Protein AF-A0A367G452-F1 (afdb_monomer_lite)

Radius of gyration: 47.36 Å; chains: 1; bounding box: 92×60×156 Å

Foldseek 3Di:
DVVVVVVVVVVVVCVVVLVVLVVVLQVVVCVVLVHPHLPQFALADAEAEDADPVCQVPDAPLNVCLVVVVCLVVQLVRLVVLVVLLVSLVVCVVDDPCPPPDPVVVVVVSSVVSNNSSVFHKYKYWHAHPVGDTDDIDIYGHHNVRSVVCVVDVLSSDDPVRNVVVVLVVFQVVLVVLLLVLLVLLQVLLVVCQVCLVVQPFPCLNVVLVVLNVCLCQLAVLQSVPDPGPPDPSSVVNVVSSVVSSVVNVVSSVLSVVLVVVCVDPLLVVLLVLLVVVCVVCQVVLVLLQVLLVVLCVLQDDFDKDFPPPQPDVVPSHDTHIGTDRPQEDEDEPVLVVVCVVVVLVVCCVGVVVDLVCLLVVLVSLLVLLQSLVLSVLLVVLLVVVVVVSVVSNDDDDPSCCVGHVLVSVVSSPHRRPDVVSSWRKHKYWYADPNSNDIDMDIDTPHSVNSVVSSVVSLVSDDPVSNVLSVQAHDDPVLFVVQCVVQVQAAPPPRDHCVNPVSWRKHKAFLQHVVNVGTPDSVRIHIHTPVVCVVCPNHNDD

Sequence (542 aa):
MWFILVVIIAIITFQIVSKQKYKKLETEVLKKLGFSNWNIVSYLDEQVIVKSRQTLEKYDAVKFFKENKEKLEHAEMIIARKNDVTNVLRRFLEHNEFESRFQYKKIQKQINEVLKNAAAYRINVKYITSAGNNLASKEIALKKPSIDRFRDDPSLLMGKGEYNKYLKEKQKAALEEKHHEYYGKVNCIVDYANENRDFLVLNGSREEMDELVIQLFDRTVNSIKKIKTIDSEEWNLIKEFIARTETDIEKIVNNNQRILDYYESSDFLKIKDTCEALMSTQREFNEYINEKVQSISQLFGTRVMRTETLNTDVNNYIRPYKKTITPFTAEVSATVFASAENNSLEYVVKNFYPNKTMYPEQIQKLYRLVEELETLKDAKKIIENYKKEYQQYLGDVPEFVMKNDEAGFYSRLGFANIDESALTVEYKFSYTSSGGMAQRSFTVPMTEETIIELIKILESKLTAKAFAKEQRNLMTTKLREHIKARDNFTCCICGNSIQKEPNLLLEIDHIIPVSKGGCTTEENLQTLCWKCNRSKSSKIIS

Secondary structure (DSSP, 8-state):
-HHHHHHHHHHHHHHHHHHHHHHHHHHHHHHHHT-SSS-SS-S--EEEEES-HHHHHH--HHHHHHH-TTHHHHHHHHHHHHHHHHHHHHHHHHS-TTTTSTTHHHHHHHHHHHHHHHTSEEEEEEEE-TT--EEEEEEEEE-HHHHHHHHH-GGGG--HHHHHHHHHHHHHHHHHHHHHHHHHHHHHHHHHHHHHHTT--STTHHHHHHHHHHHHIIIIIHHHHH---TT-THHHHHHHHHHHHHHHHHHHHHHHHHHHHHHHSHHHHHHHHHHHHHHTTTHHHHHHHHHHHHHHHHHT---EEEE------TT--SPPPEEEE-S-EEE--HHHHHHHHHSHHHHHHHHH---GGGHHHHHHHHHHHHHHHHHHHHHHHHHHHHHHHHTTT--S--HHHHHHHHHHHHHHHT-----HHHH--EEEEEEE-TTS--EEEEEEE--HHHHHHHHHHHHHTS-HHHHHHHTTT---HHHHHHHHHHTTTB-TTT--BTTT-TT--EEEEESS-GGGT----GGGEEEEEHHHHHHHTT----

InterPro domains:
  IPR002711 HNH endonuclease [PF01844] (491-538)
  IPR003615 HNH nuclease [SM00507] (478-534)
  IPR003615 HNH nuclease [cd00085] (478-537)
  IPR052892 Nucleic_acid-targeting_endonuclease [PTHR33877] (470-541)

Organism: NCBI:txid40520

Structure (mmCIF, N/CA/C/O backbone):
data_AF-A0A367G452-F1
#
_entry.id   AF-A0A367G452-F1
#
loop_
_atom_site.group_PDB
_atom_site.id
_atom_site.type_symbol
_atom_site.label_atom_id
_atom_site.label_alt_id
_atom_site.label_comp_id
_atom_site.label_asym_id
_atom_site.label_entity_id
_atom_site.label_seq_id
_atom_site.pdbx_PDB_ins_code
_atom_site.Cartn_x
_atom_site.Cartn_y
_atom_site.Cartn_z
_atom_site.occupancy
_atom_site.B_iso_or_equiv
_atom_site.auth_seq_id
_atom_site.auth_comp_id
_atom_site.auth_asym_id
_atom_site.auth_atom_id
_atom_site.pdbx_PDB_model_num
ATOM 1 N N . MET A 1 1 ? 42.358 2.943 -109.970 1.00 58.94 1 MET A N 1
ATOM 2 C CA . MET A 1 1 ? 41.716 4.058 -109.232 1.00 58.94 1 MET A CA 1
ATOM 3 C C . MET A 1 1 ? 40.237 3.786 -108.928 1.00 58.94 1 MET A C 1
ATOM 5 O O . MET A 1 1 ? 39.859 3.871 -107.770 1.00 58.94 1 MET A O 1
ATOM 9 N N . TRP A 1 2 ? 39.422 3.363 -109.906 1.00 67.81 2 TRP A N 1
ATOM 10 C CA . TRP A 1 2 ? 37.989 3.048 -109.721 1.00 67.81 2 TRP A CA 1
ATOM 11 C C . TRP A 1 2 ? 37.695 1.907 -108.722 1.00 67.81 2 TRP A C 1
ATOM 13 O O . TRP A 1 2 ? 36.847 2.062 -107.852 1.00 67.81 2 TRP A O 1
ATOM 23 N N . PHE A 1 3 ? 38.457 0.807 -108.760 1.00 73.06 3 PHE A N 1
ATOM 24 C CA . PHE A 1 3 ? 38.277 -0.334 -107.843 1.00 73.06 3 PHE A CA 1
ATOM 25 C C . PHE A 1 3 ? 38.515 0.035 -106.366 1.00 73.06 3 PHE A C 1
ATOM 27 O O . PHE A 1 3 ? 37.758 -0.359 -105.485 1.00 73.06 3 PHE A O 1
ATOM 34 N N . ILE A 1 4 ? 39.527 0.868 -106.104 1.00 76.75 4 ILE A N 1
ATOM 35 C CA . ILE A 1 4 ? 39.823 1.405 -104.766 1.00 76.75 4 ILE A CA 1
ATOM 36 C C . ILE A 1 4 ? 38.662 2.289 -104.286 1.00 76.75 4 ILE A C 1
ATOM 38 O O . ILE A 1 4 ? 38.252 2.196 -103.135 1.00 76.75 4 ILE A O 1
ATOM 42 N N . LEU A 1 5 ? 38.078 3.087 -105.182 1.00 77.50 5 LEU A N 1
ATOM 43 C CA . LEU A 1 5 ? 36.926 3.946 -104.901 1.00 77.50 5 LEU A CA 1
ATOM 44 C C . LEU A 1 5 ? 35.665 3.133 -104.555 1.00 77.50 5 LEU A C 1
ATOM 46 O O . LEU A 1 5 ? 34.981 3.457 -103.588 1.00 77.50 5 LEU A O 1
ATOM 50 N N . VAL A 1 6 ? 35.399 2.036 -105.270 1.00 80.38 6 VAL A N 1
ATOM 51 C CA . VAL A 1 6 ? 34.280 1.116 -104.983 1.00 80.38 6 VAL A CA 1
ATOM 52 C C . VAL A 1 6 ? 34.466 0.403 -103.642 1.00 80.38 6 VAL A C 1
ATOM 54 O O . VAL A 1 6 ? 33.521 0.324 -102.861 1.00 80.38 6 VAL A O 1
ATOM 57 N N . VAL A 1 7 ? 35.682 -0.059 -103.327 1.00 81.38 7 VAL A N 1
ATOM 58 C CA . VAL A 1 7 ? 35.995 -0.680 -102.027 1.00 81.38 7 VAL A CA 1
ATOM 59 C C . VAL A 1 7 ? 35.835 0.326 -100.884 1.00 81.38 7 VAL A C 1
ATOM 61 O O . VAL A 1 7 ? 35.232 -0.001 -99.864 1.00 81.38 7 VAL A O 1
ATOM 64 N N . ILE A 1 8 ? 36.299 1.566 -101.057 1.00 80.94 8 ILE A N 1
ATOM 65 C CA . ILE A 1 8 ? 36.117 2.635 -100.066 1.00 80.94 8 ILE A CA 1
ATOM 66 C C . ILE A 1 8 ? 34.625 2.934 -99.859 1.00 80.94 8 ILE A C 1
ATOM 68 O O . ILE A 1 8 ? 34.172 2.995 -98.718 1.00 80.94 8 ILE A O 1
ATOM 72 N N . ILE A 1 9 ? 33.835 3.045 -100.932 1.00 81.75 9 ILE A N 1
ATOM 73 C CA . ILE A 1 9 ? 32.380 3.251 -100.844 1.00 81.75 9 ILE A CA 1
ATOM 74 C C . ILE A 1 9 ? 31.695 2.058 -100.158 1.00 81.75 9 ILE A C 1
ATOM 76 O O . ILE A 1 9 ? 30.828 2.263 -99.309 1.00 81.75 9 ILE A O 1
ATOM 80 N N . ALA A 1 10 ? 32.096 0.819 -100.452 1.00 80.25 10 ALA A N 1
ATOM 81 C CA . ALA A 1 10 ? 31.570 -0.385 -99.803 1.00 80.25 10 ALA A CA 1
ATOM 82 C C . ALA A 1 10 ? 31.897 -0.425 -98.297 1.00 80.25 10 ALA A C 1
ATOM 84 O O . ALA A 1 10 ? 31.042 -0.759 -97.479 1.00 80.25 10 ALA A O 1
ATOM 85 N N . ILE A 1 11 ? 33.108 -0.018 -97.905 1.00 82.94 11 ILE A N 1
ATOM 86 C CA . ILE A 1 11 ? 33.512 0.091 -96.496 1.00 82.94 11 ILE A CA 1
ATOM 87 C C . ILE A 1 11 ? 32.711 1.188 -95.789 1.00 82.94 11 ILE A C 1
ATOM 89 O O . ILE A 1 11 ? 32.206 0.962 -94.689 1.00 82.94 11 ILE A O 1
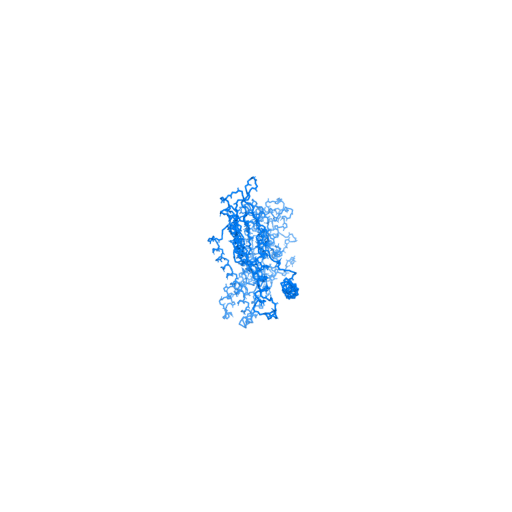ATOM 93 N N . ILE A 1 12 ? 32.553 2.358 -96.412 1.00 81.81 12 ILE A N 1
ATOM 94 C CA . ILE A 1 12 ? 31.802 3.486 -95.845 1.00 81.81 12 ILE A CA 1
ATOM 95 C C . ILE A 1 12 ? 30.319 3.128 -95.699 1.00 81.81 12 ILE A C 1
ATOM 97 O O . ILE A 1 12 ? 29.738 3.322 -94.632 1.00 81.81 12 ILE A O 1
ATOM 101 N N . THR A 1 13 ? 29.700 2.550 -96.729 1.00 80.62 13 THR A N 1
ATOM 102 C CA . THR A 1 13 ? 28.297 2.103 -96.681 1.00 80.62 13 THR A CA 1
ATOM 103 C C . THR A 1 13 ? 28.095 1.001 -95.645 1.00 80.62 13 THR A C 1
ATOM 105 O O . THR A 1 13 ? 27.162 1.088 -94.844 1.00 80.62 13 THR A O 1
ATOM 108 N N . PHE A 1 14 ? 29.007 0.026 -95.557 1.00 84.31 14 PHE A N 1
ATOM 109 C CA . PHE A 1 14 ? 28.997 -0.976 -94.493 1.00 84.31 14 PHE A CA 1
ATOM 110 C C . PHE A 1 14 ? 29.106 -0.330 -93.109 1.00 84.31 14 PHE A C 1
ATOM 112 O O . PHE A 1 14 ? 28.332 -0.673 -92.218 1.00 84.31 14 PHE A O 1
ATOM 119 N N . GLN A 1 15 ? 30.004 0.639 -92.909 1.00 82.81 15 GLN A N 1
ATOM 120 C CA . GLN A 1 15 ? 30.132 1.369 -91.644 1.00 82.81 15 GLN A CA 1
ATOM 121 C C . GLN A 1 15 ? 28.863 2.156 -91.290 1.00 82.81 15 GLN A C 1
ATOM 123 O O . GLN A 1 15 ? 28.449 2.137 -90.129 1.00 82.81 15 GLN A O 1
ATOM 128 N N . ILE A 1 16 ? 28.209 2.795 -92.264 1.00 84.12 16 ILE A N 1
ATOM 129 C CA . ILE A 1 16 ? 26.953 3.537 -92.068 1.00 84.12 16 ILE A CA 1
ATOM 130 C C . ILE A 1 16 ? 25.820 2.587 -91.665 1.00 84.12 16 ILE A C 1
ATOM 132 O O . ILE A 1 16 ? 25.179 2.803 -90.634 1.00 84.12 16 ILE A O 1
ATOM 136 N N . VAL A 1 17 ? 25.615 1.499 -92.413 1.00 84.31 17 VAL A N 1
ATOM 137 C CA . VAL A 1 17 ? 24.583 0.488 -92.119 1.00 84.31 17 VAL A CA 1
ATOM 138 C C . VAL A 1 17 ? 24.860 -0.194 -90.778 1.00 84.31 17 VAL A C 1
ATOM 140 O O . VAL A 1 17 ? 23.955 -0.374 -89.965 1.00 84.31 17 VAL A O 1
ATOM 143 N N . SER A 1 18 ? 26.121 -0.522 -90.499 1.00 85.06 18 SER A N 1
ATOM 144 C CA . SER A 1 18 ? 26.579 -1.090 -89.228 1.00 85.06 18 SER A CA 1
ATOM 145 C C . SER A 1 18 ? 26.337 -0.124 -88.060 1.00 85.06 18 SER A C 1
ATOM 147 O O . SER A 1 18 ? 25.946 -0.549 -86.978 1.00 85.06 18 SER A O 1
ATOM 149 N N . LYS A 1 19 ? 26.491 1.190 -88.252 1.00 87.56 19 LYS A N 1
ATOM 150 C CA . LYS A 1 19 ? 26.180 2.204 -87.229 1.00 87.56 19 LYS A CA 1
ATOM 151 C C . LYS A 1 19 ? 24.672 2.364 -87.005 1.00 87.56 19 LYS A C 1
ATOM 153 O O . LYS A 1 19 ? 24.247 2.508 -85.862 1.00 87.56 19 LYS A O 1
ATOM 158 N N . GLN A 1 20 ? 23.862 2.319 -88.063 1.00 87.12 20 GLN A N 1
ATOM 159 C CA . GLN A 1 20 ? 22.398 2.378 -87.960 1.00 87.12 20 GLN A CA 1
ATOM 160 C C . GLN A 1 20 ? 21.821 1.138 -87.264 1.00 87.12 20 GLN A C 1
ATOM 162 O O . GLN A 1 20 ? 21.000 1.274 -86.357 1.00 87.12 20 GLN A O 1
ATOM 167 N N . LYS A 1 21 ? 22.295 -0.063 -87.627 1.00 87.62 21 LYS A N 1
ATOM 168 C CA . LYS A 1 21 ? 21.907 -1.322 -86.972 1.00 87.62 21 LYS A CA 1
ATOM 169 C C . LYS A 1 21 ? 22.275 -1.326 -85.485 1.00 87.62 21 LYS A C 1
ATOM 171 O O . LYS A 1 21 ? 21.431 -1.700 -84.674 1.00 87.62 21 LYS A O 1
ATOM 176 N N . TYR A 1 22 ? 23.465 -0.830 -85.126 1.00 91.50 22 TYR A N 1
ATOM 177 C CA . TYR A 1 22 ? 23.860 -0.657 -83.724 1.00 91.50 22 TYR A CA 1
ATOM 178 C C . TYR A 1 22 ? 22.899 0.265 -82.972 1.00 91.50 22 TYR A C 1
ATOM 180 O O . TYR A 1 22 ? 22.402 -0.119 -81.923 1.00 91.50 22 TYR A O 1
ATOM 188 N N . LYS A 1 23 ? 22.594 1.455 -83.512 1.00 90.94 23 LYS A N 1
ATOM 189 C CA . LYS A 1 23 ? 21.688 2.415 -82.855 1.00 90.94 23 LYS A CA 1
ATOM 190 C C . LYS A 1 23 ? 20.297 1.829 -82.602 1.00 90.94 23 LYS A C 1
ATOM 192 O O . LYS A 1 23 ? 19.713 2.065 -81.546 1.00 90.94 23 LYS A O 1
ATOM 197 N N . LYS A 1 24 ? 19.768 1.057 -83.559 1.00 92.31 24 LYS A N 1
ATOM 198 C CA . LYS A 1 24 ? 18.481 0.368 -83.398 1.00 92.31 24 LYS A CA 1
ATOM 199 C C . LYS A 1 24 ? 18.544 -0.665 -82.268 1.00 92.31 24 LYS A C 1
ATOM 201 O O . LYS A 1 24 ? 17.693 -0.641 -81.386 1.00 92.31 24 LYS A O 1
ATOM 206 N N . LEU A 1 25 ? 19.579 -1.508 -82.263 1.00 92.62 25 LEU A N 1
ATOM 207 C CA . LEU A 1 25 ? 19.813 -2.493 -81.204 1.00 92.62 25 LEU A CA 1
ATOM 208 C C . LEU A 1 25 ? 19.970 -1.828 -79.828 1.00 92.62 25 LEU A C 1
ATOM 210 O O . LEU A 1 25 ? 19.348 -2.251 -78.864 1.00 92.62 25 LEU A O 1
ATOM 214 N N . GLU A 1 26 ? 20.767 -0.767 -79.749 1.00 94.56 26 GLU A N 1
ATOM 215 C CA . GLU A 1 26 ? 20.994 0.021 -78.539 1.00 94.56 26 GLU A CA 1
ATOM 216 C C . GLU A 1 26 ? 19.691 0.604 -77.984 1.00 94.56 26 GLU A C 1
ATOM 218 O O . GLU A 1 26 ? 19.434 0.486 -76.791 1.00 94.56 26 GLU A O 1
ATOM 223 N N . THR A 1 27 ? 18.832 1.153 -78.845 1.00 94.31 27 THR A N 1
ATOM 224 C CA . THR A 1 27 ? 17.526 1.696 -78.437 1.00 94.31 27 THR A CA 1
ATOM 225 C C . THR A 1 27 ? 16.601 0.604 -77.892 1.00 94.31 27 THR A C 1
ATOM 227 O O . THR A 1 27 ? 15.943 0.805 -76.873 1.00 94.31 27 THR A O 1
ATOM 230 N N . GLU A 1 28 ? 16.555 -0.563 -78.544 1.00 94.88 28 GLU A N 1
ATOM 231 C CA . GLU A 1 28 ? 15.747 -1.704 -78.089 1.00 94.88 28 GLU A CA 1
ATOM 232 C C . GLU A 1 28 ? 16.238 -2.243 -76.736 1.00 94.88 28 GLU A C 1
ATOM 234 O O . GLU A 1 28 ? 15.428 -2.484 -75.840 1.00 94.88 28 GLU A O 1
ATOM 239 N N . VAL A 1 29 ? 17.557 -2.363 -76.558 1.00 94.56 29 VAL A N 1
ATOM 240 C CA . VAL A 1 29 ? 18.166 -2.831 -75.305 1.00 94.56 29 VAL A CA 1
ATOM 241 C C . VAL A 1 29 ? 17.956 -1.826 -74.172 1.00 94.56 29 VAL A C 1
ATOM 243 O O . VAL A 1 29 ? 17.536 -2.219 -73.087 1.00 94.56 29 VAL A O 1
ATOM 246 N N . LEU A 1 30 ? 18.193 -0.533 -74.410 1.00 94.69 30 LEU A N 1
ATOM 247 C CA . LEU A 1 30 ? 17.960 0.516 -73.414 1.00 94.69 30 LEU A CA 1
ATOM 248 C C . LEU A 1 30 ? 16.491 0.547 -72.977 1.00 94.69 30 LEU A C 1
ATOM 250 O O . LEU A 1 30 ? 16.208 0.570 -71.781 1.00 94.69 30 LEU A O 1
ATOM 254 N N . LYS A 1 31 ? 15.553 0.423 -73.927 1.00 94.38 31 LYS A N 1
ATOM 255 C CA . LYS A 1 31 ? 14.119 0.313 -73.628 1.00 94.38 31 LYS A CA 1
ATOM 256 C C . LYS A 1 31 ? 13.801 -0.926 -72.785 1.00 94.38 31 LYS A C 1
ATOM 258 O O . LYS A 1 31 ? 13.032 -0.816 -71.836 1.00 94.38 31 LYS A O 1
ATOM 263 N N . LYS A 1 32 ? 14.396 -2.086 -73.097 1.00 93.88 32 LYS A N 1
ATOM 264 C CA . LYS A 1 32 ? 14.215 -3.331 -72.326 1.00 93.88 32 LYS A CA 1
ATOM 265 C C . LYS A 1 32 ? 14.737 -3.208 -70.894 1.00 93.88 32 LYS A C 1
ATOM 267 O O . LYS A 1 32 ? 14.107 -3.717 -69.974 1.00 93.88 32 LYS A O 1
ATOM 272 N N . LEU A 1 33 ? 15.873 -2.537 -70.719 1.00 92.81 33 LEU A N 1
ATOM 273 C CA . LEU A 1 33 ? 16.492 -2.282 -69.418 1.00 92.81 33 LEU A CA 1
ATOM 274 C C . LEU A 1 33 ? 15.800 -1.158 -68.626 1.00 92.81 33 LEU A C 1
ATOM 276 O O . LEU A 1 33 ? 16.117 -0.962 -67.457 1.00 92.81 33 LEU A O 1
ATOM 280 N N . GLY A 1 34 ? 14.875 -0.416 -69.246 1.00 93.06 34 GLY A N 1
ATOM 281 C CA . GLY A 1 34 ? 14.235 0.751 -68.637 1.00 93.06 34 GLY A CA 1
ATOM 282 C C . GLY A 1 34 ? 15.168 1.959 -68.503 1.00 93.06 34 GLY A C 1
ATOM 283 O O . GLY A 1 34 ? 14.960 2.808 -67.639 1.00 93.06 34 GLY A O 1
ATOM 284 N N . PHE A 1 35 ? 16.213 2.046 -69.328 1.00 94.06 35 PHE A N 1
ATOM 285 C CA . PHE A 1 35 ? 17.219 3.104 -69.282 1.00 94.06 35 PHE A CA 1
ATOM 286 C C . PHE A 1 35 ? 17.047 4.096 -70.433 1.00 94.06 35 PHE A C 1
ATOM 288 O O . PHE A 1 35 ? 16.749 3.717 -71.562 1.00 94.06 35 PHE A O 1
ATOM 295 N N . SER A 1 36 ? 17.268 5.383 -70.165 1.00 90.75 36 SER A N 1
ATOM 296 C CA . SER A 1 36 ? 17.204 6.435 -71.190 1.00 90.75 36 SER A CA 1
ATOM 297 C C . SER A 1 36 ? 18.485 6.527 -72.029 1.00 90.75 36 SER A C 1
ATOM 299 O O . SER A 1 36 ? 18.436 6.892 -73.201 1.00 90.75 36 SER A O 1
ATOM 301 N N . ASN A 1 37 ? 19.636 6.206 -71.437 1.00 93.06 37 ASN A N 1
ATOM 302 C CA . ASN A 1 37 ? 20.954 6.133 -72.070 1.00 93.06 37 ASN A CA 1
ATOM 303 C C . ASN A 1 37 ? 21.901 5.296 -71.186 1.00 93.06 37 ASN A C 1
ATOM 305 O O . ASN A 1 37 ? 21.475 4.787 -70.157 1.00 93.06 37 ASN A O 1
ATOM 309 N N . TRP A 1 38 ? 23.175 5.145 -71.561 1.00 91.25 38 TRP A N 1
ATOM 310 C CA . TRP A 1 38 ? 24.156 4.379 -70.772 1.00 91.25 38 TRP A CA 1
ATOM 311 C C . TRP A 1 38 ? 24.734 5.134 -69.558 1.00 91.25 38 TRP A C 1
ATOM 313 O O . TRP A 1 38 ? 25.293 4.512 -68.660 1.00 91.25 38 TRP A O 1
ATOM 323 N N . ASN A 1 39 ? 24.565 6.456 -69.466 1.00 90.88 39 ASN A N 1
ATOM 324 C CA . ASN A 1 39 ? 25.081 7.299 -68.378 1.00 90.88 39 ASN A CA 1
ATOM 325 C C . ASN A 1 39 ? 24.131 7.323 -67.161 1.00 90.88 39 ASN A C 1
ATOM 327 O O . ASN A 1 39 ? 23.805 8.381 -66.627 1.00 90.88 39 ASN A O 1
ATOM 331 N N . ILE A 1 40 ? 23.657 6.152 -66.728 1.00 91.44 40 ILE A N 1
ATOM 332 C CA . ILE A 1 40 ? 22.656 6.014 -65.646 1.00 91.44 40 ILE A CA 1
ATOM 333 C C . ILE A 1 40 ? 23.286 6.215 -64.269 1.00 91.44 40 ILE A C 1
ATOM 335 O O . ILE A 1 40 ? 22.619 6.655 -63.331 1.00 91.44 40 ILE A O 1
ATOM 339 N N . VAL A 1 41 ? 24.565 5.863 -64.149 1.00 92.62 41 VAL A N 1
ATOM 340 C CA . VAL A 1 41 ? 25.372 6.010 -62.940 1.00 92.62 41 VAL A CA 1
ATOM 341 C C . VAL A 1 41 ? 26.725 6.605 -63.305 1.00 92.62 41 VAL A C 1
ATOM 343 O O . VAL A 1 41 ? 27.334 6.231 -64.312 1.00 92.62 41 VAL A O 1
ATOM 346 N N . SER A 1 42 ? 27.194 7.539 -62.480 1.00 91.88 42 SER A N 1
ATOM 347 C CA . SER A 1 42 ? 28.500 8.163 -62.664 1.00 91.88 42 SER A CA 1
ATOM 348 C C . SER A 1 42 ? 29.623 7.234 -62.205 1.00 91.88 42 SER A C 1
ATOM 350 O O . SER A 1 42 ? 29.455 6.440 -61.273 1.00 91.88 42 SER A O 1
ATOM 352 N N . TYR A 1 43 ? 30.787 7.350 -62.847 1.00 93.00 43 TYR A N 1
ATOM 353 C CA . TYR A 1 43 ? 32.010 6.727 -62.346 1.00 93.00 43 TYR A CA 1
ATOM 354 C C . TYR A 1 43 ? 32.462 7.402 -61.042 1.00 93.00 43 TYR A C 1
ATOM 356 O O . TYR A 1 43 ? 32.689 6.702 -60.061 1.00 93.00 43 TYR A O 1
ATOM 364 N N . LEU A 1 44 ? 32.528 8.741 -61.013 1.00 93.56 44 LEU A N 1
ATOM 365 C CA . LEU A 1 44 ? 32.848 9.540 -59.821 1.00 93.56 44 LEU A CA 1
ATOM 366 C C . LEU A 1 44 ? 31.577 10.138 -59.223 1.00 93.56 44 LEU A C 1
ATOM 368 O O . LEU A 1 44 ? 30.820 10.791 -59.940 1.00 93.56 44 LEU A O 1
ATOM 372 N N . ASP A 1 45 ? 31.375 9.952 -57.926 1.00 94.75 45 ASP A N 1
ATOM 373 C CA . ASP A 1 45 ? 30.185 10.446 -57.228 1.00 94.75 45 ASP A CA 1
ATOM 374 C C . ASP A 1 45 ? 30.469 11.760 -56.505 1.00 94.75 45 ASP A C 1
ATOM 376 O O . ASP A 1 45 ? 29.631 12.652 -56.484 1.00 94.75 45 ASP A O 1
ATOM 380 N N . GLU A 1 46 ? 31.683 11.905 -55.973 1.00 95.25 46 GLU A N 1
ATOM 381 C CA . GLU A 1 46 ? 32.074 13.069 -55.188 1.00 95.25 46 GLU A CA 1
ATOM 382 C C . GLU A 1 46 ? 33.462 13.577 -55.545 1.00 95.25 46 GLU A C 1
ATOM 384 O O . GLU A 1 46 ? 34.342 12.824 -55.976 1.00 95.25 46 GLU A O 1
ATOM 389 N N . GLN A 1 47 ? 33.679 14.870 -55.309 1.00 93.06 47 GLN A N 1
ATOM 390 C CA . GLN A 1 47 ? 34.984 15.497 -55.471 1.00 93.06 47 GLN A CA 1
ATOM 391 C C . GLN A 1 47 ? 35.318 16.391 -54.277 1.00 93.06 47 GLN A C 1
ATOM 393 O O . GLN A 1 47 ? 34.533 17.256 -53.899 1.00 93.06 47 GLN A O 1
ATOM 398 N N . VAL A 1 48 ? 36.525 16.230 -53.735 1.00 93.25 48 VAL A N 1
ATOM 399 C CA . VAL A 1 48 ? 37.057 17.048 -52.635 1.00 93.25 48 VAL A CA 1
ATOM 400 C C . VAL A 1 48 ? 38.386 17.661 -53.040 1.00 93.25 48 VAL A C 1
ATOM 402 O O . VAL A 1 48 ? 39.183 17.020 -53.720 1.00 93.25 48 VAL A O 1
ATOM 405 N N . ILE A 1 49 ? 38.640 18.901 -52.622 1.00 91.00 49 ILE A N 1
ATOM 406 C CA . ILE A 1 49 ? 39.905 19.597 -52.871 1.00 91.00 49 ILE A CA 1
ATOM 407 C C . ILE A 1 49 ? 40.674 19.732 -51.556 1.00 91.00 49 ILE A C 1
ATOM 409 O O . ILE A 1 49 ? 40.150 20.241 -50.569 1.00 91.00 49 ILE A O 1
ATOM 413 N N . VAL A 1 50 ? 41.940 19.320 -51.559 1.00 90.62 50 VAL A N 1
ATOM 414 C CA . VAL A 1 50 ? 42.881 19.499 -50.448 1.00 90.62 50 VAL A CA 1
ATOM 415 C C . VAL A 1 50 ? 44.021 20.426 -50.865 1.00 90.62 50 VAL A C 1
ATOM 417 O O . VAL A 1 50 ? 44.384 20.488 -52.038 1.00 90.62 50 VAL A O 1
ATOM 420 N N . LYS A 1 51 ? 44.603 21.146 -49.899 1.00 88.12 51 LYS A N 1
ATOM 421 C CA . LYS A 1 51 ? 45.633 22.178 -50.138 1.00 88.12 51 LYS A CA 1
ATOM 422 C C . LYS A 1 51 ? 47.074 21.701 -49.936 1.00 88.12 51 LYS A C 1
ATOM 424 O O . LYS A 1 51 ? 47.998 22.496 -50.070 1.00 88.12 51 LYS A O 1
ATOM 429 N N . SER A 1 52 ? 47.291 20.430 -49.586 1.00 88.50 52 SER A N 1
ATOM 430 C CA . SER A 1 52 ? 48.640 19.870 -49.440 1.00 88.50 52 SER A CA 1
ATOM 431 C C . SER A 1 52 ? 48.710 18.411 -49.886 1.00 88.50 52 SER A C 1
ATOM 433 O O . SER A 1 52 ? 47.748 17.649 -49.733 1.00 88.50 52 SER A O 1
ATOM 435 N N . ARG A 1 53 ? 49.886 18.003 -50.377 1.00 87.12 53 ARG A N 1
ATOM 436 C CA . ARG A 1 53 ? 50.174 16.609 -50.740 1.00 87.12 53 ARG A CA 1
ATOM 437 C C . ARG A 1 53 ? 50.070 15.667 -49.540 1.00 87.12 53 ARG A C 1
ATOM 439 O O . ARG A 1 53 ? 49.484 14.597 -49.649 1.00 87.12 53 ARG A O 1
ATOM 446 N N . GLN A 1 54 ? 50.559 16.095 -48.378 1.00 88.44 54 GLN A N 1
ATOM 447 C CA . GLN A 1 54 ? 50.483 15.300 -47.153 1.00 88.44 54 GLN A CA 1
ATOM 448 C C . GLN A 1 54 ? 49.027 15.047 -46.728 1.00 88.44 54 GLN A C 1
ATOM 450 O O . GLN A 1 54 ? 48.691 13.964 -46.250 1.00 88.44 54 GLN A O 1
ATOM 455 N N . THR A 1 55 ? 48.144 16.036 -46.915 1.00 88.75 55 THR A N 1
ATOM 456 C CA . THR A 1 55 ? 46.708 15.874 -46.658 1.00 88.75 55 THR A CA 1
ATOM 457 C C . THR A 1 55 ? 46.085 14.882 -47.631 1.00 88.75 55 THR A C 1
ATOM 459 O O . THR A 1 55 ? 45.318 14.044 -47.176 1.00 88.75 55 THR A O 1
ATOM 462 N N . LEU A 1 56 ? 46.427 14.948 -48.925 1.00 91.31 56 LEU A N 1
ATOM 463 C CA . LEU A 1 56 ? 45.930 14.021 -49.949 1.00 91.31 56 LEU A CA 1
ATOM 464 C C . LEU A 1 56 ? 46.255 12.563 -49.605 1.00 91.31 56 LEU A C 1
ATOM 466 O O . LEU A 1 56 ? 45.381 11.700 -49.656 1.00 91.31 56 LEU A O 1
ATOM 470 N N . GLU A 1 57 ? 47.506 12.291 -49.230 1.00 90.06 57 GLU A N 1
ATOM 471 C CA . GLU A 1 57 ? 47.975 10.936 -48.923 1.00 90.06 57 GLU A CA 1
ATOM 472 C C . GLU A 1 57 ? 47.214 10.333 -47.732 1.00 90.06 57 GLU A C 1
ATOM 474 O O . GLU A 1 57 ? 46.740 9.196 -47.813 1.00 90.06 57 GLU A O 1
ATOM 479 N N . LYS A 1 58 ? 47.004 11.132 -46.676 1.00 91.56 58 LYS A N 1
ATOM 480 C CA . LYS A 1 58 ? 46.282 10.743 -45.452 1.00 91.56 58 LYS A CA 1
ATOM 481 C C . LYS A 1 58 ? 44.755 10.848 -45.554 1.00 91.56 58 LYS A C 1
ATOM 483 O O . LYS A 1 58 ? 44.076 10.488 -44.599 1.00 91.56 58 LYS A O 1
ATOM 488 N N . TYR A 1 59 ? 44.204 11.373 -46.650 1.00 92.50 59 TYR A N 1
ATOM 489 C CA . TYR A 1 59 ? 42.756 11.517 -46.802 1.00 92.50 59 TYR A CA 1
ATOM 490 C C . TYR A 1 59 ? 42.120 10.147 -47.057 1.00 92.50 59 TYR A C 1
ATOM 492 O O . TYR A 1 59 ? 42.527 9.427 -47.976 1.00 92.50 59 TYR A O 1
ATOM 500 N N . ASP A 1 60 ? 41.138 9.785 -46.241 1.00 92.81 60 ASP A N 1
ATOM 501 C CA . ASP A 1 60 ? 40.406 8.524 -46.304 1.00 92.81 60 ASP A CA 1
ATOM 502 C C . ASP A 1 60 ? 38.892 8.757 -46.155 1.00 92.81 60 ASP A C 1
ATOM 504 O O . ASP A 1 60 ? 38.419 9.892 -46.050 1.00 92.81 60 ASP A O 1
ATOM 508 N N . ALA A 1 61 ? 38.117 7.672 -46.189 1.00 92.19 61 ALA A N 1
ATOM 509 C CA . ALA A 1 61 ? 36.664 7.736 -46.075 1.00 92.19 61 ALA A CA 1
ATOM 510 C C . ALA A 1 61 ? 36.191 8.261 -44.711 1.00 92.19 61 ALA A C 1
ATOM 512 O O . ALA A 1 61 ? 35.209 8.995 -44.649 1.00 92.19 61 ALA A O 1
ATOM 513 N N . VAL A 1 62 ? 36.908 7.928 -43.631 1.00 90.69 62 VAL A N 1
ATOM 514 C CA . VAL A 1 62 ? 36.597 8.414 -42.279 1.00 90.69 62 VAL A CA 1
ATOM 515 C C . VAL A 1 62 ? 36.700 9.935 -42.256 1.00 90.69 62 VAL A C 1
ATOM 517 O O . VAL A 1 62 ? 35.785 10.616 -41.804 1.00 90.69 62 VAL A O 1
ATOM 520 N N . LYS A 1 63 ? 37.803 10.480 -42.778 1.00 91.00 63 LYS A N 1
ATOM 521 C CA . LYS A 1 63 ? 38.029 11.921 -42.853 1.00 91.00 63 LYS A CA 1
ATOM 522 C C . LYS A 1 63 ? 36.997 12.616 -43.739 1.00 91.00 63 LYS A C 1
ATOM 524 O O . LYS A 1 63 ? 36.478 13.653 -43.340 1.00 91.00 63 LYS A O 1
ATOM 529 N N . PHE A 1 64 ? 36.655 12.017 -44.881 1.00 93.31 64 PHE A N 1
ATOM 530 C CA . PHE A 1 64 ? 35.616 12.532 -45.772 1.00 93.31 64 PHE A CA 1
ATOM 531 C C . PHE A 1 64 ? 34.272 12.719 -45.058 1.00 93.31 64 PHE A C 1
ATOM 533 O O . PHE A 1 64 ? 33.732 13.824 -45.053 1.00 93.31 64 PHE A O 1
ATOM 540 N N . PHE A 1 65 ? 33.754 11.666 -44.418 1.00 92.69 65 PHE A N 1
ATOM 541 C CA . PHE A 1 65 ? 32.452 11.718 -43.745 1.00 92.69 65 PHE A CA 1
ATOM 542 C C . PHE A 1 65 ? 32.482 12.510 -42.432 1.00 92.69 65 PHE A C 1
ATOM 544 O O . PHE A 1 65 ? 31.459 13.052 -42.029 1.00 92.69 65 PHE A O 1
ATOM 551 N N . LYS A 1 66 ? 33.646 12.650 -41.780 1.00 88.31 66 LYS A N 1
ATOM 552 C CA . LYS A 1 66 ? 33.815 13.580 -40.649 1.00 88.31 66 LYS A CA 1
ATOM 553 C C . LYS A 1 66 ? 33.658 15.040 -41.065 1.00 88.31 66 LYS A C 1
ATOM 555 O O . LYS A 1 66 ? 33.065 15.818 -40.325 1.00 88.31 66 LYS A O 1
ATOM 560 N N . GLU A 1 67 ? 34.210 15.403 -42.221 1.00 89.00 67 GLU A N 1
ATOM 561 C CA . GLU A 1 67 ? 34.161 16.767 -42.761 1.00 89.00 67 GLU A CA 1
ATOM 562 C C . GLU A 1 67 ? 32.830 17.079 -43.471 1.00 89.00 67 GLU A C 1
ATOM 564 O O . GLU A 1 67 ? 32.489 18.248 -43.605 1.00 89.00 67 GLU A O 1
ATOM 569 N N . ASN A 1 68 ? 32.081 16.054 -43.900 1.00 89.56 68 ASN A N 1
ATOM 570 C CA . ASN A 1 68 ? 30.841 16.174 -44.679 1.00 89.56 68 ASN A CA 1
ATOM 571 C C . ASN A 1 68 ? 29.783 15.182 -44.148 1.00 89.56 68 ASN A C 1
ATOM 573 O O . ASN A 1 68 ? 29.471 14.182 -44.803 1.00 89.56 68 ASN A O 1
ATOM 577 N N . LYS A 1 69 ? 29.286 15.398 -42.922 1.00 83.31 69 LYS A N 1
ATOM 578 C CA . LYS A 1 69 ? 28.420 14.431 -42.211 1.00 83.31 69 LYS A CA 1
ATOM 579 C C . LYS A 1 69 ? 27.128 14.127 -42.985 1.00 83.31 69 LYS A C 1
ATOM 581 O O . LYS A 1 69 ? 26.704 12.979 -43.058 1.00 83.31 69 LYS A O 1
ATOM 586 N N . GLU A 1 70 ? 26.560 15.135 -43.636 1.00 85.69 70 GLU A N 1
ATOM 587 C CA . GLU A 1 70 ? 25.367 15.058 -44.484 1.00 85.69 70 GLU A CA 1
ATOM 588 C C . GLU A 1 70 ? 25.540 14.173 -45.730 1.00 85.69 70 GLU A C 1
ATOM 590 O O . GLU A 1 70 ? 24.562 13.698 -46.305 1.00 85.69 70 GLU A O 1
ATOM 595 N N . LYS A 1 71 ? 26.782 13.900 -46.151 1.00 91.75 71 LYS A N 1
ATOM 596 C CA . LYS A 1 71 ? 27.055 13.079 -47.338 1.00 91.75 71 LYS A CA 1
ATOM 597 C C . LYS A 1 71 ? 26.993 11.578 -47.078 1.00 91.75 71 LYS A C 1
ATOM 599 O O . LYS A 1 71 ? 27.054 10.816 -48.042 1.00 91.75 71 LYS A O 1
ATOM 604 N N . LEU A 1 72 ? 26.877 11.132 -45.824 1.00 92.06 72 LEU A N 1
ATOM 605 C CA . LEU A 1 72 ? 26.756 9.704 -45.522 1.00 92.06 72 LEU A CA 1
ATOM 606 C C . LEU A 1 72 ? 25.435 9.133 -46.056 1.00 92.06 72 LEU A C 1
ATOM 608 O O . LEU A 1 72 ? 25.463 8.168 -46.816 1.00 92.06 72 LEU A O 1
ATOM 612 N N . GLU A 1 73 ? 24.307 9.784 -45.760 1.00 90.56 73 GLU A N 1
ATOM 613 C CA . GLU A 1 73 ? 22.989 9.403 -46.296 1.00 90.56 73 GLU A CA 1
ATOM 614 C C . GLU A 1 73 ? 22.972 9.457 -47.833 1.00 90.56 73 GLU A C 1
ATOM 616 O O . GLU A 1 73 ? 22.431 8.578 -48.509 1.00 90.56 73 GLU A O 1
ATOM 621 N N . HIS A 1 74 ? 23.644 10.455 -48.416 1.00 93.00 74 HIS A N 1
ATOM 622 C CA . HIS A 1 74 ? 23.781 10.562 -49.867 1.00 93.00 74 HIS A CA 1
ATOM 623 C C . HIS A 1 74 ? 24.570 9.387 -50.469 1.00 93.00 74 HIS A C 1
ATOM 625 O O . HIS A 1 74 ? 24.164 8.811 -51.484 1.00 93.00 74 HIS A O 1
ATOM 631 N N . ALA A 1 75 ? 25.672 8.991 -49.826 1.00 94.06 75 ALA A N 1
ATOM 632 C CA . ALA A 1 75 ? 26.476 7.846 -50.236 1.00 94.06 75 ALA A CA 1
ATOM 633 C C . ALA A 1 75 ? 25.692 6.529 -50.134 1.00 94.06 75 ALA A C 1
ATOM 635 O O . ALA A 1 75 ? 25.800 5.694 -51.035 1.00 94.06 75 ALA A O 1
ATOM 636 N N . GLU A 1 76 ? 24.872 6.357 -49.091 1.00 93.94 76 GLU A N 1
ATOM 637 C CA . GLU A 1 76 ? 23.965 5.212 -48.928 1.00 93.94 76 GLU A CA 1
ATOM 638 C C . GLU A 1 76 ? 22.948 5.117 -50.070 1.00 93.94 76 GLU A C 1
ATOM 640 O O . GLU A 1 76 ? 22.785 4.056 -50.682 1.00 93.94 76 GLU A O 1
ATOM 645 N N . MET A 1 77 ? 22.316 6.238 -50.415 1.00 94.00 77 MET A N 1
ATOM 646 C CA . MET A 1 77 ? 21.362 6.302 -51.520 1.00 94.00 77 MET A CA 1
ATOM 647 C C . MET A 1 77 ? 22.032 5.979 -52.865 1.00 94.00 77 MET A C 1
ATOM 649 O O . MET A 1 77 ? 21.505 5.191 -53.658 1.00 94.00 77 MET A O 1
ATOM 653 N N . ILE A 1 78 ? 23.209 6.553 -53.139 1.00 95.12 78 ILE A N 1
ATOM 654 C CA . ILE A 1 78 ? 23.924 6.319 -54.401 1.00 95.12 78 ILE A CA 1
ATOM 655 C C . ILE A 1 78 ? 24.392 4.868 -54.508 1.00 95.12 78 ILE A C 1
ATOM 657 O O . ILE A 1 78 ? 24.219 4.255 -55.566 1.00 95.12 78 ILE A O 1
ATOM 661 N N . ILE A 1 79 ? 24.971 4.292 -53.448 1.00 95.44 79 ILE A N 1
ATOM 662 C CA . ILE A 1 79 ? 25.459 2.910 -53.506 1.00 95.44 79 ILE A CA 1
ATOM 663 C C . ILE A 1 79 ? 24.306 1.910 -53.638 1.00 95.44 79 ILE A C 1
ATOM 665 O O . ILE A 1 79 ? 24.456 0.916 -54.348 1.00 95.44 79 ILE A O 1
ATOM 669 N N . ALA A 1 80 ? 23.147 2.182 -53.027 1.00 95.00 80 ALA A N 1
ATOM 670 C CA . ALA A 1 80 ? 21.935 1.389 -53.226 1.00 95.00 80 ALA A CA 1
ATOM 671 C C . ALA A 1 80 ? 21.504 1.413 -54.700 1.00 95.00 80 ALA A C 1
ATOM 673 O O . ALA A 1 80 ? 21.450 0.362 -55.337 1.00 95.00 80 ALA A O 1
ATOM 674 N N . ARG A 1 81 ? 21.365 2.608 -55.291 1.00 94.94 81 ARG A N 1
ATOM 675 C CA . ARG A 1 81 ? 21.030 2.767 -56.717 1.00 94.94 81 ARG A CA 1
ATOM 676 C C . ARG A 1 81 ? 22.034 2.067 -57.639 1.00 94.94 81 ARG A C 1
ATOM 678 O O . ARG A 1 81 ? 21.647 1.437 -58.623 1.00 94.94 81 ARG A O 1
ATOM 685 N N . LYS A 1 82 ? 23.334 2.173 -57.351 1.00 96.19 82 LYS A N 1
ATOM 686 C CA . LYS A 1 82 ? 24.392 1.503 -58.124 1.00 96.19 82 LYS A CA 1
ATOM 687 C C . LYS A 1 82 ? 24.297 -0.024 -58.026 1.00 96.19 82 LYS A C 1
ATOM 689 O O . LYS A 1 82 ? 24.478 -0.708 -59.038 1.00 96.19 82 LYS A O 1
ATOM 694 N N . ASN A 1 83 ? 23.972 -0.563 -56.853 1.00 95.44 83 ASN A N 1
ATOM 695 C CA . ASN A 1 83 ? 23.732 -1.996 -56.679 1.00 95.44 83 ASN A CA 1
ATOM 696 C C . ASN A 1 83 ? 22.487 -2.459 -57.447 1.00 95.44 83 ASN A C 1
ATOM 698 O O . ASN A 1 83 ? 22.549 -3.494 -58.109 1.00 95.44 83 ASN A O 1
ATOM 702 N N . ASP A 1 84 ? 21.404 -1.680 -57.452 1.00 95.25 84 ASP A N 1
ATOM 703 C CA . ASP A 1 84 ? 20.191 -2.007 -58.213 1.00 95.25 84 ASP A CA 1
ATOM 704 C C . ASP A 1 84 ? 20.471 -2.078 -59.716 1.00 95.25 84 ASP A C 1
ATOM 706 O O . ASP A 1 84 ? 20.140 -3.068 -60.374 1.00 95.25 84 ASP A O 1
ATOM 710 N N . VAL A 1 85 ? 21.169 -1.073 -60.257 1.00 95.19 85 VAL A N 1
ATOM 711 C CA . VAL A 1 85 ? 21.608 -1.060 -61.662 1.00 95.19 85 VAL A CA 1
ATOM 712 C C . VAL A 1 85 ? 22.512 -2.258 -61.959 1.00 95.19 85 VAL A C 1
ATOM 714 O O . VAL A 1 85 ? 22.332 -2.927 -62.976 1.00 95.19 85 VAL A O 1
ATOM 717 N N . THR A 1 86 ? 23.443 -2.577 -61.057 1.00 95.69 86 THR A N 1
ATOM 718 C CA . THR A 1 86 ? 24.320 -3.751 -61.183 1.00 95.69 86 THR A CA 1
ATOM 719 C C . THR A 1 86 ? 23.514 -5.047 -61.251 1.00 95.69 86 THR A C 1
ATOM 721 O O . THR A 1 86 ? 23.782 -5.887 -62.109 1.00 95.69 86 THR A O 1
ATOM 724 N N . ASN A 1 87 ? 22.502 -5.200 -60.398 1.00 95.44 87 ASN A N 1
ATOM 725 C CA . ASN A 1 87 ? 21.641 -6.380 -60.355 1.00 95.44 87 ASN A CA 1
ATOM 726 C C . ASN A 1 87 ? 20.773 -6.510 -61.613 1.00 95.44 87 ASN A C 1
ATOM 728 O O . ASN A 1 87 ? 20.562 -7.616 -62.106 1.00 95.44 87 ASN A O 1
ATOM 732 N N . VAL A 1 88 ? 20.258 -5.402 -62.151 1.00 95.06 88 VAL A N 1
ATOM 733 C CA . VAL A 1 88 ? 19.518 -5.394 -63.426 1.00 95.06 88 VAL A CA 1
ATOM 734 C C . VAL A 1 88 ? 20.430 -5.804 -64.585 1.00 95.06 88 VAL A C 1
ATOM 736 O O . VAL A 1 88 ? 20.083 -6.692 -65.360 1.00 95.06 88 VAL A O 1
ATOM 739 N N . LEU A 1 89 ? 21.616 -5.202 -64.680 1.00 95.69 89 LEU A N 1
ATOM 740 C CA . LEU A 1 89 ? 22.555 -5.449 -65.773 1.00 95.69 89 LEU A CA 1
ATOM 741 C C . LEU A 1 89 ? 23.159 -6.856 -65.745 1.00 95.69 89 LEU A C 1
ATOM 743 O O . LEU A 1 89 ? 23.296 -7.470 -66.800 1.00 95.69 89 LEU A O 1
ATOM 747 N N . ARG A 1 90 ? 23.497 -7.385 -64.563 1.00 95.69 90 ARG A N 1
ATOM 748 C CA . ARG A 1 90 ? 23.998 -8.762 -64.428 1.00 95.69 90 ARG A CA 1
ATOM 749 C C . ARG A 1 90 ? 22.948 -9.783 -64.855 1.00 95.69 90 ARG A C 1
ATOM 751 O O . ARG A 1 90 ? 23.257 -10.612 -65.699 1.00 95.69 90 ARG A O 1
ATOM 758 N N . ARG A 1 91 ? 21.702 -9.642 -64.385 1.00 94.38 91 ARG A N 1
ATOM 759 C CA . ARG A 1 91 ? 20.579 -10.490 -64.827 1.00 94.38 91 ARG A CA 1
ATOM 760 C C . ARG A 1 91 ? 20.366 -10.425 -66.338 1.00 94.38 91 ARG A C 1
ATOM 762 O O . ARG A 1 91 ? 20.117 -11.443 -66.968 1.00 94.38 91 ARG A O 1
ATOM 769 N N . PHE A 1 92 ? 20.495 -9.239 -66.935 1.00 94.56 92 PHE A N 1
ATOM 770 C CA . PHE A 1 92 ? 20.404 -9.094 -68.387 1.00 94.56 92 PHE A CA 1
ATOM 771 C C . PHE A 1 92 ? 21.552 -9.804 -69.124 1.00 94.56 92 PHE A C 1
ATOM 773 O O . PHE A 1 92 ? 21.324 -10.387 -70.179 1.00 94.56 92 PHE A O 1
ATOM 780 N N . LEU A 1 93 ? 22.780 -9.761 -68.596 1.00 93.12 93 LEU A N 1
ATOM 781 C CA . LEU A 1 93 ? 23.937 -10.435 -69.197 1.00 93.12 93 LEU A CA 1
ATOM 782 C C . LEU A 1 93 ? 23.929 -11.958 -69.025 1.00 93.12 93 LEU A C 1
ATOM 784 O O . LEU A 1 93 ? 24.605 -12.624 -69.802 1.00 93.12 93 LEU A O 1
ATOM 788 N N . GLU A 1 94 ? 23.220 -12.491 -68.028 1.00 90.81 94 GLU A N 1
ATOM 789 C CA . GLU A 1 94 ? 23.093 -13.937 -67.819 1.00 90.81 94 GLU A CA 1
ATOM 790 C C . GLU A 1 94 ? 22.349 -14.603 -68.978 1.00 90.81 94 GLU A C 1
ATOM 792 O O . GLU A 1 94 ? 22.863 -15.570 -69.527 1.00 90.81 94 GLU A O 1
ATOM 797 N N . HIS A 1 95 ? 21.173 -14.081 -69.352 1.00 84.25 95 HIS A N 1
ATOM 798 C CA . HIS A 1 95 ? 20.394 -14.557 -70.501 1.00 84.25 95 HIS A CA 1
ATOM 799 C C . HIS A 1 95 ? 19.529 -13.427 -71.078 1.00 84.25 95 HIS A C 1
ATOM 801 O O . HIS A 1 95 ? 18.713 -12.834 -70.366 1.00 84.25 95 HIS A O 1
ATOM 807 N N . ASN A 1 96 ? 19.639 -13.143 -72.378 1.00 91.62 96 ASN A N 1
ATOM 808 C CA . ASN A 1 96 ? 18.737 -12.200 -73.053 1.00 91.62 96 ASN A CA 1
ATOM 809 C C . ASN A 1 96 ? 18.496 -12.517 -74.539 1.00 91.62 96 ASN A C 1
ATOM 811 O O . ASN A 1 96 ? 19.310 -13.108 -75.240 1.00 91.62 96 ASN A O 1
ATOM 815 N N . GLU A 1 97 ? 17.371 -12.015 -75.050 1.00 91.56 97 GLU A N 1
ATOM 816 C CA . GLU A 1 97 ? 16.897 -12.208 -76.430 1.00 91.56 97 GLU A CA 1
ATOM 817 C C . GLU A 1 97 ? 17.768 -11.552 -77.524 1.00 91.56 97 GLU A C 1
ATOM 819 O O . GLU A 1 97 ? 17.491 -11.703 -78.716 1.00 91.56 97 GLU A O 1
ATOM 824 N N . PHE A 1 98 ? 18.812 -10.803 -77.151 1.00 92.56 98 PHE A N 1
ATOM 825 C CA . PHE A 1 98 ? 19.647 -10.044 -78.085 1.00 92.56 98 PHE A CA 1
ATOM 826 C C . PHE A 1 98 ? 21.004 -10.699 -78.373 1.00 92.56 98 PHE A C 1
ATOM 828 O O . PHE A 1 98 ? 21.720 -10.211 -79.249 1.00 92.56 98 PHE A O 1
ATOM 835 N N . GLU A 1 99 ? 21.354 -11.798 -77.700 1.00 89.00 99 GLU A N 1
ATOM 836 C CA . GLU A 1 99 ? 22.687 -12.422 -77.763 1.00 89.00 99 GLU A CA 1
ATOM 837 C C . GLU A 1 99 ? 23.136 -12.814 -79.175 1.00 89.00 99 GLU A C 1
ATOM 839 O O . GLU A 1 99 ? 24.299 -12.633 -79.540 1.00 89.00 99 GLU A O 1
ATOM 844 N N . SER A 1 100 ? 22.205 -13.295 -80.001 1.00 88.56 100 SER A N 1
ATOM 845 C CA . SER A 1 100 ? 22.468 -13.706 -81.384 1.00 88.56 100 SER A CA 1
ATOM 846 C C . SER A 1 100 ? 22.528 -12.537 -82.377 1.00 88.56 100 SER A C 1
ATOM 848 O O . SER A 1 100 ? 22.843 -12.733 -83.554 1.00 88.56 100 SER A O 1
ATOM 850 N N . ARG A 1 101 ? 22.232 -11.300 -81.947 1.00 89.44 101 ARG A N 1
ATOM 851 C CA . ARG A 1 101 ? 22.129 -10.152 -82.855 1.00 89.44 101 ARG A CA 1
ATOM 852 C C . ARG A 1 101 ? 23.492 -9.583 -83.247 1.00 89.44 101 ARG A C 1
ATOM 854 O O . ARG A 1 101 ? 24.424 -9.450 -82.451 1.00 89.44 101 ARG A O 1
ATOM 861 N N . PHE A 1 102 ? 23.581 -9.153 -84.507 1.00 84.38 102 PHE A N 1
ATOM 862 C CA . PHE A 1 102 ? 24.753 -8.468 -85.051 1.00 84.38 102 PHE A CA 1
ATOM 863 C C . PHE A 1 102 ? 25.119 -7.246 -84.185 1.00 84.38 102 PHE A C 1
ATOM 865 O O . PHE A 1 102 ? 24.281 -6.380 -83.957 1.00 84.38 102 PHE A O 1
ATOM 872 N N . GLN A 1 103 ? 26.380 -7.174 -83.735 1.00 87.31 103 GLN A N 1
ATOM 873 C CA . GLN A 1 103 ? 26.952 -6.152 -82.831 1.00 87.31 103 GLN A CA 1
ATOM 874 C C . GLN A 1 103 ? 26.554 -6.201 -81.345 1.00 87.31 103 GLN A C 1
ATOM 876 O O . GLN A 1 103 ? 26.956 -5.301 -80.605 1.00 87.31 103 GLN A O 1
ATOM 881 N N . TYR A 1 104 ? 25.897 -7.258 -80.861 1.00 91.50 104 TYR A N 1
ATOM 882 C CA . TYR A 1 104 ? 25.606 -7.423 -79.429 1.00 91.50 104 TYR A CA 1
ATOM 883 C C . TYR A 1 104 ? 26.855 -7.317 -78.523 1.00 91.50 104 TYR A C 1
ATOM 885 O O . TYR A 1 104 ? 26.809 -6.683 -77.474 1.00 91.50 104 TYR A O 1
ATOM 893 N N . LYS A 1 105 ? 28.033 -7.774 -78.979 1.00 90.69 105 LYS A N 1
ATOM 894 C CA . LYS A 1 105 ? 29.314 -7.585 -78.257 1.00 90.69 105 LYS A CA 1
ATOM 895 C C . LYS A 1 105 ? 29.628 -6.122 -77.905 1.00 90.69 105 LYS A C 1
ATOM 897 O O . LYS A 1 105 ? 30.262 -5.849 -76.889 1.00 90.69 105 LYS A O 1
ATOM 902 N N . LYS A 1 106 ? 29.197 -5.159 -78.732 1.00 91.75 106 LYS A N 1
ATOM 903 C CA . LYS A 1 106 ? 29.360 -3.726 -78.426 1.00 91.75 106 LYS A CA 1
ATOM 904 C C . LYS A 1 106 ? 28.433 -3.286 -77.291 1.00 91.75 106 LYS A C 1
ATOM 906 O O . LYS A 1 106 ? 28.859 -2.489 -76.466 1.00 91.75 106 LYS A O 1
ATOM 911 N N . ILE A 1 107 ? 27.220 -3.836 -77.223 1.00 93.44 107 ILE A N 1
ATOM 912 C CA . ILE A 1 107 ? 26.281 -3.622 -76.113 1.00 93.44 107 ILE A CA 1
ATOM 913 C C . ILE A 1 107 ? 26.844 -4.216 -74.822 1.00 93.44 107 ILE A C 1
ATOM 915 O O . ILE A 1 107 ? 26.884 -3.524 -73.813 1.00 93.44 107 ILE A O 1
ATOM 919 N N . GLN A 1 108 ? 27.375 -5.442 -74.860 1.00 93.81 108 GLN A N 1
ATOM 920 C CA . GLN A 1 108 ? 28.054 -6.039 -73.703 1.00 93.81 108 GLN A CA 1
ATOM 921 C C . GLN A 1 108 ? 29.200 -5.154 -73.201 1.00 93.81 108 GLN A C 1
ATOM 923 O O . GLN A 1 108 ? 29.351 -4.963 -71.999 1.00 93.81 108 GLN A O 1
ATOM 928 N N . LYS A 1 109 ? 29.979 -4.554 -74.114 1.00 94.56 109 LYS A N 1
ATOM 929 C CA . LYS A 1 109 ? 31.023 -3.592 -73.742 1.00 94.56 109 LYS A CA 1
ATOM 930 C C . LYS A 1 109 ? 30.444 -2.364 -73.029 1.00 94.56 109 LYS A C 1
ATOM 932 O O . LYS A 1 109 ? 30.993 -1.982 -72.004 1.00 94.56 109 LYS A O 1
ATOM 937 N N . GLN A 1 110 ? 29.343 -1.787 -73.520 1.00 94.44 110 GLN A N 1
ATOM 938 C CA . GLN A 1 110 ? 28.669 -0.672 -72.835 1.00 94.44 110 GLN A CA 1
ATOM 939 C C . GLN A 1 110 ? 28.179 -1.078 -71.442 1.00 94.44 110 GLN A C 1
ATOM 941 O O . GLN A 1 110 ? 28.459 -0.387 -70.469 1.00 94.44 110 GLN A O 1
ATOM 946 N N . ILE A 1 111 ? 27.522 -2.234 -71.323 1.00 95.00 111 ILE A N 1
ATOM 947 C CA . ILE A 1 111 ? 27.051 -2.757 -70.037 1.00 95.00 111 ILE A CA 1
ATOM 948 C C . ILE A 1 111 ? 28.220 -2.944 -69.063 1.00 95.00 111 ILE A C 1
ATOM 950 O O . ILE A 1 111 ? 28.118 -2.543 -67.907 1.00 95.00 111 ILE A O 1
ATOM 954 N N . ASN A 1 112 ? 29.346 -3.494 -69.523 1.00 95.31 112 ASN A N 1
ATOM 955 C CA . ASN A 1 112 ? 30.538 -3.680 -68.696 1.00 95.31 112 ASN A CA 1
ATOM 956 C C . ASN A 1 112 ? 31.138 -2.348 -68.212 1.00 95.31 112 ASN A C 1
ATOM 958 O O . ASN A 1 112 ? 31.589 -2.275 -67.069 1.00 95.31 112 ASN A O 1
ATOM 962 N N . GLU A 1 113 ? 31.102 -1.285 -69.023 1.00 94.81 113 GLU A N 1
ATOM 963 C CA . GLU A 1 113 ? 31.488 0.062 -68.572 1.00 94.81 113 GLU A CA 1
ATOM 964 C C . GLU A 1 113 ? 30.526 0.592 -67.494 1.00 94.81 113 GLU A C 1
ATOM 966 O O . GLU A 1 113 ? 30.968 1.108 -66.467 1.00 94.81 113 GLU A O 1
ATOM 971 N N . VAL A 1 114 ? 29.212 0.393 -67.650 1.00 95.12 114 VAL A N 1
ATOM 972 C CA . VAL A 1 114 ? 28.234 0.793 -66.621 1.00 95.12 114 VAL A CA 1
ATOM 973 C C . VAL A 1 114 ? 28.421 -0.008 -65.328 1.00 95.12 114 VAL A C 1
ATOM 975 O O . VAL A 1 114 ? 28.397 0.569 -64.241 1.00 95.12 114 VAL A O 1
ATOM 978 N N . LEU A 1 115 ? 28.687 -1.314 -65.419 1.00 95.62 115 LEU A N 1
ATOM 979 C CA . LEU A 1 115 ? 29.005 -2.166 -64.267 1.00 95.62 115 LEU A CA 1
ATOM 980 C C . LEU A 1 115 ? 30.274 -1.697 -63.542 1.00 95.62 115 LEU A C 1
ATOM 982 O O . LEU A 1 115 ? 30.317 -1.681 -62.311 1.00 95.62 115 LEU A O 1
ATOM 986 N N . LYS A 1 116 ? 31.299 -1.259 -64.282 1.00 94.56 116 LYS A N 1
ATOM 987 C CA . LYS A 1 116 ? 32.519 -0.672 -63.709 1.00 94.56 116 LYS A CA 1
ATOM 988 C C . LYS A 1 116 ? 32.221 0.631 -62.958 1.00 94.56 116 LYS A C 1
ATOM 990 O O . LYS A 1 116 ? 32.731 0.826 -61.846 1.00 94.56 116 LYS A O 1
ATOM 995 N N . ASN A 1 117 ? 31.370 1.489 -63.520 1.00 94.44 117 ASN A N 1
ATOM 996 C CA . ASN A 1 117 ? 30.921 2.729 -62.879 1.00 94.44 117 ASN A CA 1
ATOM 997 C C . ASN A 1 117 ? 30.117 2.442 -61.599 1.00 94.44 117 ASN A C 1
ATOM 999 O O . ASN A 1 117 ? 30.341 3.081 -60.570 1.00 94.44 117 ASN A O 1
ATOM 1003 N N . ALA A 1 118 ? 29.259 1.422 -61.630 1.00 94.81 118 ALA A N 1
ATOM 1004 C CA . ALA A 1 118 ? 28.406 1.012 -60.518 1.00 94.81 118 ALA A CA 1
ATOM 1005 C C . ALA A 1 118 ? 29.136 0.254 -59.389 1.00 94.81 118 ALA A C 1
ATOM 1007 O O . ALA A 1 118 ? 28.602 0.121 -58.294 1.00 94.81 118 ALA A O 1
ATOM 1008 N N . ALA A 1 119 ? 30.358 -0.236 -59.620 1.00 93.44 119 ALA A N 1
ATOM 1009 C CA . ALA A 1 119 ? 31.047 -1.145 -58.695 1.00 93.44 119 ALA A CA 1
ATOM 1010 C C . ALA A 1 119 ? 31.311 -0.587 -57.280 1.00 93.44 119 ALA A C 1
ATOM 1012 O O . ALA A 1 119 ? 31.529 -1.366 -56.348 1.00 93.44 119 ALA A O 1
ATOM 1013 N N . ALA A 1 120 ? 31.357 0.737 -57.125 1.00 96.06 120 ALA A N 1
ATOM 1014 C CA . ALA A 1 120 ? 31.602 1.406 -55.854 1.00 96.06 120 ALA A CA 1
ATOM 1015 C C . ALA A 1 120 ? 31.093 2.852 -55.885 1.00 96.06 120 ALA A C 1
ATOM 1017 O O . ALA A 1 120 ? 30.944 3.451 -56.956 1.00 96.06 120 ALA A O 1
ATOM 1018 N N . TYR A 1 121 ? 30.902 3.407 -54.693 1.00 96.19 121 TYR A N 1
ATOM 1019 C CA . TYR A 1 121 ? 30.807 4.838 -54.456 1.00 96.19 121 TYR A CA 1
ATOM 1020 C C . TYR A 1 121 ? 32.219 5.430 -54.457 1.00 96.19 121 TYR A C 1
ATOM 1022 O O . TYR A 1 121 ? 33.072 4.966 -53.696 1.00 96.19 121 TYR A O 1
ATOM 1030 N N . ARG A 1 122 ? 32.504 6.394 -55.334 1.00 96.69 122 ARG A N 1
ATOM 1031 C CA . ARG A 1 122 ? 33.862 6.904 -55.565 1.00 96.69 122 ARG A CA 1
ATOM 1032 C C . ARG A 1 122 ? 33.981 8.381 -55.249 1.00 96.69 122 ARG A C 1
ATOM 1034 O O . ARG A 1 122 ? 33.313 9.218 -55.855 1.00 96.69 122 ARG A O 1
ATOM 1041 N N . ILE A 1 123 ? 34.919 8.683 -54.361 1.00 96.38 123 ILE A N 1
ATOM 1042 C CA . ILE A 1 123 ? 35.302 10.042 -53.990 1.00 96.38 123 ILE A CA 1
ATOM 1043 C C . ILE A 1 123 ? 36.653 10.342 -54.635 1.00 96.38 123 ILE A C 1
ATOM 1045 O O . ILE A 1 123 ? 37.630 9.623 -54.412 1.00 96.38 123 ILE A O 1
ATOM 1049 N N . ASN A 1 124 ? 36.721 11.411 -55.422 1.00 95.56 124 ASN A N 1
ATOM 1050 C CA . ASN A 1 124 ? 37.961 11.902 -56.006 1.00 95.56 124 ASN A CA 1
ATOM 1051 C C . ASN A 1 124 ? 38.526 13.055 -55.172 1.00 95.56 124 ASN A C 1
ATOM 1053 O O . ASN A 1 124 ? 37.969 14.152 -55.144 1.00 95.56 124 ASN A O 1
ATOM 1057 N N . VAL A 1 125 ? 39.656 12.823 -54.516 1.00 94.94 125 VAL A N 1
ATOM 1058 C CA . VAL A 1 125 ? 40.360 13.837 -53.732 1.00 94.94 125 VAL A CA 1
ATOM 1059 C C . VAL A 1 125 ? 41.445 14.457 -54.610 1.00 94.94 125 VAL A C 1
ATOM 1061 O O . VAL A 1 125 ? 42.350 13.759 -55.059 1.00 94.94 125 VAL A O 1
ATOM 1064 N N . LYS A 1 126 ? 41.372 15.762 -54.870 1.00 93.12 126 LYS A N 1
ATOM 1065 C CA . LYS A 1 126 ? 42.327 16.513 -55.698 1.00 93.12 126 LYS A CA 1
ATOM 1066 C C . LYS A 1 126 ? 43.198 17.415 -54.837 1.00 93.12 126 LYS A C 1
ATOM 1068 O O . LYS A 1 126 ? 42.688 18.183 -54.029 1.00 93.12 126 LYS A O 1
ATOM 1073 N N . TYR A 1 127 ? 44.507 17.367 -55.046 1.00 89.75 127 TYR A N 1
ATOM 1074 C CA . TYR A 1 127 ? 45.443 18.321 -54.469 1.00 89.75 127 TYR A CA 1
ATOM 1075 C C . TYR A 1 127 ? 45.660 19.488 -55.435 1.00 89.75 127 TYR A C 1
ATOM 1077 O O . TYR A 1 127 ? 46.269 19.325 -56.496 1.00 89.75 127 TYR A O 1
ATOM 1085 N N . ILE A 1 128 ? 45.171 20.664 -55.039 1.00 88.25 128 ILE A N 1
ATOM 1086 C CA . ILE A 1 128 ? 45.340 21.919 -55.775 1.00 88.25 128 ILE A CA 1
ATOM 1087 C C . ILE A 1 128 ? 46.123 22.893 -54.889 1.00 88.25 128 ILE A C 1
ATOM 1089 O O . ILE A 1 128 ? 45.803 23.059 -53.709 1.00 88.25 128 ILE A O 1
ATOM 1093 N N . THR A 1 129 ? 47.171 23.518 -5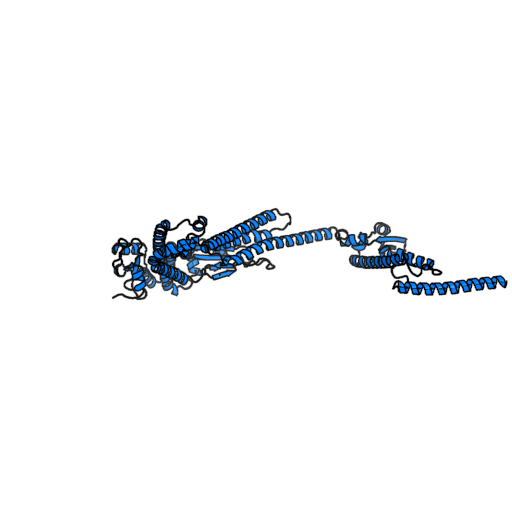5.432 1.00 78.94 129 THR A N 1
ATOM 1094 C CA . THR A 1 129 ? 47.957 24.519 -54.691 1.00 78.94 129 THR A CA 1
ATOM 1095 C C . THR A 1 129 ? 47.172 25.809 -54.481 1.00 78.94 129 THR A C 1
ATOM 1097 O O . THR A 1 129 ? 46.216 26.096 -55.197 1.00 78.94 129 THR A O 1
ATOM 1100 N N . SER A 1 130 ? 47.632 26.661 -53.561 1.00 74.69 130 SER A N 1
ATOM 1101 C CA . SER A 1 130 ? 47.091 28.020 -53.398 1.00 74.69 130 SER A CA 1
ATOM 1102 C C . SER A 1 130 ? 47.187 28.873 -54.674 1.00 74.69 130 SER A C 1
ATOM 1104 O O . SER A 1 130 ? 46.423 29.816 -54.822 1.00 74.69 130 SER A O 1
ATOM 1106 N N . ALA A 1 131 ? 48.092 28.525 -55.599 1.00 76.31 131 ALA A N 1
ATOM 1107 C CA . ALA A 1 131 ? 48.241 29.155 -56.912 1.00 76.31 131 ALA A CA 1
ATOM 1108 C C . ALA A 1 131 ? 47.345 28.528 -58.005 1.00 76.31 131 ALA A C 1
ATOM 1110 O O . ALA A 1 131 ? 47.457 28.894 -59.169 1.00 76.31 131 ALA A O 1
ATOM 1111 N N . GLY A 1 132 ? 46.480 27.568 -57.656 1.00 73.62 132 GLY A N 1
ATOM 1112 C CA . GLY A 1 132 ? 45.523 26.946 -58.577 1.00 73.62 132 GLY A CA 1
ATOM 1113 C C . GLY A 1 132 ? 46.063 25.770 -59.399 1.00 73.62 132 GLY A C 1
ATOM 1114 O O . GLY A 1 132 ? 45.331 25.218 -60.218 1.00 73.62 132 GLY A O 1
ATOM 1115 N N . ASN A 1 133 ? 47.305 25.331 -59.174 1.00 78.69 133 ASN A N 1
ATOM 1116 C CA . ASN A 1 133 ? 47.890 24.221 -59.930 1.00 78.69 133 ASN A CA 1
ATOM 1117 C C . ASN A 1 133 ? 47.393 22.874 -59.391 1.00 78.69 133 ASN A C 1
ATOM 1119 O O . ASN A 1 133 ? 47.563 22.579 -58.207 1.00 78.69 133 ASN A O 1
ATOM 1123 N N . ASN A 1 134 ? 46.816 22.043 -60.263 1.00 78.62 134 ASN A N 1
ATOM 1124 C CA . ASN A 1 134 ? 46.446 20.664 -59.943 1.00 78.62 134 ASN A CA 1
ATOM 1125 C C . ASN A 1 134 ? 47.691 19.771 -60.000 1.00 78.62 134 ASN A C 1
ATOM 1127 O O . ASN A 1 134 ? 48.271 19.594 -61.069 1.00 78.62 134 ASN A O 1
ATOM 1131 N N . LEU A 1 135 ? 48.105 19.233 -58.852 1.00 80.81 135 LEU A N 1
ATOM 1132 C CA . LEU A 1 135 ? 49.373 18.511 -58.729 1.00 80.81 135 LEU A CA 1
ATOM 1133 C C . LEU A 1 135 ? 49.213 17.000 -58.530 1.00 80.81 135 LEU A C 1
ATOM 1135 O O . LEU A 1 135 ? 50.136 16.260 -58.861 1.00 80.81 135 LEU A O 1
ATOM 1139 N N . ALA A 1 136 ? 48.092 16.529 -57.972 1.00 89.06 136 ALA A N 1
ATOM 1140 C CA . ALA A 1 136 ? 47.844 15.101 -57.751 1.00 89.06 136 ALA A CA 1
ATOM 1141 C C . ALA A 1 136 ? 46.364 14.808 -57.442 1.00 89.06 136 ALA A C 1
ATOM 1143 O O . ALA A 1 136 ? 45.630 15.684 -56.986 1.00 89.06 136 ALA A O 1
ATOM 1144 N N . SER A 1 137 ? 45.938 13.554 -57.612 1.00 91.38 137 SER A N 1
ATOM 1145 C CA . SER A 1 137 ? 44.613 13.082 -57.190 1.00 91.38 137 SER A CA 1
ATOM 1146 C C . SER A 1 137 ? 44.660 11.673 -56.599 1.00 91.38 137 SER A C 1
ATOM 1148 O O . SER A 1 137 ? 45.515 10.873 -56.975 1.00 91.38 137 SER A O 1
ATOM 1150 N N . LYS A 1 138 ? 43.720 11.361 -55.702 1.00 93.81 138 LYS A N 1
ATOM 1151 C CA . LYS A 1 138 ? 43.529 10.048 -55.071 1.00 93.81 138 LYS A CA 1
ATOM 1152 C C . LYS A 1 138 ? 42.052 9.664 -55.134 1.00 93.81 138 LYS A C 1
ATOM 1154 O O . LYS A 1 138 ? 41.194 10.458 -54.759 1.00 93.81 138 LYS A O 1
ATOM 1159 N N . GLU A 1 139 ? 41.766 8.443 -55.573 1.00 95.25 139 GLU A N 1
ATOM 1160 C CA . GLU A 1 139 ? 40.412 7.879 -55.574 1.00 95.25 139 GLU A CA 1
ATOM 1161 C C . GLU A 1 139 ? 40.189 7.044 -54.305 1.00 95.25 139 GLU A C 1
ATOM 1163 O O . GLU A 1 139 ? 41.043 6.244 -53.918 1.00 95.25 139 GLU A O 1
ATOM 1168 N N . ILE A 1 140 ? 39.035 7.221 -53.663 1.00 95.81 140 ILE A N 1
ATOM 1169 C CA . ILE A 1 140 ? 38.562 6.384 -52.558 1.00 95.81 140 ILE A CA 1
ATOM 1170 C C . ILE A 1 140 ? 37.302 5.669 -53.041 1.00 95.81 140 ILE A C 1
ATOM 1172 O O . ILE A 1 140 ? 36.299 6.321 -53.325 1.00 95.81 140 ILE A O 1
ATOM 1176 N N . ALA A 1 141 ? 37.355 4.340 -53.130 1.00 96.12 141 ALA A N 1
ATOM 1177 C CA . ALA A 1 141 ? 36.242 3.507 -53.574 1.00 96.12 141 ALA A CA 1
ATOM 1178 C C . ALA A 1 141 ? 35.612 2.767 -52.384 1.00 96.12 141 ALA A C 1
ATOM 1180 O O . ALA A 1 141 ? 36.279 1.990 -51.701 1.00 96.12 141 ALA A O 1
ATOM 1181 N N . LEU A 1 142 ? 34.318 2.986 -52.157 1.00 95.88 142 LEU A N 1
ATOM 1182 C CA . LEU A 1 142 ? 33.547 2.407 -51.062 1.00 95.88 142 LEU A CA 1
ATOM 1183 C C . LEU A 1 142 ? 32.451 1.487 -51.594 1.00 95.88 142 LEU A C 1
ATOM 1185 O O . LEU A 1 142 ? 31.640 1.869 -52.436 1.00 95.88 142 LEU A O 1
ATOM 1189 N N . LYS A 1 143 ? 32.418 0.256 -51.085 1.00 95.00 143 LYS A N 1
ATOM 1190 C CA . LYS A 1 143 ? 31.316 -0.684 -51.326 1.00 95.00 143 LYS A CA 1
ATOM 1191 C C . LYS A 1 143 ? 30.255 -0.523 -50.240 1.00 95.00 143 LYS A C 1
ATOM 1193 O O . LYS A 1 143 ? 30.538 0.018 -49.174 1.00 95.00 143 LYS A O 1
ATOM 1198 N N . LYS A 1 144 ? 29.061 -1.072 -50.476 1.00 92.44 144 LYS A N 1
ATOM 1199 C CA . LYS A 1 144 ? 27.937 -1.008 -49.532 1.00 92.44 144 LYS A CA 1
ATOM 1200 C C . LYS A 1 144 ? 28.301 -1.413 -48.086 1.00 92.44 144 LYS A C 1
ATOM 1202 O O . LYS A 1 144 ? 28.068 -0.588 -47.212 1.00 92.44 144 LYS A O 1
ATOM 1207 N N . PRO A 1 145 ? 28.986 -2.546 -47.816 1.00 93.12 145 PRO A N 1
ATOM 1208 C CA . PRO A 1 145 ? 29.363 -2.903 -46.442 1.00 93.12 145 PRO A CA 1
ATOM 1209 C C . PRO A 1 145 ? 30.302 -1.889 -45.773 1.00 93.12 145 PRO A C 1
ATOM 1211 O O . PRO A 1 145 ? 30.269 -1.706 -44.562 1.00 93.12 145 PRO A O 1
ATOM 1214 N N . SER A 1 146 ? 31.152 -1.216 -46.557 1.00 91.94 146 SER A N 1
ATOM 1215 C CA . SER A 1 146 ? 32.046 -0.175 -46.044 1.00 91.94 146 SER A CA 1
ATOM 1216 C C . SER A 1 146 ? 31.287 1.087 -45.641 1.00 91.94 146 SER A C 1
ATOM 1218 O O . SER A 1 146 ? 31.724 1.766 -44.722 1.00 91.94 146 SER A O 1
ATOM 1220 N N . ILE A 1 147 ? 30.179 1.394 -46.324 1.00 91.88 147 ILE A N 1
ATOM 1221 C CA . ILE A 1 147 ? 29.301 2.525 -46.002 1.00 91.88 147 ILE A CA 1
ATOM 1222 C C . ILE A 1 147 ? 28.402 2.171 -44.812 1.00 91.88 147 ILE A C 1
ATOM 1224 O O . ILE A 1 147 ? 28.381 2.925 -43.845 1.00 91.88 147 ILE A O 1
ATOM 1228 N N . ASP A 1 148 ? 27.757 0.996 -44.830 1.00 90.75 148 ASP A N 1
ATOM 1229 C CA . ASP A 1 148 ? 26.875 0.530 -43.746 1.00 90.75 148 ASP A CA 1
ATOM 1230 C C . ASP A 1 148 ? 27.616 0.500 -42.389 1.00 90.75 148 ASP A C 1
ATOM 1232 O O . ASP A 1 148 ? 27.050 0.870 -41.365 1.00 90.75 148 ASP A O 1
ATOM 1236 N N . ARG A 1 149 ? 28.925 0.190 -42.378 1.00 92.31 149 ARG A N 1
ATOM 1237 C CA . ARG A 1 149 ? 29.762 0.242 -41.166 1.00 92.31 149 ARG A CA 1
ATOM 1238 C C . ARG A 1 149 ? 29.741 1.607 -40.461 1.00 92.31 149 ARG A C 1
ATOM 1240 O O . ARG A 1 149 ? 29.815 1.644 -39.240 1.00 92.31 149 ARG A O 1
ATOM 1247 N N . PHE A 1 150 ? 29.672 2.715 -41.199 1.00 89.62 150 PHE A N 1
ATOM 1248 C CA . PHE A 1 150 ? 29.631 4.056 -40.603 1.00 89.62 150 PHE A CA 1
ATOM 1249 C C . PHE A 1 150 ? 28.267 4.398 -39.992 1.00 89.62 150 PHE A C 1
ATOM 1251 O O . PHE A 1 150 ? 28.212 5.197 -39.061 1.00 89.62 150 PHE A O 1
ATOM 1258 N N . ARG A 1 151 ? 27.187 3.793 -40.499 1.00 85.06 151 ARG A N 1
ATOM 1259 C CA . ARG A 1 151 ? 25.836 3.914 -39.939 1.00 85.06 151 ARG A CA 1
ATOM 1260 C C . ARG A 1 151 ? 25.677 3.052 -38.693 1.00 85.06 151 ARG A C 1
ATOM 1262 O O . ARG A 1 151 ? 25.165 3.524 -37.684 1.00 85.06 151 ARG A O 1
ATOM 1269 N N . ASP A 1 152 ? 26.119 1.800 -38.772 1.00 86.12 152 ASP A N 1
ATOM 1270 C CA . ASP A 1 152 ? 25.954 0.821 -37.696 1.00 86.12 152 ASP A CA 1
ATOM 1271 C C . ASP A 1 152 ? 26.893 1.122 -36.510 1.00 86.12 152 ASP A C 1
ATOM 1273 O O . ASP A 1 152 ? 26.563 0.832 -35.360 1.00 86.12 152 ASP A O 1
ATOM 1277 N N . ASP A 1 153 ? 28.039 1.764 -36.774 1.00 85.06 153 ASP A N 1
ATOM 1278 C CA . ASP A 1 153 ? 28.959 2.276 -35.758 1.00 85.06 153 ASP A CA 1
ATOM 1279 C C . ASP A 1 153 ? 29.263 3.779 -35.961 1.00 85.06 153 ASP A C 1
ATOM 1281 O O . ASP A 1 153 ? 30.327 4.152 -36.477 1.00 85.06 153 ASP A O 1
ATOM 1285 N N . PRO A 1 154 ? 28.359 4.676 -35.511 1.00 83.25 154 PRO A N 1
ATOM 1286 C CA . PRO A 1 154 ? 28.542 6.125 -35.620 1.00 83.25 154 PRO A CA 1
ATOM 1287 C C . PRO A 1 154 ? 29.795 6.650 -34.904 1.00 83.25 154 PRO A C 1
ATOM 1289 O O . PRO A 1 154 ? 30.264 7.751 -35.206 1.00 83.25 154 PRO A O 1
ATOM 1292 N N . SER A 1 155 ? 30.373 5.876 -33.972 1.00 83.06 155 SER A N 1
ATOM 1293 C CA . SER A 1 155 ? 31.567 6.279 -33.219 1.00 83.06 155 SER A CA 1
ATOM 1294 C C . SER A 1 155 ? 32.782 6.525 -34.118 1.00 83.06 155 SER A C 1
ATOM 1296 O O . SER A 1 155 ? 33.616 7.383 -33.819 1.00 83.06 155 SER A O 1
ATOM 1298 N N . LEU A 1 156 ? 32.842 5.846 -35.268 1.00 85.31 156 LEU A N 1
ATOM 1299 C CA . LEU A 1 156 ? 33.911 5.982 -36.258 1.00 85.31 156 LEU A CA 1
ATOM 1300 C C . LEU A 1 156 ? 34.012 7.408 -36.815 1.00 85.31 156 LEU A C 1
ATOM 1302 O O . LEU A 1 156 ? 35.099 7.862 -37.188 1.00 85.31 156 LEU A O 1
ATOM 1306 N N . LEU A 1 157 ? 32.891 8.133 -36.840 1.00 86.25 157 LEU A N 1
ATOM 1307 C CA . LEU A 1 157 ? 32.782 9.492 -37.365 1.00 86.25 157 LEU A CA 1
ATOM 1308 C C . LEU A 1 157 ? 32.811 10.572 -36.277 1.00 86.25 157 LEU A C 1
ATOM 1310 O O . LEU A 1 157 ? 32.755 11.758 -36.590 1.00 86.25 157 LEU A O 1
ATOM 1314 N N . MET A 1 158 ? 32.981 10.197 -35.010 1.00 83.31 158 MET A N 1
ATOM 1315 C CA . MET A 1 158 ? 33.018 11.147 -33.900 1.00 83.31 158 MET A CA 1
ATOM 1316 C C . MET A 1 158 ? 34.450 11.590 -33.564 1.00 83.31 158 MET A C 1
ATOM 1318 O O . MET A 1 158 ? 35.429 10.847 -33.714 1.00 83.31 158 MET A O 1
ATOM 1322 N N . GLY A 1 159 ? 34.598 12.836 -33.110 1.00 80.81 159 GLY A N 1
ATOM 1323 C CA . GLY A 1 159 ? 35.791 13.279 -32.381 1.00 80.81 159 GLY A CA 1
ATOM 1324 C C . GLY A 1 159 ? 35.818 12.730 -30.946 1.00 80.81 159 GLY A C 1
ATOM 1325 O O . GLY A 1 159 ? 34.796 12.296 -30.425 1.00 80.81 159 GLY A O 1
ATOM 1326 N N . LYS A 1 160 ? 36.962 12.803 -30.247 1.00 76.94 160 LYS A N 1
ATOM 1327 C CA . LYS A 1 160 ? 37.090 12.311 -28.853 1.00 76.94 160 LYS A CA 1
ATOM 1328 C C . LYS A 1 160 ? 36.064 12.946 -27.896 1.00 76.94 160 LYS A C 1
ATOM 1330 O O . LYS A 1 160 ? 35.526 12.264 -27.030 1.00 76.94 160 LYS A O 1
ATOM 1335 N N . GLY A 1 161 ? 35.783 14.242 -28.060 1.00 81.75 161 GLY A N 1
ATOM 1336 C CA . GLY A 1 161 ? 34.771 14.955 -27.270 1.00 81.75 161 GLY A CA 1
ATOM 1337 C C . GLY A 1 161 ? 33.336 14.521 -27.588 1.00 81.75 161 GLY A C 1
ATOM 1338 O O . GLY A 1 161 ? 32.562 14.262 -26.669 1.00 81.75 161 GLY A O 1
ATOM 1339 N N . GLU A 1 162 ? 33.003 14.384 -28.874 1.00 82.00 162 GLU A N 1
ATOM 1340 C CA . GLU A 1 162 ? 31.686 13.918 -29.338 1.00 82.00 162 GLU A CA 1
ATOM 1341 C C . GLU A 1 162 ? 31.421 12.468 -28.911 1.00 82.00 162 GLU A C 1
ATOM 1343 O O . GLU A 1 162 ? 30.345 12.169 -28.406 1.00 82.00 162 GLU A O 1
ATOM 1348 N N . TYR A 1 163 ? 32.423 11.591 -29.016 1.00 81.00 163 TYR A N 1
ATOM 1349 C CA . TYR A 1 163 ? 32.323 10.193 -28.599 1.00 81.00 163 TYR A CA 1
ATOM 1350 C C . TYR A 1 163 ? 32.059 10.057 -27.095 1.00 81.00 163 TYR A C 1
ATOM 1352 O O . TYR A 1 163 ? 31.160 9.331 -26.677 1.00 81.00 163 TYR A O 1
ATOM 1360 N N . ASN A 1 164 ? 32.785 10.815 -26.267 1.00 82.44 164 ASN A N 1
ATOM 1361 C CA . ASN A 1 164 ? 32.546 10.832 -24.824 1.00 82.44 164 ASN A CA 1
ATOM 1362 C C . ASN A 1 164 ? 31.138 11.343 -24.478 1.00 82.44 164 ASN A C 1
ATOM 1364 O O . ASN A 1 164 ? 30.533 10.858 -23.524 1.00 82.44 164 ASN A O 1
ATOM 1368 N N . LYS A 1 165 ? 30.612 12.318 -25.232 1.00 86.19 165 LYS A N 1
ATOM 1369 C CA . LYS A 1 165 ? 29.238 12.809 -25.066 1.00 86.19 165 LYS A CA 1
ATOM 1370 C C . LYS A 1 165 ? 28.216 11.733 -25.448 1.00 86.19 165 LYS A C 1
ATOM 1372 O O . LYS A 1 165 ? 27.330 11.452 -24.649 1.00 86.19 165 LYS A O 1
ATOM 1377 N N . TYR A 1 166 ? 28.401 11.085 -26.596 1.00 83.50 166 TYR A N 1
ATOM 1378 C CA . TYR A 1 166 ? 27.561 9.984 -27.070 1.00 83.50 166 TYR A CA 1
ATOM 1379 C C . TYR A 1 166 ? 27.496 8.824 -26.066 1.00 83.50 166 TYR A C 1
ATOM 1381 O O . TYR A 1 166 ? 26.413 8.342 -25.742 1.00 83.50 166 TYR A O 1
ATOM 1389 N N . LEU A 1 167 ? 28.637 8.417 -25.499 1.00 83.81 167 LEU A N 1
ATOM 1390 C CA . LEU A 1 167 ? 28.673 7.383 -24.462 1.00 83.81 167 LEU A CA 1
ATOM 1391 C C . LEU A 1 167 ? 27.875 7.779 -23.215 1.00 83.81 167 LEU A C 1
ATOM 1393 O O . LEU A 1 167 ? 27.124 6.958 -22.692 1.00 83.81 167 LEU A O 1
ATOM 1397 N N . LYS A 1 168 ? 28.001 9.031 -22.756 1.00 85.50 168 LYS A N 1
ATOM 1398 C CA . LYS A 1 168 ? 27.231 9.537 -21.609 1.00 85.50 168 LYS A CA 1
ATOM 1399 C C . LYS A 1 168 ? 25.731 9.564 -21.891 1.00 85.50 168 LYS A C 1
ATOM 1401 O O . LYS A 1 168 ? 24.953 9.194 -21.020 1.00 85.50 168 LYS A O 1
ATOM 1406 N N . GLU A 1 169 ? 25.322 9.985 -23.086 1.00 87.12 169 GLU A N 1
ATOM 1407 C CA . GLU A 1 169 ? 23.912 9.992 -23.496 1.00 87.12 169 GLU A CA 1
ATOM 1408 C C . GLU A 1 169 ? 23.348 8.570 -23.569 1.00 87.12 169 GLU A C 1
ATOM 1410 O O . GLU A 1 169 ? 22.278 8.315 -23.022 1.00 87.12 169 GLU A O 1
ATOM 1415 N N . LYS A 1 170 ? 24.101 7.621 -24.137 1.00 87.00 170 LYS A N 1
ATOM 1416 C CA . LYS A 1 170 ? 23.713 6.206 -24.184 1.00 87.00 170 LYS A CA 1
ATOM 1417 C C . LYS A 1 170 ? 23.591 5.591 -22.787 1.00 87.00 170 LYS A C 1
ATOM 1419 O O . LYS A 1 170 ? 22.622 4.892 -22.513 1.00 87.00 170 LYS A O 1
ATOM 1424 N N . GLN A 1 171 ? 24.544 5.870 -21.893 1.00 87.81 171 GLN A N 1
ATOM 1425 C CA . GLN A 1 171 ? 24.477 5.430 -20.494 1.00 87.81 171 GLN A CA 1
ATOM 1426 C C . GLN A 1 171 ? 23.286 6.048 -19.757 1.00 87.81 171 GLN A C 1
ATOM 1428 O O . GLN A 1 171 ? 22.628 5.359 -18.985 1.00 87.81 171 GLN A O 1
ATOM 1433 N N . LYS A 1 172 ? 22.983 7.326 -20.007 1.00 88.06 172 LYS A N 1
ATOM 1434 C CA . LYS A 1 172 ? 21.820 7.995 -19.420 1.00 88.06 172 LYS A CA 1
ATOM 1435 C C . LYS A 1 172 ? 20.508 7.372 -19.906 1.00 88.06 172 LYS A C 1
ATOM 1437 O O . LYS A 1 172 ? 19.658 7.077 -19.077 1.00 88.06 172 LYS A O 1
ATOM 1442 N N . ALA A 1 173 ? 20.369 7.128 -21.208 1.00 87.50 173 ALA A N 1
ATOM 1443 C CA . ALA A 1 173 ? 19.176 6.503 -21.778 1.00 87.50 173 ALA A CA 1
ATOM 1444 C C . ALA A 1 173 ? 18.953 5.083 -21.229 1.00 87.50 173 ALA A C 1
ATOM 1446 O O . ALA A 1 173 ? 17.856 4.757 -20.792 1.00 87.50 173 ALA A O 1
ATOM 1447 N N . ALA A 1 174 ? 20.008 4.265 -21.168 1.00 89.00 174 ALA A N 1
ATOM 1448 C CA . ALA A 1 174 ? 19.921 2.919 -20.602 1.00 89.00 174 ALA A CA 1
ATOM 1449 C C . ALA A 1 174 ? 19.632 2.930 -19.086 1.00 89.00 174 ALA A C 1
ATOM 1451 O O . ALA A 1 174 ? 18.943 2.049 -18.575 1.00 89.00 174 ALA A O 1
ATOM 1452 N N . LEU A 1 175 ? 20.123 3.937 -18.354 1.00 89.94 175 LEU A N 1
ATOM 1453 C CA . LEU A 1 175 ? 19.762 4.132 -16.950 1.00 89.94 175 LEU A CA 1
ATOM 1454 C C . LEU A 1 175 ? 18.282 4.500 -16.794 1.00 89.94 175 LEU A C 1
ATOM 1456 O O . LEU A 1 175 ? 17.614 3.936 -15.934 1.00 89.94 175 LEU A O 1
ATOM 1460 N N . GLU A 1 176 ? 17.772 5.416 -17.619 1.00 87.56 176 GLU A N 1
ATOM 1461 C CA . GLU A 1 176 ? 16.354 5.786 -17.626 1.00 87.56 176 GLU A CA 1
ATOM 1462 C C . GLU A 1 176 ? 15.473 4.576 -17.964 1.00 87.56 176 GLU A C 1
ATOM 1464 O O . GLU A 1 176 ? 14.498 4.328 -17.265 1.00 87.56 176 GLU A O 1
ATOM 1469 N N . GLU A 1 177 ? 15.822 3.764 -18.962 1.00 89.00 177 GLU A N 1
ATOM 1470 C CA . GLU A 1 177 ? 15.103 2.520 -19.281 1.00 89.00 177 GLU A CA 1
ATOM 1471 C C . GLU A 1 177 ? 15.049 1.563 -18.078 1.00 89.00 177 GLU A C 1
ATOM 1473 O O . GLU A 1 177 ? 13.977 1.078 -17.710 1.00 89.00 177 GLU A O 1
ATOM 1478 N N . LYS A 1 178 ? 16.181 1.378 -17.386 1.00 90.81 178 LYS A N 1
ATOM 1479 C CA . LYS A 1 178 ? 16.249 0.563 -16.165 1.00 90.81 178 LYS A CA 1
ATOM 1480 C C . LYS A 1 178 ? 15.396 1.136 -15.026 1.00 90.81 178 LYS A C 1
ATOM 1482 O O . LYS A 1 178 ? 14.779 0.371 -14.289 1.00 90.81 178 LYS A O 1
ATOM 1487 N N . HIS A 1 179 ? 15.312 2.464 -14.882 1.00 89.75 179 HIS A N 1
ATOM 1488 C CA . HIS A 1 179 ? 14.392 3.101 -13.925 1.00 89.75 179 HIS A CA 1
ATOM 1489 C C . HIS A 1 179 ? 12.936 2.720 -14.234 1.00 89.75 179 HIS A C 1
ATOM 1491 O O . HIS A 1 179 ? 12.222 2.280 -13.333 1.00 89.75 179 HIS A O 1
ATOM 1497 N N . HIS A 1 180 ? 12.514 2.830 -15.500 1.00 87.69 180 HIS A N 1
ATOM 1498 C CA . HIS A 1 180 ? 11.147 2.495 -15.919 1.00 87.69 180 HIS A CA 1
ATOM 1499 C C . HIS A 1 180 ? 10.811 1.016 -15.701 1.00 87.69 180 HIS A C 1
ATOM 1501 O O . HIS A 1 180 ? 9.707 0.712 -15.255 1.00 87.69 180 HIS A O 1
ATOM 1507 N N . GLU A 1 181 ? 11.751 0.100 -15.952 1.00 91.12 181 GLU A N 1
ATOM 1508 C CA . GLU A 1 181 ? 11.554 -1.334 -15.696 1.00 91.12 181 GLU A CA 1
ATOM 1509 C C . GLU A 1 181 ? 11.189 -1.597 -14.224 1.00 91.12 181 GLU A C 1
ATOM 1511 O O . GLU A 1 181 ? 10.235 -2.317 -13.923 1.00 91.12 181 GLU A O 1
ATOM 1516 N N . TYR A 1 182 ? 11.924 -0.989 -13.290 1.00 91.62 182 TYR A N 1
ATOM 1517 C CA . TYR A 1 182 ? 11.678 -1.166 -11.858 1.00 91.62 182 TYR A CA 1
ATOM 1518 C C . TYR A 1 182 ? 10.392 -0.476 -11.394 1.00 91.62 182 TYR A C 1
ATOM 1520 O O . TYR A 1 182 ? 9.654 -1.052 -10.596 1.00 91.62 182 TYR A O 1
ATOM 1528 N N . TYR A 1 183 ? 10.078 0.711 -11.919 1.00 89.44 183 TYR A N 1
ATOM 1529 C CA . TYR A 1 183 ? 8.785 1.353 -11.667 1.00 89.44 183 TYR A CA 1
ATOM 1530 C C . TYR A 1 183 ? 7.614 0.512 -12.184 1.00 89.44 183 TYR A C 1
ATOM 1532 O O . TYR A 1 183 ? 6.595 0.416 -11.506 1.00 89.44 183 TYR A O 1
ATOM 1540 N N . GLY A 1 184 ? 7.774 -0.163 -13.327 1.00 89.94 184 GLY A N 1
ATOM 1541 C CA . GLY A 1 184 ? 6.798 -1.120 -13.845 1.00 89.94 184 GLY A CA 1
ATOM 1542 C C . GLY A 1 184 ? 6.496 -2.243 -12.851 1.00 89.94 184 GLY A C 1
ATOM 1543 O O . GLY A 1 184 ? 5.331 -2.499 -12.566 1.00 89.94 184 GLY A O 1
ATOM 1544 N N . LYS A 1 185 ? 7.531 -2.843 -12.248 1.00 92.81 185 LYS A N 1
ATOM 1545 C CA . LYS A 1 185 ? 7.368 -3.896 -11.225 1.00 92.81 185 LYS A CA 1
ATOM 1546 C C . LYS A 1 185 ? 6.637 -3.391 -9.982 1.00 92.81 185 LYS A C 1
ATOM 1548 O O . LYS A 1 185 ? 5.732 -4.054 -9.493 1.00 92.81 185 LYS A O 1
ATOM 1553 N N . VAL A 1 186 ? 6.995 -2.198 -9.499 1.00 91.56 186 VAL A N 1
ATOM 1554 C CA . VAL A 1 186 ? 6.301 -1.560 -8.367 1.00 91.56 186 VAL A CA 1
ATOM 1555 C C . VAL A 1 186 ? 4.825 -1.330 -8.698 1.00 91.56 186 VAL A C 1
ATOM 1557 O O . VAL A 1 186 ? 3.962 -1.651 -7.887 1.00 91.56 186 VAL A O 1
ATOM 1560 N N . ASN A 1 187 ? 4.523 -0.830 -9.898 1.00 90.75 187 ASN A N 1
ATOM 1561 C CA . ASN A 1 187 ? 3.147 -0.590 -10.328 1.00 90.75 187 ASN A CA 1
ATOM 1562 C C . ASN A 1 187 ? 2.316 -1.874 -10.392 1.00 90.75 187 ASN A C 1
ATOM 1564 O O . ASN A 1 187 ? 1.176 -1.847 -9.946 1.00 90.75 187 ASN A O 1
ATOM 1568 N N . CYS A 1 188 ? 2.877 -2.988 -10.876 1.00 93.38 188 CYS A N 1
ATOM 1569 C CA . CYS A 1 188 ? 2.177 -4.275 -10.885 1.00 93.38 188 CYS A CA 1
ATOM 1570 C C . CYS A 1 188 ? 1.732 -4.696 -9.477 1.00 93.38 188 CYS A C 1
ATOM 1572 O O . CYS A 1 188 ? 0.591 -5.111 -9.297 1.00 93.38 188 CYS A O 1
ATOM 1574 N N . ILE A 1 189 ? 2.596 -4.520 -8.472 1.00 93.62 189 ILE A N 1
ATOM 1575 C CA . ILE A 1 189 ? 2.262 -4.826 -7.074 1.00 93.62 189 ILE A CA 1
ATOM 1576 C C . ILE A 1 189 ? 1.169 -3.884 -6.553 1.00 93.62 189 ILE A C 1
ATOM 1578 O O . ILE A 1 189 ? 0.238 -4.322 -5.884 1.00 93.62 189 ILE A O 1
ATOM 1582 N N . VAL A 1 190 ? 1.262 -2.589 -6.867 1.00 90.25 190 VAL A N 1
ATOM 1583 C CA . VAL A 1 190 ? 0.272 -1.581 -6.451 1.00 90.25 190 VAL A CA 1
ATOM 1584 C C . VAL A 1 190 ? -1.099 -1.853 -7.069 1.00 90.25 190 VAL A C 1
ATOM 1586 O O . VAL A 1 190 ? -2.112 -1.734 -6.381 1.00 90.25 190 VAL A O 1
ATOM 1589 N N . ASP A 1 191 ? -1.141 -2.220 -8.350 1.00 90.69 191 ASP A N 1
ATOM 1590 C CA . ASP A 1 191 ? -2.371 -2.599 -9.045 1.00 90.69 191 ASP A CA 1
ATOM 1591 C C . ASP A 1 191 ? -2.990 -3.840 -8.401 1.00 90.69 191 ASP A C 1
ATOM 1593 O O . ASP A 1 191 ? -4.151 -3.800 -7.997 1.00 90.69 191 ASP A O 1
ATOM 1597 N N . TYR A 1 192 ? -2.190 -4.892 -8.203 1.00 93.81 192 TYR A N 1
ATOM 1598 C CA . TYR A 1 192 ? -2.636 -6.124 -7.560 1.00 93.81 192 TYR A CA 1
ATOM 1599 C C . TYR A 1 192 ? -3.177 -5.879 -6.143 1.00 93.81 192 TYR A C 1
ATOM 1601 O O . TYR A 1 192 ? -4.239 -6.387 -5.780 1.00 93.81 192 TYR A O 1
ATOM 1609 N N . ALA A 1 193 ? -2.493 -5.055 -5.345 1.00 91.50 193 ALA A N 1
ATOM 1610 C CA . ALA A 1 193 ? -2.956 -4.679 -4.015 1.00 91.50 193 ALA A CA 1
ATOM 1611 C C . ALA A 1 193 ? -4.287 -3.912 -4.084 1.00 91.50 193 ALA A C 1
ATOM 1613 O O . ALA A 1 193 ? -5.241 -4.287 -3.409 1.00 91.50 193 ALA A O 1
ATOM 1614 N N . ASN A 1 194 ? -4.396 -2.889 -4.940 1.00 89.19 194 ASN A N 1
ATOM 1615 C CA . ASN A 1 194 ? -5.631 -2.114 -5.112 1.00 89.19 194 ASN A CA 1
ATOM 1616 C C . ASN A 1 194 ? -6.821 -2.984 -5.556 1.00 89.19 194 ASN A C 1
ATOM 1618 O O . ASN A 1 194 ? -7.936 -2.757 -5.090 1.00 89.19 194 ASN A O 1
ATOM 1622 N N . GLU A 1 195 ? -6.600 -3.947 -6.454 1.00 91.94 195 GLU A N 1
ATOM 1623 C CA . GLU A 1 195 ? -7.637 -4.861 -6.949 1.00 91.94 195 GLU A CA 1
ATOM 1624 C C . GLU A 1 195 ? -8.163 -5.792 -5.852 1.00 91.94 195 GLU A C 1
ATOM 1626 O O . GLU A 1 195 ? -9.358 -6.069 -5.815 1.00 91.94 195 GLU A O 1
ATOM 1631 N N . ASN A 1 196 ? -7.299 -6.240 -4.936 1.00 91.31 196 ASN A N 1
ATOM 1632 C CA . ASN A 1 196 ? -7.664 -7.211 -3.902 1.00 91.31 196 ASN A CA 1
ATOM 1633 C C . ASN A 1 196 ? -8.077 -6.577 -2.565 1.00 91.31 196 ASN A C 1
ATOM 1635 O O . ASN A 1 196 ? -8.782 -7.209 -1.778 1.00 91.31 196 ASN A O 1
ATOM 1639 N N . ARG A 1 197 ? -7.668 -5.333 -2.296 1.00 86.75 197 ARG A N 1
ATOM 1640 C CA . ARG A 1 197 ? -7.813 -4.675 -0.988 1.00 86.75 197 ARG A CA 1
ATOM 1641 C C . ARG A 1 197 ? -9.243 -4.673 -0.450 1.00 86.75 197 ARG A C 1
ATOM 1643 O O . ARG A 1 197 ? -9.459 -4.953 0.728 1.00 86.75 197 ARG A O 1
ATOM 1650 N N . ASP A 1 198 ? -10.222 -4.358 -1.295 1.00 83.06 198 ASP A N 1
ATOM 1651 C CA . ASP A 1 198 ? -11.622 -4.237 -0.865 1.00 83.06 198 ASP A CA 1
ATOM 1652 C C . ASP A 1 198 ? -12.276 -5.605 -0.584 1.00 83.06 198 ASP A C 1
ATOM 1654 O O . ASP A 1 198 ? -13.252 -5.677 0.166 1.00 83.06 198 ASP A O 1
ATOM 1658 N N . PHE A 1 199 ? -11.698 -6.691 -1.112 1.00 85.75 199 PHE A N 1
ATOM 1659 C CA . PHE A 1 199 ? -12.137 -8.074 -0.893 1.00 85.75 199 PHE A CA 1
ATOM 1660 C C . PHE A 1 199 ? -11.498 -8.730 0.337 1.00 85.75 199 PHE A C 1
ATOM 1662 O O . PHE A 1 199 ? -11.891 -9.833 0.725 1.00 85.75 199 PHE A O 1
ATOM 1669 N N . LEU A 1 200 ? -10.533 -8.064 0.975 1.00 85.50 200 LEU A N 1
ATOM 1670 C CA . LEU A 1 200 ? -9.964 -8.531 2.231 1.00 85.50 200 LEU A CA 1
ATOM 1671 C C . LEU A 1 200 ? -11.005 -8.416 3.349 1.00 85.50 200 LEU A C 1
ATOM 1673 O O . LEU A 1 200 ? -11.492 -7.315 3.640 1.00 85.50 200 LEU A O 1
ATOM 1677 N N . VAL A 1 201 ? -11.339 -9.556 3.956 1.00 79.31 201 VAL A N 1
ATOM 1678 C CA . VAL A 1 201 ? -12.301 -9.676 5.065 1.00 79.31 201 VAL A CA 1
ATOM 1679 C C . VAL A 1 201 ? -11.629 -9.924 6.412 1.00 79.31 201 VAL A C 1
ATOM 1681 O O . VAL A 1 201 ? -12.271 -9.738 7.441 1.00 79.31 201 VAL A O 1
ATOM 1684 N N . LEU A 1 202 ? -10.355 -10.326 6.409 1.00 78.75 202 LEU A N 1
ATOM 1685 C CA . LEU A 1 202 ? -9.584 -10.580 7.622 1.00 78.75 202 LEU A CA 1
ATOM 1686 C C . LEU A 1 202 ? -9.278 -9.268 8.351 1.00 78.75 202 LEU A C 1
ATOM 1688 O O . LEU A 1 202 ? -8.748 -8.327 7.750 1.00 78.75 202 LEU A O 1
ATOM 1692 N N . ASN A 1 203 ? -9.558 -9.211 9.651 1.00 70.69 203 ASN A N 1
ATOM 1693 C CA . ASN A 1 203 ? -9.205 -8.052 10.472 1.00 70.69 203 ASN A CA 1
ATOM 1694 C C . ASN A 1 203 ? -7.685 -7.806 10.439 1.00 70.69 203 ASN A C 1
ATOM 1696 O O . ASN A 1 203 ? -6.901 -8.738 10.589 1.00 70.69 203 ASN A O 1
ATOM 1700 N N . GLY A 1 204 ? -7.265 -6.555 10.227 1.00 74.50 204 GLY A N 1
ATOM 1701 C CA . GLY A 1 204 ? -5.850 -6.165 10.167 1.00 74.50 204 GLY A CA 1
ATOM 1702 C C . GLY A 1 204 ? -5.157 -6.413 8.822 1.00 74.50 204 GLY A C 1
ATOM 1703 O O . GLY A 1 204 ? -4.112 -5.827 8.559 1.00 74.50 204 GLY A O 1
ATOM 1704 N N . SER A 1 205 ? -5.725 -7.237 7.934 1.00 83.44 205 SER A N 1
ATOM 1705 C CA . SER A 1 205 ? -5.088 -7.570 6.647 1.00 83.44 205 SER A CA 1
ATOM 1706 C C . SER A 1 205 ? -5.024 -6.390 5.672 1.00 83.44 205 SER A C 1
ATOM 1708 O O . SER A 1 205 ? -4.089 -6.286 4.878 1.00 83.44 205 SER A O 1
ATOM 1710 N N . ARG A 1 206 ? -5.997 -5.469 5.742 1.00 82.69 206 ARG A N 1
ATOM 1711 C CA . ARG A 1 206 ? -5.987 -4.228 4.953 1.00 82.69 206 ARG A CA 1
ATOM 1712 C C . ARG A 1 206 ? -4.889 -3.294 5.440 1.00 82.69 206 ARG A C 1
ATOM 1714 O O . ARG A 1 206 ? -4.191 -2.711 4.621 1.00 82.69 206 ARG A O 1
ATOM 1721 N N . GLU A 1 207 ? -4.734 -3.172 6.753 1.00 79.06 207 GLU A N 1
ATOM 1722 C CA . GLU A 1 207 ? -3.689 -2.379 7.393 1.00 79.06 207 GLU A CA 1
ATOM 1723 C C . GLU A 1 207 ? -2.296 -2.949 7.084 1.00 79.06 207 GLU A C 1
ATOM 1725 O O . GLU A 1 207 ? -1.409 -2.199 6.687 1.00 79.06 207 GLU A O 1
ATOM 1730 N N . GLU A 1 208 ? -2.122 -4.272 7.162 1.00 85.81 208 GLU A N 1
ATOM 1731 C CA . GLU A 1 208 ? -0.874 -4.956 6.800 1.00 85.81 208 GLU A CA 1
ATOM 1732 C C . GLU A 1 208 ? -0.515 -4.740 5.320 1.00 85.81 208 GLU A C 1
ATOM 1734 O O . GLU A 1 208 ? 0.618 -4.377 4.993 1.00 85.81 208 GLU A O 1
ATOM 1739 N N . MET A 1 209 ? -1.488 -4.887 4.411 1.00 88.94 209 MET A N 1
ATOM 1740 C CA . MET A 1 209 ? -1.297 -4.594 2.987 1.00 88.94 209 MET A CA 1
ATOM 1741 C C . MET A 1 209 ? -0.946 -3.115 2.759 1.00 88.94 209 MET A C 1
ATOM 1743 O O . MET A 1 209 ? -0.021 -2.813 2.000 1.00 88.94 209 MET A O 1
ATOM 1747 N N . ASP A 1 210 ? -1.636 -2.194 3.441 1.00 84.12 210 ASP A N 1
ATOM 1748 C CA . ASP A 1 210 ? -1.361 -0.758 3.369 1.00 84.12 210 ASP A CA 1
ATOM 1749 C C . ASP A 1 210 ? 0.081 -0.448 3.816 1.00 84.12 210 ASP A C 1
ATOM 1751 O O . ASP A 1 210 ? 0.786 0.303 3.138 1.00 84.12 210 ASP A O 1
ATOM 1755 N N . GLU A 1 211 ? 0.557 -1.048 4.911 1.00 84.25 211 GLU A N 1
ATOM 1756 C CA . GLU A 1 211 ? 1.932 -0.889 5.400 1.00 84.25 211 GLU A CA 1
ATOM 1757 C C . GLU A 1 211 ? 2.977 -1.439 4.426 1.00 84.25 211 GLU A C 1
ATOM 1759 O O . GLU A 1 211 ? 3.983 -0.771 4.163 1.00 84.25 211 GLU A O 1
ATOM 1764 N N . LEU A 1 212 ? 2.748 -2.625 3.857 1.00 89.94 212 LEU A N 1
ATOM 1765 C CA . LEU A 1 212 ? 3.654 -3.230 2.879 1.00 89.94 212 LEU A CA 1
ATOM 1766 C C . LEU A 1 212 ? 3.806 -2.355 1.633 1.00 89.94 212 LEU A C 1
ATOM 1768 O O . LEU A 1 212 ? 4.926 -2.137 1.163 1.00 89.94 212 LEU A O 1
ATOM 1772 N N . VAL A 1 213 ? 2.703 -1.807 1.123 1.00 87.19 213 VAL A N 1
ATOM 1773 C CA . VAL A 1 213 ? 2.723 -0.926 -0.050 1.00 87.19 213 VAL A CA 1
ATOM 1774 C C . VAL A 1 213 ? 3.406 0.411 0.267 1.00 87.19 213 VAL A C 1
ATOM 1776 O O . VAL A 1 213 ? 4.178 0.915 -0.549 1.00 87.19 213 VAL A O 1
ATOM 1779 N N . ILE A 1 214 ? 3.213 0.977 1.461 1.00 81.62 214 ILE A N 1
ATOM 1780 C CA . ILE A 1 214 ? 3.942 2.187 1.887 1.00 81.62 214 ILE A CA 1
ATOM 1781 C C . ILE A 1 214 ? 5.450 1.916 1.941 1.00 81.62 214 ILE A C 1
ATOM 1783 O O . ILE A 1 214 ? 6.240 2.670 1.369 1.00 81.62 214 ILE A O 1
ATOM 1787 N N . GLN A 1 215 ? 5.860 0.800 2.552 1.00 84.88 215 GLN A N 1
ATOM 1788 C CA . GLN A 1 215 ? 7.269 0.406 2.604 1.00 84.88 215 GLN A CA 1
ATOM 1789 C C . GLN A 1 215 ? 7.850 0.147 1.207 1.00 84.88 215 GLN A C 1
ATOM 1791 O O . GLN A 1 215 ? 9.015 0.486 0.966 1.00 84.88 215 GLN A O 1
ATOM 1796 N N . LEU A 1 216 ? 7.050 -0.404 0.282 1.00 88.12 216 LEU A N 1
ATOM 1797 C CA . LEU A 1 216 ? 7.402 -0.540 -1.132 1.00 88.12 216 LEU A CA 1
ATOM 1798 C C . LEU A 1 216 ? 7.789 0.813 -1.715 1.00 88.12 216 LEU A C 1
ATOM 1800 O O . LEU A 1 216 ? 8.896 0.953 -2.234 1.00 88.12 216 LEU A O 1
ATOM 1804 N N . PHE A 1 217 ? 6.932 1.823 -1.586 1.00 80.88 217 PHE A N 1
ATOM 1805 C CA . PHE A 1 217 ? 7.215 3.158 -2.106 1.00 80.88 217 PHE A CA 1
ATOM 1806 C C . PHE A 1 217 ? 8.466 3.782 -1.484 1.00 80.88 217 PHE A C 1
ATOM 1808 O O . PHE A 1 217 ? 9.347 4.245 -2.218 1.00 80.88 217 PHE A O 1
ATOM 1815 N N . ASP A 1 218 ? 8.576 3.751 -0.157 1.00 76.94 218 ASP A N 1
ATOM 1816 C CA . ASP A 1 218 ? 9.666 4.405 0.569 1.00 76.94 218 ASP A CA 1
ATOM 1817 C C . ASP A 1 218 ? 11.034 3.808 0.241 1.00 76.94 218 ASP A C 1
ATOM 1819 O O . ASP A 1 218 ? 12.006 4.544 0.041 1.00 76.94 218 ASP A O 1
ATOM 1823 N N . ARG A 1 219 ? 11.121 2.475 0.161 1.00 82.50 219 ARG A N 1
ATOM 1824 C CA . ARG A 1 219 ? 12.394 1.773 -0.044 1.00 82.50 219 ARG A CA 1
ATOM 1825 C C . ARG A 1 219 ? 12.759 1.580 -1.508 1.00 82.50 219 ARG A C 1
ATOM 1827 O O . ARG A 1 219 ? 13.943 1.400 -1.795 1.00 82.50 219 ARG A O 1
ATOM 1834 N N . THR A 1 220 ? 11.799 1.644 -2.432 1.00 86.19 220 THR A N 1
ATOM 1835 C CA . THR A 1 220 ? 12.066 1.443 -3.865 1.00 86.19 220 THR A CA 1
ATOM 1836 C C . THR A 1 220 ? 12.065 2.756 -4.631 1.00 86.19 220 THR A C 1
ATOM 1838 O O . THR A 1 220 ? 13.120 3.162 -5.108 1.00 86.19 220 THR A O 1
ATOM 1841 N N . VAL A 1 221 ? 10.944 3.476 -4.711 1.00 78.62 221 VAL A N 1
ATOM 1842 C CA . VAL A 1 221 ? 10.795 4.635 -5.606 1.00 78.62 221 VAL A CA 1
ATOM 1843 C C . VAL A 1 221 ? 11.804 5.734 -5.281 1.00 78.62 221 VAL A C 1
ATOM 1845 O O . VAL A 1 221 ? 12.454 6.269 -6.181 1.00 78.62 221 VAL A O 1
ATOM 1848 N N . ASN A 1 222 ? 12.007 6.031 -3.997 1.00 73.12 222 ASN A N 1
ATOM 1849 C CA . ASN A 1 222 ? 12.997 7.024 -3.574 1.00 73.12 222 ASN A CA 1
ATOM 1850 C C . ASN A 1 222 ? 14.444 6.569 -3.805 1.00 73.12 222 ASN A C 1
ATOM 1852 O O . ASN A 1 222 ? 15.310 7.403 -4.078 1.00 73.12 222 ASN A O 1
ATOM 1856 N N . SER A 1 223 ? 14.713 5.268 -3.708 1.00 82.44 223 SER A N 1
ATOM 1857 C CA . SER A 1 223 ? 16.041 4.691 -3.939 1.00 82.44 223 SER A CA 1
ATOM 1858 C C . SER A 1 223 ? 16.378 4.668 -5.431 1.00 82.44 223 SER A C 1
ATOM 1860 O O . SER A 1 223 ? 17.441 5.143 -5.819 1.00 82.44 223 SER A O 1
ATOM 1862 N N . ILE A 1 224 ? 15.435 4.251 -6.284 1.00 84.69 224 ILE A N 1
ATOM 1863 C CA . ILE A 1 224 ? 15.571 4.241 -7.751 1.00 84.69 224 ILE A CA 1
ATOM 1864 C C . ILE A 1 224 ? 15.944 5.641 -8.259 1.00 84.69 224 ILE A C 1
ATOM 1866 O O . ILE A 1 224 ? 16.920 5.788 -8.993 1.00 84.69 224 ILE A O 1
ATOM 1870 N N . LYS A 1 225 ? 15.249 6.689 -7.783 1.00 80.50 225 LYS A N 1
ATOM 1871 C CA . LYS A 1 225 ? 15.540 8.094 -8.137 1.00 80.50 225 LYS A CA 1
ATOM 1872 C C . LYS A 1 225 ? 16.978 8.530 -7.806 1.00 80.50 225 LYS A C 1
ATOM 1874 O O . LYS A 1 225 ? 17.492 9.448 -8.444 1.00 80.50 225 LYS A O 1
ATOM 1879 N N . LYS A 1 226 ? 17.630 7.925 -6.806 1.00 84.69 226 LYS A N 1
ATOM 1880 C CA . LYS A 1 226 ? 18.992 8.291 -6.372 1.00 84.69 226 LYS A CA 1
ATOM 1881 C C . LYS A 1 226 ? 20.089 7.595 -7.178 1.00 84.69 226 LYS A C 1
ATOM 1883 O O . LYS A 1 226 ? 21.210 8.108 -7.211 1.00 84.69 226 LYS A O 1
ATOM 1888 N N . ILE A 1 227 ? 19.784 6.483 -7.847 1.00 85.81 227 ILE A N 1
ATOM 1889 C CA . ILE A 1 227 ? 20.780 5.704 -8.583 1.00 85.81 227 ILE A CA 1
ATOM 1890 C C . ILE A 1 227 ? 21.176 6.420 -9.877 1.00 85.81 227 ILE A C 1
ATOM 1892 O O . ILE A 1 227 ? 20.354 6.661 -10.761 1.00 85.81 227 ILE A O 1
ATOM 1896 N N . LYS A 1 228 ? 22.474 6.721 -10.005 1.00 86.31 228 LYS A N 1
ATOM 1897 C CA . LYS A 1 228 ? 23.058 7.443 -11.152 1.00 86.31 228 LYS A CA 1
ATOM 1898 C C . LYS A 1 228 ? 23.823 6.551 -12.130 1.00 86.31 228 LYS A C 1
ATOM 1900 O O . LYS A 1 228 ? 24.334 7.056 -13.129 1.00 86.31 228 LYS A O 1
ATOM 1905 N N . THR A 1 229 ? 23.948 5.258 -11.842 1.00 85.81 229 THR A N 1
ATOM 1906 C CA . THR A 1 229 ? 24.738 4.309 -12.636 1.00 85.81 229 THR A CA 1
ATOM 1907 C C . THR A 1 229 ? 24.000 2.983 -12.814 1.00 85.81 229 THR A C 1
ATOM 1909 O O . THR A 1 229 ? 23.237 2.540 -11.955 1.00 85.81 229 THR A O 1
ATOM 1912 N N . ILE A 1 230 ? 24.219 2.336 -13.959 1.00 86.44 230 ILE A N 1
ATOM 1913 C CA . ILE A 1 230 ? 23.534 1.085 -14.319 1.00 86.44 230 ILE A CA 1
ATOM 1914 C C . ILE A 1 230 ? 24.053 -0.091 -13.482 1.00 86.44 230 ILE A C 1
ATOM 1916 O O . ILE A 1 230 ? 23.264 -0.951 -13.094 1.00 86.44 230 ILE A O 1
ATOM 1920 N N . ASP A 1 231 ? 25.343 -0.084 -13.152 1.00 84.38 231 ASP A N 1
ATOM 1921 C CA . ASP A 1 231 ? 26.040 -1.187 -12.476 1.00 84.38 231 ASP A CA 1
ATOM 1922 C C . ASP A 1 231 ? 26.005 -1.083 -10.941 1.00 84.38 231 ASP A C 1
ATOM 1924 O O . ASP A 1 231 ? 26.777 -1.741 -10.253 1.00 84.38 231 ASP A O 1
ATOM 1928 N N . SER A 1 232 ? 25.137 -0.229 -10.386 1.00 89.88 232 SER A N 1
ATOM 1929 C CA . SER A 1 232 ? 24.990 -0.091 -8.934 1.00 89.88 232 SER A CA 1
ATOM 1930 C C . SER A 1 232 ? 24.487 -1.392 -8.293 1.00 89.88 232 SER A C 1
ATOM 1932 O O . SER A 1 232 ? 23.490 -1.961 -8.739 1.00 89.88 232 SER A O 1
ATOM 1934 N N . GLU A 1 233 ? 25.119 -1.824 -7.200 1.00 88.50 233 GLU A N 1
ATOM 1935 C CA . GLU A 1 233 ? 24.662 -2.971 -6.398 1.00 88.50 233 GLU A CA 1
ATOM 1936 C C . GLU A 1 233 ? 23.284 -2.723 -5.756 1.00 88.50 233 GLU A C 1
ATOM 1938 O O . GLU A 1 233 ? 22.534 -3.668 -5.500 1.00 88.50 233 GLU A O 1
ATOM 1943 N N . GLU A 1 234 ? 22.894 -1.452 -5.586 1.00 88.56 234 GLU A N 1
ATOM 1944 C CA . GLU A 1 234 ? 21.583 -1.047 -5.061 1.00 88.56 234 GLU A CA 1
ATOM 1945 C C . GLU A 1 234 ? 20.417 -1.614 -5.891 1.00 88.56 234 GLU A C 1
ATOM 1947 O O . GLU A 1 234 ? 19.346 -1.884 -5.349 1.00 88.56 234 GLU A O 1
ATOM 1952 N N . TRP A 1 235 ? 20.625 -1.876 -7.189 1.00 90.81 235 TRP A N 1
ATOM 1953 C CA . TRP A 1 235 ? 19.613 -2.494 -8.052 1.00 90.81 235 TRP A CA 1
ATOM 1954 C C . TRP A 1 235 ? 19.198 -3.893 -7.592 1.00 90.81 235 TRP A C 1
ATOM 1956 O O . TRP A 1 235 ? 18.026 -4.256 -7.733 1.00 90.81 235 TRP A O 1
ATOM 1966 N N . ASN A 1 236 ? 20.136 -4.678 -7.055 1.00 89.44 236 ASN A N 1
ATOM 1967 C CA . ASN A 1 236 ? 19.849 -6.024 -6.560 1.00 89.44 236 ASN A CA 1
ATOM 1968 C C . ASN A 1 236 ? 19.069 -5.959 -5.247 1.00 89.44 236 ASN A C 1
ATOM 1970 O O . ASN A 1 236 ? 18.050 -6.632 -5.121 1.00 89.44 236 ASN A O 1
ATOM 1974 N N . LEU A 1 237 ? 19.467 -5.069 -4.332 1.00 90.50 237 LEU A N 1
ATOM 1975 C CA . LEU A 1 237 ? 18.756 -4.845 -3.069 1.00 90.50 237 LEU A CA 1
ATOM 1976 C C . LEU A 1 237 ? 17.303 -4.414 -3.301 1.00 90.50 237 LEU A C 1
ATOM 1978 O O . LEU A 1 237 ? 16.385 -4.939 -2.674 1.00 90.50 237 LEU A O 1
ATOM 1982 N N . ILE A 1 238 ? 17.079 -3.493 -4.244 1.00 91.62 238 ILE A N 1
ATOM 1983 C CA . ILE A 1 238 ? 15.728 -3.055 -4.617 1.00 91.62 238 ILE A CA 1
ATOM 1984 C C . ILE A 1 238 ? 14.938 -4.219 -5.225 1.00 91.62 238 ILE A C 1
ATOM 1986 O O . ILE A 1 238 ? 13.772 -4.401 -4.891 1.00 91.62 238 ILE A O 1
ATOM 1990 N N . LYS A 1 239 ? 15.558 -5.023 -6.099 1.00 93.00 239 LYS A N 1
ATOM 1991 C CA . LYS A 1 239 ? 14.901 -6.172 -6.740 1.00 93.00 239 LYS A CA 1
ATOM 1992 C C . LYS A 1 239 ? 14.452 -7.214 -5.715 1.00 93.00 239 LYS A C 1
ATOM 1994 O O . LYS A 1 239 ? 13.321 -7.682 -5.795 1.00 93.00 239 LYS A O 1
ATOM 1999 N N . GLU A 1 240 ? 15.322 -7.569 -4.774 1.00 93.56 240 GLU A N 1
ATOM 2000 C CA . GLU A 1 240 ? 15.005 -8.513 -3.697 1.00 93.56 240 GLU A CA 1
ATOM 2001 C C . GLU A 1 240 ? 13.886 -7.985 -2.801 1.00 93.56 240 GLU A C 1
ATOM 2003 O O . GLU A 1 240 ? 12.975 -8.731 -2.447 1.00 93.56 240 GLU A O 1
ATOM 2008 N N . PHE A 1 241 ? 13.915 -6.688 -2.481 1.00 93.75 241 PHE A N 1
ATOM 2009 C CA . PHE A 1 241 ? 12.867 -6.065 -1.685 1.00 93.75 241 PHE A CA 1
ATOM 2010 C C . PHE A 1 241 ? 11.508 -6.079 -2.401 1.00 93.75 241 PHE A C 1
ATOM 2012 O O . PHE A 1 241 ? 10.524 -6.489 -1.794 1.00 93.75 241 PHE A O 1
ATOM 2019 N N . ILE A 1 242 ? 11.462 -5.722 -3.692 1.00 94.69 242 ILE A N 1
ATOM 2020 C CA . ILE A 1 242 ? 10.245 -5.797 -4.524 1.00 94.69 242 ILE A CA 1
ATOM 2021 C C . ILE A 1 242 ? 9.667 -7.219 -4.506 1.00 94.69 242 ILE A C 1
ATOM 2023 O O . ILE A 1 242 ? 8.494 -7.389 -4.188 1.00 94.69 242 ILE A O 1
ATOM 2027 N N . ALA A 1 243 ? 10.492 -8.234 -4.788 1.00 95.38 243 ALA A N 1
ATOM 2028 C CA . ALA A 1 243 ? 10.047 -9.628 -4.847 1.00 95.38 243 ALA A CA 1
ATOM 2029 C C . ALA A 1 243 ? 9.530 -10.139 -3.491 1.00 95.38 243 ALA A C 1
ATOM 2031 O O . ALA A 1 243 ? 8.550 -10.883 -3.421 1.00 95.38 243 ALA A O 1
ATOM 2032 N N . ARG A 1 244 ? 10.174 -9.724 -2.393 1.00 96.50 244 ARG A N 1
ATOM 2033 C CA . ARG A 1 244 ? 9.715 -10.054 -1.042 1.00 96.50 244 ARG A CA 1
ATOM 2034 C C . ARG A 1 244 ? 8.358 -9.418 -0.743 1.00 96.50 244 ARG A C 1
ATOM 2036 O O . ARG A 1 244 ? 7.475 -10.116 -0.260 1.00 96.50 244 ARG A O 1
ATOM 2043 N N . THR A 1 245 ? 8.187 -8.130 -1.040 1.00 94.56 245 THR A N 1
ATOM 2044 C CA . THR A 1 245 ? 6.915 -7.433 -0.814 1.00 94.56 245 THR A CA 1
ATOM 2045 C C . THR A 1 245 ? 5.783 -8.024 -1.650 1.00 94.56 245 THR A C 1
ATOM 2047 O O . THR A 1 245 ? 4.694 -8.217 -1.121 1.00 94.56 245 THR A O 1
ATOM 2050 N N . GLU A 1 246 ? 6.040 -8.365 -2.916 1.00 96.62 246 GLU A N 1
ATOM 2051 C CA . GLU A 1 246 ? 5.091 -9.082 -3.780 1.00 96.62 246 GLU A CA 1
ATOM 2052 C C . GLU A 1 246 ? 4.639 -10.396 -3.131 1.00 96.62 246 GLU A C 1
ATOM 2054 O O . GLU A 1 246 ? 3.448 -10.603 -2.913 1.00 96.62 246 GLU A O 1
ATOM 2059 N N . THR A 1 247 ? 5.598 -11.221 -2.700 1.00 96.94 247 THR A N 1
ATOM 2060 C CA . THR A 1 247 ? 5.323 -12.500 -2.030 1.00 96.94 247 THR A CA 1
ATOM 2061 C C . THR A 1 247 ? 4.502 -12.319 -0.748 1.00 96.94 247 THR A C 1
ATOM 2063 O O . THR A 1 247 ? 3.625 -13.127 -0.445 1.00 96.94 247 THR A O 1
ATOM 2066 N N . ASP A 1 248 ? 4.795 -11.290 0.047 1.00 96.12 248 ASP A N 1
ATOM 2067 C CA . ASP A 1 248 ? 4.088 -11.040 1.304 1.00 96.12 248 ASP A CA 1
ATOM 2068 C C . ASP A 1 248 ? 2.647 -10.550 1.052 1.00 96.12 248 ASP A C 1
ATOM 2070 O O . ASP A 1 248 ? 1.722 -11.032 1.705 1.00 96.12 248 ASP A O 1
ATOM 2074 N N . ILE A 1 249 ? 2.418 -9.715 0.032 1.00 94.88 249 ILE A N 1
ATOM 2075 C CA . ILE A 1 249 ? 1.067 -9.310 -0.398 1.00 94.88 249 ILE A CA 1
ATOM 2076 C C . ILE A 1 249 ? 0.275 -10.505 -0.949 1.00 94.88 249 ILE A C 1
ATOM 2078 O O . ILE A 1 249 ? -0.887 -10.698 -0.589 1.00 94.88 249 ILE A O 1
ATOM 2082 N N . GLU A 1 250 ? 0.890 -11.351 -1.777 1.00 95.38 250 GLU A N 1
ATOM 2083 C CA . GLU A 1 250 ? 0.254 -12.572 -2.284 1.00 95.38 250 GLU A CA 1
ATOM 2084 C C . GLU A 1 250 ? -0.156 -13.521 -1.155 1.00 95.38 250 GLU A C 1
ATOM 2086 O O . GLU A 1 250 ? -1.236 -14.108 -1.208 1.00 95.38 250 GLU A O 1
ATOM 2091 N N . LYS A 1 251 ? 0.661 -13.663 -0.101 1.00 94.06 251 LYS A N 1
ATOM 2092 C CA . LYS A 1 251 ? 0.292 -14.462 1.080 1.00 94.06 251 LYS A CA 1
ATOM 2093 C C . LYS A 1 251 ? -0.954 -13.920 1.771 1.00 94.06 251 LYS A C 1
ATOM 2095 O O . LYS A 1 251 ? -1.800 -14.726 2.150 1.00 94.06 251 LYS A O 1
ATOM 2100 N N . ILE A 1 252 ? -1.077 -12.599 1.929 1.00 93.19 252 ILE A N 1
ATOM 2101 C CA . ILE A 1 252 ? -2.264 -11.973 2.535 1.00 93.19 252 ILE A CA 1
ATOM 2102 C C . ILE A 1 252 ? -3.513 -12.338 1.725 1.00 93.19 252 ILE A C 1
ATOM 2104 O O . ILE A 1 252 ? -4.486 -12.847 2.285 1.00 93.19 252 ILE A O 1
ATOM 2108 N N . VAL A 1 253 ? -3.460 -12.159 0.401 1.00 94.00 253 VAL A N 1
ATOM 2109 C CA . VAL A 1 253 ? -4.583 -12.469 -0.500 1.00 94.00 253 VAL A CA 1
ATOM 2110 C C . VAL A 1 253 ? -4.919 -13.965 -0.484 1.00 94.00 253 VAL A C 1
ATOM 2112 O O . VAL A 1 253 ? -6.081 -14.338 -0.324 1.00 94.00 253 VAL A O 1
ATOM 2115 N N . ASN A 1 254 ? -3.913 -14.837 -0.565 1.00 92.50 254 ASN A N 1
ATOM 2116 C CA . ASN A 1 254 ? -4.105 -16.289 -0.542 1.00 92.50 254 ASN A CA 1
ATOM 2117 C C . ASN A 1 254 ? -4.680 -16.782 0.794 1.00 92.50 254 ASN A C 1
ATOM 2119 O O . ASN A 1 254 ? -5.539 -17.664 0.811 1.00 92.50 254 ASN A O 1
ATOM 2123 N N . ASN A 1 255 ? -4.236 -16.223 1.922 1.00 90.81 255 ASN A N 1
ATOM 2124 C CA . ASN A 1 255 ? -4.794 -16.551 3.232 1.00 90.81 255 ASN A CA 1
ATOM 2125 C C . ASN A 1 255 ? -6.258 -16.111 3.335 1.00 90.81 255 ASN A C 1
ATOM 2127 O O . ASN A 1 255 ? -7.083 -16.889 3.811 1.00 90.81 255 ASN A O 1
ATOM 2131 N N . ASN A 1 256 ? -6.593 -14.916 2.838 1.00 92.38 256 ASN A N 1
ATOM 2132 C CA . ASN A 1 256 ? -7.973 -14.437 2.768 1.00 92.38 256 ASN A CA 1
ATOM 2133 C C . ASN A 1 256 ? -8.857 -15.389 1.949 1.00 92.38 256 ASN A C 1
ATOM 2135 O O . ASN A 1 256 ? -9.918 -15.788 2.423 1.00 92.38 256 ASN A O 1
ATOM 2139 N N . GLN A 1 257 ? -8.394 -15.827 0.774 1.00 92.38 257 GLN A N 1
ATOM 2140 C CA . GLN A 1 257 ? -9.148 -16.764 -0.062 1.00 92.38 257 GLN A CA 1
ATOM 2141 C C . GLN A 1 257 ? -9.382 -18.105 0.641 1.00 92.38 257 GLN A C 1
ATOM 2143 O O . GLN A 1 257 ? -10.514 -18.568 0.711 1.00 92.38 257 GLN A O 1
ATOM 2148 N N . ARG A 1 258 ? -8.345 -18.692 1.251 1.00 93.31 258 ARG A N 1
ATOM 2149 C CA . ARG A 1 258 ? -8.473 -19.960 1.995 1.00 93.31 258 ARG A CA 1
ATOM 2150 C C . ARG A 1 258 ? -9.494 -19.885 3.132 1.00 93.31 258 ARG A C 1
ATOM 2152 O O . ARG A 1 258 ? -10.134 -20.884 3.448 1.00 93.31 258 ARG A O 1
ATOM 2159 N N . ILE A 1 259 ? -9.609 -18.725 3.777 1.00 92.31 259 ILE A N 1
ATOM 2160 C CA . ILE A 1 259 ? -10.587 -18.478 4.841 1.00 92.31 259 ILE A CA 1
ATOM 2161 C C . ILE A 1 259 ? -12.002 -18.368 4.262 1.00 92.31 259 ILE A C 1
ATOM 2163 O O . ILE A 1 259 ? -12.926 -18.979 4.798 1.00 92.31 259 ILE A O 1
ATOM 2167 N N . LEU A 1 260 ? -12.171 -17.638 3.157 1.00 92.12 260 LEU A N 1
ATOM 2168 C CA . LEU A 1 260 ? -13.452 -17.543 2.454 1.00 92.12 260 LEU A CA 1
ATOM 2169 C C . LEU A 1 260 ? -13.936 -18.920 1.979 1.00 92.12 260 LEU A C 1
ATOM 2171 O O . LEU A 1 260 ? -15.074 -19.282 2.269 1.00 92.12 260 LEU A O 1
ATOM 2175 N N . ASP A 1 261 ? -13.053 -19.720 1.376 1.00 93.75 261 ASP A N 1
ATOM 2176 C CA . ASP A 1 261 ? -13.358 -21.084 0.928 1.00 93.75 261 ASP A CA 1
ATOM 2177 C C . ASP A 1 261 ? -13.840 -21.970 2.093 1.00 93.75 261 ASP A C 1
ATOM 2179 O O . ASP A 1 261 ? -14.769 -22.767 1.948 1.00 93.75 261 ASP A O 1
ATOM 2183 N N . TYR A 1 262 ? -13.243 -21.820 3.283 1.00 93.88 262 TYR A N 1
ATOM 2184 C CA . TYR A 1 262 ? -13.700 -22.532 4.476 1.00 93.88 262 TYR A CA 1
ATOM 2185 C C . TYR A 1 262 ? -15.110 -22.105 4.901 1.00 93.88 262 TYR A C 1
ATOM 2187 O O . TYR A 1 262 ? -15.926 -22.962 5.241 1.00 93.88 262 TYR A O 1
ATOM 2195 N N . TYR A 1 263 ? -15.431 -20.811 4.856 1.00 93.12 263 TYR A N 1
ATOM 2196 C CA . TYR A 1 263 ? -16.768 -20.326 5.210 1.00 93.12 263 TYR A CA 1
ATOM 2197 C C . TYR A 1 263 ? -17.861 -20.737 4.220 1.00 93.12 263 TYR A C 1
ATOM 2199 O O . TYR A 1 263 ? -19.032 -20.772 4.596 1.00 93.12 263 TYR A O 1
ATOM 2207 N N . GLU A 1 264 ? -17.496 -21.083 2.988 1.00 93.38 264 GLU A N 1
ATOM 2208 C CA . GLU A 1 264 ? -18.407 -21.663 1.995 1.00 93.38 264 GLU A CA 1
ATOM 2209 C C . GLU A 1 264 ? -18.530 -23.192 2.114 1.00 93.38 264 GLU A C 1
ATOM 2211 O O . GLU A 1 264 ? -19.406 -23.805 1.500 1.00 93.38 264 GLU A O 1
ATOM 2216 N N . SER A 1 265 ? -17.677 -23.829 2.921 1.00 94.56 265 SER A N 1
ATOM 2217 C CA . SER A 1 265 ? -17.656 -25.281 3.074 1.00 94.56 265 SER A CA 1
ATOM 2218 C C . SER A 1 265 ? -18.851 -25.822 3.867 1.00 94.56 265 SER A C 1
ATOM 2220 O O . SER A 1 265 ? -19.420 -25.173 4.750 1.00 94.56 265 SER A O 1
ATOM 2222 N N . SER A 1 266 ? -19.181 -27.094 3.621 1.00 93.06 266 SER A N 1
ATOM 2223 C CA . SER A 1 266 ? -20.184 -27.816 4.409 1.00 93.06 266 SER A CA 1
ATOM 2224 C C . SER A 1 266 ? -19.804 -27.965 5.882 1.00 93.06 266 SER A C 1
ATOM 2226 O O . SER A 1 266 ? -20.680 -28.173 6.718 1.00 93.06 266 SER A O 1
ATOM 2228 N N . ASP A 1 267 ? -18.512 -27.911 6.209 1.00 91.38 267 ASP A N 1
ATOM 2229 C CA . ASP A 1 267 ? -18.041 -28.113 7.578 1.00 91.38 267 ASP A CA 1
ATOM 2230 C C . ASP A 1 267 ? -18.315 -26.885 8.439 1.00 91.38 267 ASP A C 1
ATOM 2232 O O . ASP A 1 267 ? -18.849 -27.025 9.540 1.00 91.38 267 ASP A O 1
ATOM 2236 N N . PHE A 1 268 ? -18.090 -25.681 7.903 1.00 93.00 268 PHE A N 1
ATOM 2237 C CA . PHE A 1 268 ? -18.510 -24.457 8.581 1.00 93.00 268 PHE A CA 1
ATOM 2238 C C . PHE A 1 268 ? -20.035 -24.393 8.752 1.00 93.00 268 PHE A C 1
ATOM 2240 O O . PHE A 1 268 ? -20.512 -24.012 9.822 1.00 93.00 268 PHE A O 1
ATOM 2247 N N . LEU A 1 269 ? -20.807 -24.820 7.743 1.00 91.25 269 LEU A N 1
ATOM 2248 C CA . LEU A 1 269 ? -22.272 -24.818 7.819 1.00 91.25 269 LEU A CA 1
ATOM 2249 C C . LEU A 1 269 ? -22.794 -25.681 8.980 1.00 91.25 269 LEU A C 1
ATOM 2251 O O . LEU A 1 269 ? -23.625 -25.216 9.752 1.00 91.25 269 LEU A O 1
ATOM 2255 N N . LYS A 1 270 ? -22.239 -26.885 9.182 1.00 89.75 270 LYS A N 1
ATOM 2256 C CA . LYS A 1 270 ? -22.603 -27.750 10.322 1.00 89.75 270 LYS A CA 1
ATOM 2257 C C . LYS A 1 270 ? -22.357 -27.071 11.671 1.00 89.75 270 LYS A C 1
ATOM 2259 O O . LYS A 1 270 ? -23.178 -27.190 12.580 1.00 89.75 270 LYS A O 1
ATOM 2264 N N . ILE A 1 271 ? -21.225 -26.375 11.814 1.00 90.06 271 ILE A N 1
ATOM 2265 C CA . ILE A 1 271 ? -20.894 -25.645 13.047 1.00 90.06 271 ILE A CA 1
ATOM 2266 C C . ILE A 1 271 ? -21.893 -24.508 13.253 1.00 90.06 271 ILE A C 1
ATOM 2268 O O . ILE A 1 271 ? -22.437 -24.356 14.345 1.00 90.06 271 ILE A O 1
ATOM 2272 N N . LYS A 1 272 ? -22.175 -23.743 12.196 1.00 89.69 272 LYS A N 1
ATOM 2273 C CA . LYS A 1 272 ? -23.134 -22.640 12.235 1.00 89.69 272 LYS A CA 1
ATOM 2274 C C . LYS A 1 272 ? -24.528 -23.107 12.664 1.00 89.69 272 LYS A C 1
ATOM 2276 O O . LYS A 1 272 ? -25.095 -22.505 13.572 1.00 89.69 272 LYS A O 1
ATOM 2281 N N . ASP A 1 273 ? -25.026 -24.198 12.087 1.00 88.38 273 ASP A N 1
ATOM 2282 C CA . ASP A 1 273 ? -26.330 -24.778 12.431 1.00 88.38 273 ASP A CA 1
ATOM 2283 C C . ASP A 1 273 ? -26.360 -25.273 13.890 1.00 88.38 273 ASP A C 1
ATOM 2285 O O . ASP A 1 273 ? -27.333 -25.062 14.613 1.00 88.38 273 ASP A O 1
ATOM 2289 N N . THR A 1 274 ? -25.261 -25.872 14.363 1.00 86.12 274 THR A N 1
ATOM 2290 C CA . THR A 1 274 ? -25.123 -26.332 15.758 1.00 86.12 274 THR A CA 1
ATOM 2291 C C . THR A 1 274 ? -25.153 -25.161 16.745 1.00 86.12 274 THR A C 1
ATOM 2293 O O . THR A 1 274 ? -25.773 -25.244 17.807 1.00 86.12 274 THR A O 1
ATOM 2296 N N . CYS A 1 275 ? -24.507 -24.047 16.398 1.00 85.25 275 CYS A N 1
ATOM 2297 C CA . CYS A 1 275 ? -24.444 -22.862 17.249 1.00 85.25 275 CYS A CA 1
ATOM 2298 C C . CYS A 1 275 ? -25.708 -21.990 17.186 1.00 85.25 275 CYS A C 1
ATOM 2300 O O . CYS A 1 275 ? -25.908 -21.180 18.092 1.00 85.25 275 CYS A O 1
ATOM 2302 N N . GLU A 1 276 ? -26.573 -22.137 16.178 1.00 85.62 276 GLU A N 1
ATOM 2303 C CA . GLU A 1 276 ? -27.725 -21.247 15.970 1.00 85.62 276 GLU A CA 1
ATOM 2304 C C . GLU A 1 276 ? -28.709 -21.255 17.153 1.00 85.62 276 GLU A C 1
ATOM 2306 O O . GLU A 1 276 ? -29.123 -20.193 17.629 1.00 85.62 276 GLU A O 1
ATOM 2311 N N . ALA A 1 277 ? -29.038 -22.441 17.674 1.00 80.00 277 ALA A N 1
ATOM 2312 C CA . ALA A 1 277 ? -29.955 -22.589 18.807 1.00 80.00 277 ALA A CA 1
ATOM 2313 C C . ALA A 1 277 ? -29.395 -21.991 20.108 1.00 80.00 277 ALA A C 1
ATOM 2315 O O . ALA A 1 277 ? -30.140 -21.462 20.929 1.00 80.00 277 ALA A O 1
ATOM 2316 N N . LEU A 1 278 ? -28.075 -22.045 20.295 1.00 80.19 278 LEU A N 1
ATOM 2317 C CA . LEU A 1 278 ? -27.415 -21.419 21.439 1.00 80.19 278 LEU A CA 1
ATOM 2318 C C . LEU A 1 278 ? -27.409 -19.885 21.263 1.00 80.19 278 LEU A C 1
ATOM 2320 O O . LEU A 1 278 ? -27.767 -19.135 22.181 1.00 80.19 278 LEU A O 1
ATOM 2324 N N . MET A 1 279 ? -27.108 -19.420 20.045 1.00 83.56 279 MET A N 1
ATOM 2325 C CA . MET A 1 279 ? -27.040 -18.005 19.672 1.00 83.56 279 MET A CA 1
ATOM 2326 C C . MET A 1 279 ? -28.373 -17.271 19.745 1.00 83.56 279 MET A C 1
ATOM 2328 O O . MET A 1 279 ? -28.380 -16.060 19.975 1.00 83.56 279 MET A O 1
ATOM 2332 N N . SER A 1 280 ? -29.511 -17.959 19.626 1.00 82.81 280 SER A N 1
ATOM 2333 C CA . SER A 1 280 ? -30.821 -17.308 19.740 1.00 82.81 280 SER A CA 1
ATOM 2334 C C . SER A 1 280 ? -31.020 -16.611 21.088 1.00 82.81 280 SER A C 1
ATOM 2336 O O . SER A 1 280 ? -31.676 -15.574 21.142 1.00 82.81 280 SER A O 1
ATOM 2338 N N . THR A 1 281 ? -30.424 -17.135 22.165 1.00 79.81 281 THR A N 1
ATOM 2339 C CA . THR A 1 281 ? -30.501 -16.524 23.505 1.00 79.81 281 THR A CA 1
ATOM 2340 C C . THR A 1 281 ? -29.673 -15.242 23.626 1.00 79.81 281 THR A C 1
ATOM 2342 O O . THR A 1 281 ? -30.010 -14.368 24.422 1.00 79.81 281 THR A O 1
ATOM 2345 N N . GLN A 1 282 ? -28.629 -15.104 22.803 1.00 85.31 282 GLN A N 1
ATOM 2346 C CA . GLN A 1 282 ? -27.690 -13.977 22.819 1.00 85.31 282 GLN A CA 1
ATOM 2347 C C . GLN A 1 282 ? -27.939 -12.961 21.701 1.00 85.31 282 GLN A C 1
ATOM 2349 O O . GLN A 1 282 ? -27.325 -11.896 21.696 1.00 85.31 282 GLN A O 1
ATOM 2354 N N . ARG A 1 283 ? -28.850 -13.250 20.763 1.00 87.94 283 ARG A N 1
ATOM 2355 C CA . ARG A 1 283 ? -29.120 -12.402 19.594 1.00 87.94 283 ARG A CA 1
ATOM 2356 C C . ARG A 1 283 ? -29.423 -10.953 19.977 1.00 87.94 283 ARG A C 1
ATOM 2358 O O . ARG A 1 283 ? -28.771 -10.054 19.461 1.00 87.94 283 ARG A O 1
ATOM 2365 N N . GLU A 1 284 ? -30.334 -10.731 20.926 1.00 89.62 284 GLU A N 1
ATOM 2366 C CA . GLU A 1 284 ? -30.693 -9.371 21.359 1.00 89.62 284 GLU A CA 1
ATOM 2367 C C . GLU A 1 284 ? -29.500 -8.617 21.975 1.00 89.62 284 GLU A C 1
ATOM 2369 O O . GLU A 1 284 ? -29.374 -7.405 21.800 1.00 89.62 284 GLU A O 1
ATOM 2374 N N . PHE A 1 285 ? -28.632 -9.327 22.707 1.00 90.75 285 PHE A N 1
ATOM 2375 C CA . PHE A 1 285 ? -27.426 -8.753 23.301 1.00 90.75 285 PHE A CA 1
ATOM 2376 C C . PHE A 1 285 ? -26.415 -8.385 22.211 1.00 90.75 285 PHE A C 1
ATOM 2378 O O . PHE A 1 285 ? -25.937 -7.256 22.175 1.00 90.75 285 PHE A O 1
ATOM 2385 N N . ASN A 1 286 ? -26.147 -9.293 21.268 1.00 90.19 286 ASN A N 1
ATOM 2386 C CA . ASN A 1 286 ? -25.231 -9.036 20.157 1.00 90.19 286 ASN A CA 1
ATOM 2387 C C . ASN A 1 286 ? -25.715 -7.877 19.265 1.00 90.19 286 ASN A C 1
ATOM 2389 O O . ASN A 1 286 ? -24.918 -7.023 18.880 1.00 90.19 286 ASN A O 1
ATOM 2393 N N . GLU A 1 287 ? -27.016 -7.797 18.976 1.00 90.19 287 GLU A N 1
ATOM 2394 C CA . GLU A 1 287 ? -27.618 -6.662 18.262 1.00 90.19 287 GLU A CA 1
ATOM 2395 C C . GLU A 1 287 ? -27.410 -5.344 19.013 1.00 90.19 287 GLU A C 1
ATOM 2397 O O . GLU A 1 287 ? -26.977 -4.358 18.418 1.00 90.19 287 GLU A O 1
ATOM 2402 N N . TYR A 1 288 ? -27.644 -5.337 20.328 1.00 91.12 288 TYR A N 1
ATOM 2403 C CA . TYR A 1 288 ? -27.414 -4.164 21.168 1.00 91.12 288 TYR A CA 1
ATOM 2404 C C . TYR A 1 288 ? -25.951 -3.695 21.137 1.00 91.12 288 TYR A C 1
ATOM 2406 O O . TYR A 1 288 ? -25.686 -2.502 20.981 1.00 91.12 288 TYR A O 1
ATOM 2414 N N . ILE A 1 289 ? -24.993 -4.621 21.222 1.00 90.88 289 ILE A N 1
ATOM 2415 C CA . ILE A 1 289 ? -23.565 -4.294 21.129 1.00 90.88 289 ILE A CA 1
ATOM 2416 C C . ILE A 1 289 ? -23.203 -3.753 19.740 1.00 90.88 289 ILE A C 1
ATOM 2418 O O . ILE A 1 289 ? -22.476 -2.765 19.637 1.00 90.88 289 ILE A O 1
ATOM 2422 N N . ASN A 1 290 ? -23.742 -4.332 18.666 1.00 87.31 290 ASN A N 1
ATOM 2423 C CA . ASN A 1 290 ? -23.512 -3.830 17.311 1.00 87.31 290 ASN A CA 1
ATOM 2424 C C . ASN A 1 290 ? -24.064 -2.402 17.127 1.00 87.31 290 ASN A C 1
ATOM 2426 O O . ASN A 1 290 ? -23.383 -1.552 16.551 1.00 87.31 290 ASN A O 1
ATOM 2430 N N . GLU A 1 291 ? -25.255 -2.100 17.658 1.00 87.94 291 GLU A N 1
ATOM 2431 C CA . GLU A 1 291 ? -25.818 -0.738 17.671 1.00 87.94 291 GLU A CA 1
ATOM 2432 C C . GLU A 1 291 ? -24.902 0.245 18.414 1.00 87.94 291 GLU A C 1
ATOM 2434 O O . GLU A 1 291 ? -24.665 1.364 17.950 1.00 87.94 291 GLU A O 1
ATOM 2439 N N . LYS A 1 292 ? -24.338 -0.183 19.547 1.00 86.62 292 LYS A N 1
ATOM 2440 C CA . LYS A 1 292 ? -23.394 0.606 20.343 1.00 86.62 292 LYS A CA 1
ATOM 2441 C C . LYS A 1 292 ? -22.116 0.920 19.566 1.00 86.62 292 LYS A C 1
ATOM 2443 O O . LYS A 1 292 ? -21.755 2.094 19.458 1.00 86.62 292 LYS A O 1
ATOM 2448 N N . VAL A 1 293 ? -21.500 -0.079 18.932 1.00 83.00 293 VAL A N 1
ATOM 2449 C CA . VAL A 1 293 ? -20.316 0.093 18.065 1.00 83.00 293 VAL A CA 1
ATOM 2450 C C . VAL A 1 293 ? -20.597 1.063 16.905 1.00 83.00 293 VAL A C 1
ATOM 2452 O O . VAL A 1 293 ? -19.799 1.964 16.620 1.00 83.00 293 VAL A O 1
ATOM 2455 N N . GLN A 1 294 ? -21.763 0.946 16.260 1.00 80.69 294 GLN A N 1
ATOM 2456 C CA . GLN A 1 294 ? -22.179 1.879 15.207 1.00 80.69 294 GLN A CA 1
ATOM 2457 C C . GLN A 1 294 ? -22.377 3.305 15.736 1.00 80.69 294 GLN A C 1
ATOM 2459 O O . GLN A 1 294 ? -21.990 4.266 15.069 1.00 80.69 294 GLN A O 1
ATOM 2464 N N . SER A 1 295 ? -22.933 3.463 16.940 1.00 80.50 295 SER A N 1
ATOM 2465 C CA . SER A 1 295 ? -23.136 4.781 17.549 1.00 80.50 295 SER A CA 1
ATOM 2466 C C . SER A 1 295 ? -21.814 5.494 17.855 1.00 80.50 295 SER A C 1
ATOM 2468 O O . SER A 1 295 ? -21.702 6.695 17.603 1.00 80.50 295 SER A O 1
ATOM 2470 N N . ILE A 1 296 ? -20.785 4.756 18.294 1.00 77.06 296 ILE A N 1
ATOM 2471 C CA . ILE A 1 296 ? -19.427 5.290 18.457 1.00 77.06 296 ILE A CA 1
ATOM 2472 C C . ILE A 1 296 ? -18.907 5.767 17.102 1.00 77.06 296 ILE A C 1
ATOM 2474 O O . ILE A 1 296 ? -18.485 6.911 16.976 1.00 77.06 296 ILE A O 1
ATOM 2478 N N . SER A 1 297 ? -19.035 4.953 16.053 1.00 70.25 297 SER A N 1
ATOM 2479 C CA . SER A 1 297 ? -18.587 5.324 14.701 1.00 70.25 297 SER A CA 1
ATOM 2480 C C . SER A 1 297 ? -19.231 6.628 14.194 1.00 70.25 297 SER A C 1
ATOM 2482 O O . SER A 1 297 ? -18.578 7.424 13.521 1.00 70.25 297 SER A O 1
ATOM 2484 N N . GLN A 1 298 ? -20.492 6.901 14.553 1.00 71.88 298 GLN A N 1
ATOM 2485 C CA . GLN A 1 298 ? -21.175 8.161 14.224 1.00 71.88 298 GLN A CA 1
ATOM 2486 C C . GLN A 1 298 ? -20.644 9.368 15.010 1.00 71.88 298 GLN A C 1
ATOM 2488 O O . GLN A 1 298 ? -20.619 10.474 14.468 1.00 71.88 298 GLN A O 1
ATOM 2493 N N . LEU A 1 299 ? -20.195 9.179 16.258 1.00 67.88 299 LEU A N 1
ATOM 2494 C CA . LEU A 1 299 ? -19.557 10.242 17.048 1.00 67.88 299 LEU A CA 1
ATOM 2495 C C . LEU A 1 299 ? -18.233 10.705 16.420 1.00 67.88 299 LEU A C 1
ATOM 2497 O O . LEU A 1 299 ? -17.845 11.859 16.609 1.00 67.88 299 LEU A O 1
ATOM 2501 N N . PHE A 1 300 ? -17.578 9.829 15.651 1.00 60.50 300 PHE A N 1
ATOM 2502 C CA . PHE A 1 300 ? -16.229 10.033 15.120 1.00 60.50 300 PHE A CA 1
ATOM 2503 C C . PHE A 1 300 ? -16.149 10.308 13.613 1.00 60.50 300 PHE A C 1
ATOM 2505 O O . PHE A 1 300 ? -15.068 10.533 13.078 1.00 60.50 300 PHE A O 1
ATOM 2512 N N . GLY A 1 301 ? -17.287 10.355 12.921 1.00 58.53 301 GLY A N 1
ATOM 2513 C CA . GLY A 1 301 ? -17.313 10.442 11.465 1.00 58.53 301 GLY A CA 1
ATOM 2514 C C . GLY A 1 301 ? -16.848 9.142 10.799 1.00 58.53 301 GLY A C 1
ATOM 2515 O O . GLY A 1 301 ? -16.097 8.339 11.347 1.00 58.53 301 GLY A O 1
ATOM 2516 N N . THR A 1 302 ? -17.314 8.903 9.580 1.00 56.72 302 THR A N 1
ATOM 2517 C CA . THR A 1 302 ? -16.930 7.711 8.816 1.00 56.72 302 THR A CA 1
ATOM 2518 C C . THR A 1 302 ? -15.503 7.842 8.285 1.00 56.72 302 THR A C 1
ATOM 2520 O O . THR A 1 302 ? -15.161 8.878 7.709 1.00 56.72 302 THR A O 1
ATOM 2523 N N . ARG A 1 303 ? -14.685 6.785 8.422 1.00 61.78 303 ARG A N 1
ATOM 2524 C CA . ARG A 1 303 ? -13.388 6.678 7.729 1.00 61.78 303 ARG A CA 1
ATOM 2525 C C . ARG A 1 303 ? -13.586 6.932 6.232 1.00 61.78 303 ARG A C 1
ATOM 2527 O O . ARG A 1 303 ? -14.506 6.387 5.627 1.00 61.78 303 ARG A O 1
ATOM 2534 N N . VAL A 1 304 ? -12.744 7.783 5.646 1.00 54.09 304 VAL A N 1
ATOM 2535 C CA . VAL A 1 304 ? -12.846 8.179 4.233 1.00 54.09 304 VAL A CA 1
ATOM 2536 C C . VAL A 1 304 ? -11.711 7.521 3.461 1.00 54.09 304 VAL A C 1
ATOM 2538 O O . VAL A 1 304 ? -10.556 7.565 3.880 1.00 54.09 304 VAL A O 1
ATOM 2541 N N . MET A 1 305 ? -12.032 6.922 2.318 1.00 51.28 305 MET A N 1
ATOM 2542 C CA . MET A 1 305 ? -11.024 6.430 1.382 1.00 51.28 305 MET A CA 1
ATOM 2543 C C . MET A 1 305 ? -10.316 7.615 0.722 1.00 51.28 305 MET A C 1
ATOM 2545 O O . MET A 1 305 ? -10.969 8.471 0.121 1.00 51.28 305 MET A O 1
ATOM 2549 N N . ARG A 1 306 ? -8.983 7.671 0.813 1.00 60.53 306 ARG A N 1
ATOM 2550 C CA . ARG A 1 306 ? -8.164 8.656 0.096 1.00 60.53 306 ARG A CA 1
ATOM 2551 C C . ARG A 1 306 ? -7.008 7.984 -0.636 1.00 60.53 306 ARG A C 1
ATOM 2553 O O . ARG A 1 306 ? -6.518 6.923 -0.259 1.00 60.53 306 ARG A O 1
ATOM 2560 N N . THR A 1 307 ? -6.563 8.642 -1.696 1.00 58.75 307 THR A N 1
ATOM 2561 C CA . THR A 1 307 ? -5.300 8.328 -2.359 1.00 58.75 307 THR A CA 1
ATOM 2562 C C . THR A 1 307 ? -4.165 8.920 -1.529 1.00 58.75 307 THR A C 1
ATOM 2564 O O . THR A 1 307 ? -4.100 10.141 -1.406 1.00 58.75 307 THR A O 1
ATOM 2567 N N . GLU A 1 308 ? -3.290 8.097 -0.947 1.00 58.19 308 GLU A N 1
ATOM 2568 C CA . GLU A 1 308 ? -2.171 8.616 -0.136 1.00 58.19 308 GLU A CA 1
ATOM 2569 C C . GLU A 1 308 ? -0.876 8.795 -0.929 1.00 58.19 308 GLU A C 1
ATOM 2571 O O . GLU A 1 308 ? -0.153 9.765 -0.703 1.00 58.19 308 GLU A O 1
ATOM 2576 N N . THR A 1 309 ? -0.580 7.934 -1.904 1.00 55.84 309 THR A N 1
ATOM 2577 C CA . THR A 1 309 ? 0.592 8.130 -2.767 1.00 55.84 309 THR A CA 1
ATOM 2578 C C . THR A 1 309 ? 0.274 9.056 -3.932 1.00 55.84 309 THR A C 1
ATOM 2580 O O . THR A 1 309 ? 0.153 8.644 -5.082 1.00 55.84 309 THR A O 1
ATOM 2583 N N . LEU A 1 310 ? 0.189 10.355 -3.644 1.00 52.91 310 LEU A N 1
ATOM 2584 C CA . LEU A 1 310 ? 0.442 11.385 -4.652 1.00 52.91 310 LEU A CA 1
ATOM 2585 C C . LEU A 1 310 ? 1.960 11.463 -4.872 1.00 52.91 310 LEU A C 1
ATOM 2587 O O . LEU A 1 310 ? 2.628 12.370 -4.381 1.00 52.91 310 LEU A O 1
ATOM 2591 N N . ASN A 1 311 ? 2.538 10.462 -5.538 1.00 53.59 311 ASN A N 1
ATOM 2592 C CA . ASN A 1 311 ? 3.951 10.511 -5.899 1.00 53.59 311 ASN A CA 1
ATOM 2593 C C . ASN A 1 311 ? 4.080 11.392 -7.145 1.00 53.59 311 ASN A C 1
ATOM 2595 O O . ASN A 1 311 ? 3.708 10.984 -8.238 1.00 53.59 311 ASN A O 1
ATOM 2599 N N . THR A 1 312 ? 4.575 12.618 -6.982 1.00 46.47 312 THR A N 1
ATOM 2600 C CA . THR A 1 312 ? 4.906 13.502 -8.105 1.00 46.47 312 THR A CA 1
ATOM 2601 C C . THR A 1 312 ? 6.282 13.114 -8.639 1.00 46.47 312 THR A C 1
ATOM 2603 O O . THR A 1 312 ? 7.279 13.801 -8.397 1.00 46.47 312 THR A O 1
ATOM 2606 N N . ASP A 1 313 ? 6.407 11.966 -9.301 1.00 54.81 313 ASP A N 1
ATOM 2607 C CA . ASP A 1 313 ? 7.520 11.821 -10.232 1.00 54.81 313 ASP A CA 1
ATOM 2608 C C . ASP A 1 313 ? 7.256 12.734 -11.440 1.00 54.81 313 ASP A C 1
ATOM 2610 O O . ASP A 1 313 ? 6.114 12.980 -11.813 1.00 54.81 313 ASP A O 1
ATOM 2614 N N . VAL A 1 314 ? 8.314 13.305 -12.025 1.00 47.41 314 VAL A N 1
ATOM 2615 C CA . VAL A 1 314 ? 8.230 14.385 -13.037 1.00 47.41 314 VAL A CA 1
ATOM 2616 C C . VAL A 1 314 ? 7.358 14.006 -14.251 1.00 47.41 314 VAL A C 1
ATOM 2618 O O . VAL A 1 314 ? 6.897 14.887 -14.971 1.00 47.41 314 VAL A O 1
ATOM 2621 N N . ASN A 1 315 ? 7.094 12.708 -14.436 1.00 57.22 315 ASN A N 1
ATOM 2622 C CA . ASN A 1 315 ? 6.338 12.139 -15.543 1.00 57.22 315 ASN A CA 1
ATOM 2623 C C . ASN A 1 315 ? 5.097 11.309 -15.116 1.00 57.22 315 ASN A C 1
ATOM 2625 O O . ASN A 1 315 ? 4.477 10.708 -15.989 1.00 57.22 315 ASN A O 1
ATOM 2629 N N . ASN A 1 316 ? 4.712 11.269 -13.828 1.00 59.44 316 ASN A N 1
ATOM 2630 C CA . ASN A 1 316 ? 3.573 10.486 -13.301 1.00 59.44 316 ASN A CA 1
ATOM 2631 C C . ASN A 1 316 ? 3.590 8.979 -13.660 1.00 59.44 316 ASN A C 1
ATOM 2633 O O . ASN A 1 316 ? 2.538 8.389 -13.919 1.00 59.44 316 ASN A O 1
ATOM 2637 N N . TYR A 1 317 ? 4.758 8.330 -13.704 1.00 68.56 317 TYR A N 1
ATOM 2638 C CA . TYR A 1 317 ? 4.847 6.897 -14.012 1.00 68.56 317 TYR A CA 1
ATOM 2639 C C . TYR A 1 317 ? 4.404 6.007 -12.856 1.00 68.56 317 TYR A C 1
ATOM 2641 O O . TYR A 1 317 ? 4.031 4.858 -13.093 1.00 68.56 317 TYR A O 1
ATOM 2649 N N . ILE A 1 318 ? 4.459 6.495 -11.617 1.00 75.00 318 ILE A N 1
ATOM 2650 C CA . ILE A 1 318 ? 4.093 5.706 -10.441 1.00 75.00 318 ILE A CA 1
ATOM 2651 C C . ILE A 1 318 ? 2.593 5.809 -10.165 1.00 75.00 318 ILE A C 1
ATOM 2653 O O . ILE A 1 318 ? 2.053 6.901 -9.990 1.00 75.00 318 ILE A O 1
ATOM 2657 N N . ARG A 1 319 ? 1.918 4.657 -10.099 1.00 78.94 319 ARG A N 1
ATOM 2658 C CA . ARG A 1 319 ? 0.475 4.588 -9.864 1.00 78.94 319 ARG A CA 1
ATOM 2659 C C . ARG A 1 319 ? 0.120 4.895 -8.404 1.00 78.94 319 ARG A C 1
ATOM 2661 O O . ARG A 1 319 ? 0.853 4.506 -7.492 1.00 78.94 319 ARG A O 1
ATOM 2668 N N . PRO A 1 320 ? -1.022 5.561 -8.167 1.00 78.94 320 PRO A N 1
ATOM 2669 C CA . PRO A 1 320 ? -1.496 5.843 -6.821 1.00 78.94 320 PRO A CA 1
ATOM 2670 C C . PRO A 1 320 ? -2.009 4.585 -6.110 1.00 78.94 320 PRO A C 1
ATOM 2672 O O . PRO A 1 320 ? -2.686 3.746 -6.705 1.00 78.94 320 PRO A O 1
ATOM 2675 N N . TYR A 1 321 ? -1.777 4.513 -4.802 1.00 79.94 321 TYR A N 1
ATOM 2676 C CA . TYR A 1 321 ? -2.374 3.510 -3.924 1.00 79.94 321 TYR A CA 1
ATOM 2677 C C . TYR A 1 321 ? -3.516 4.109 -3.095 1.00 79.94 321 TYR A C 1
ATOM 2679 O O . TYR A 1 321 ? -3.401 5.221 -2.558 1.00 79.94 321 TYR A O 1
ATOM 2687 N N . LYS A 1 322 ? -4.636 3.382 -3.016 1.00 76.00 322 LYS A N 1
ATOM 2688 C CA . LYS A 1 322 ? -5.822 3.785 -2.253 1.00 76.00 322 LYS A CA 1
ATOM 2689 C C . LYS A 1 322 ? -5.766 3.176 -0.860 1.00 76.00 322 LYS A C 1
ATOM 2691 O O . LYS A 1 322 ? -5.651 1.965 -0.727 1.00 76.00 322 LYS A O 1
ATOM 2696 N N . LYS A 1 323 ? -5.952 4.000 0.169 1.00 68.69 323 LYS A N 1
ATOM 2697 C CA . LYS A 1 323 ? -6.077 3.522 1.547 1.00 68.69 323 LYS A CA 1
ATOM 2698 C C . LYS A 1 323 ? -7.159 4.247 2.323 1.00 68.69 323 LYS A C 1
ATOM 2700 O O . LYS A 1 323 ? -7.611 5.340 1.972 1.00 68.69 323 LYS A O 1
ATOM 2705 N N . THR A 1 324 ? -7.588 3.599 3.391 1.00 64.00 324 THR A N 1
ATOM 2706 C CA . THR A 1 324 ? -8.548 4.154 4.333 1.00 64.00 324 THR A CA 1
ATOM 2707 C C . THR A 1 324 ? -7.799 5.083 5.275 1.00 64.00 324 THR A C 1
ATOM 2709 O O . THR A 1 324 ? -6.841 4.659 5.915 1.00 64.00 324 THR A O 1
ATOM 2712 N N . ILE A 1 325 ? -8.235 6.336 5.395 1.00 64.62 325 ILE A N 1
ATOM 2713 C CA . ILE A 1 325 ? -7.708 7.235 6.424 1.00 64.62 325 ILE A CA 1
ATOM 2714 C C . ILE A 1 325 ? -8.763 7.510 7.491 1.00 64.62 325 ILE A C 1
ATOM 2716 O O . ILE A 1 325 ? -9.965 7.587 7.210 1.00 64.62 325 ILE A O 1
ATOM 2720 N N . THR A 1 326 ? -8.301 7.684 8.731 1.00 65.12 326 THR A N 1
ATOM 2721 C CA . THR A 1 326 ? -9.134 8.247 9.796 1.00 65.12 326 THR A CA 1
ATOM 2722 C C . THR A 1 326 ? -9.617 9.640 9.368 1.00 65.12 326 THR A C 1
ATOM 2724 O O . THR A 1 326 ? -8.820 10.424 8.827 1.00 65.12 326 THR A O 1
ATOM 2727 N N . PRO A 1 327 ? -10.903 9.983 9.583 1.00 65.38 327 PRO A N 1
ATOM 2728 C CA . PRO A 1 327 ? -11.415 11.312 9.251 1.00 65.38 327 PRO A CA 1
ATOM 2729 C C . PRO A 1 327 ? -10.717 12.406 10.078 1.00 65.38 327 PRO A C 1
ATOM 2731 O O . PRO A 1 327 ? -10.715 13.570 9.684 1.00 65.38 327 PRO A O 1
ATOM 2734 N N . PHE A 1 328 ? -10.045 12.031 11.170 1.00 77.62 328 PHE A N 1
ATOM 2735 C CA . PHE A 1 328 ? -9.256 12.912 12.026 1.00 77.62 328 PHE A CA 1
ATOM 2736 C C . PHE A 1 328 ? -7.793 13.013 11.611 1.00 77.62 328 PHE A C 1
ATOM 2738 O O . PHE A 1 328 ? -6.891 12.897 12.440 1.00 77.62 328 PHE A O 1
ATOM 2745 N N . THR A 1 329 ? -7.544 13.222 10.323 1.00 81.50 329 THR A N 1
ATOM 2746 C CA . THR A 1 329 ? -6.187 13.460 9.827 1.00 81.50 329 THR A CA 1
ATOM 2747 C C . THR A 1 329 ? -5.945 14.958 9.659 1.00 81.50 329 THR A C 1
ATOM 2749 O O . THR A 1 329 ? -6.616 15.606 8.857 1.00 81.50 329 THR A O 1
ATOM 2752 N N . ALA A 1 330 ? -4.973 15.504 10.389 1.00 84.50 330 ALA A N 1
ATOM 2753 C CA . ALA A 1 330 ? -4.478 16.865 10.206 1.00 84.50 330 ALA A CA 1
ATOM 2754 C C . ALA A 1 330 ? -3.187 16.842 9.377 1.00 84.50 330 ALA A C 1
ATOM 2756 O O . ALA A 1 330 ? -2.173 16.281 9.801 1.00 84.50 330 ALA A O 1
ATOM 2757 N N . GLU A 1 331 ? -3.220 17.475 8.205 1.00 84.25 331 GLU A N 1
ATOM 2758 C CA . GLU A 1 331 ? -2.018 17.757 7.418 1.00 84.25 331 GLU A CA 1
ATOM 2759 C C . GLU A 1 331 ? -1.326 19.002 7.977 1.00 84.25 331 GLU A C 1
ATOM 2761 O O . GLU A 1 331 ? -1.926 20.074 8.082 1.00 84.25 331 GLU A O 1
ATOM 2766 N N . VAL A 1 332 ? -0.062 18.858 8.373 1.00 86.75 332 VAL A N 1
ATOM 2767 C CA . VAL A 1 332 ? 0.682 19.892 9.099 1.00 86.75 332 VAL A CA 1
ATOM 2768 C C . VAL A 1 332 ? 2.068 20.130 8.503 1.00 86.75 332 VAL A C 1
ATOM 2770 O O . VAL A 1 332 ? 2.624 19.278 7.815 1.00 86.75 332 VAL A O 1
ATOM 2773 N N . SER A 1 333 ? 2.658 21.299 8.774 1.00 87.94 333 SER A N 1
ATOM 2774 C CA . SER A 1 333 ? 4.042 21.596 8.378 1.00 87.94 333 SER A CA 1
ATOM 2775 C C . SER A 1 333 ? 5.053 20.760 9.173 1.00 87.94 333 SER A C 1
ATOM 2777 O O . SER A 1 333 ? 4.752 20.300 10.271 1.00 87.94 333 SER A O 1
ATOM 2779 N N . ALA A 1 334 ? 6.293 20.639 8.684 1.00 86.56 334 ALA A N 1
ATOM 2780 C CA . ALA A 1 334 ? 7.364 19.915 9.383 1.00 86.56 334 ALA A CA 1
ATOM 2781 C C . ALA A 1 334 ? 7.592 20.405 10.827 1.00 86.56 334 ALA A C 1
ATOM 2783 O O . ALA A 1 334 ? 7.813 19.611 11.740 1.00 86.56 334 ALA A O 1
ATOM 2784 N N . THR A 1 335 ? 7.528 21.724 11.037 1.00 89.38 335 THR A N 1
ATOM 2785 C CA . THR A 1 335 ? 7.716 22.350 12.354 1.00 89.38 335 THR A CA 1
ATOM 2786 C C . THR A 1 335 ? 6.556 22.054 13.298 1.00 89.38 335 THR A C 1
ATOM 2788 O O . THR A 1 335 ? 6.774 21.754 14.474 1.00 89.38 335 THR A O 1
ATOM 2791 N N . VAL A 1 336 ? 5.324 22.094 12.783 1.00 90.06 336 VAL A N 1
ATOM 2792 C CA . VAL A 1 336 ? 4.125 21.721 13.538 1.00 90.06 336 VAL A CA 1
ATOM 2793 C C . VAL A 1 336 ? 4.134 20.226 13.841 1.00 90.06 336 VAL A C 1
ATOM 2795 O O . VAL A 1 336 ? 3.835 19.863 14.969 1.00 90.06 336 VAL A O 1
ATOM 2798 N N . PHE A 1 337 ? 4.554 19.379 12.897 1.00 90.50 337 PHE A N 1
ATOM 2799 C CA . PHE A 1 337 ? 4.681 17.934 13.082 1.00 90.50 337 PHE A CA 1
ATOM 2800 C C . PHE A 1 337 ? 5.601 17.592 14.255 1.00 90.50 337 PHE A C 1
ATOM 2802 O O . PHE A 1 337 ? 5.179 16.917 15.186 1.00 90.50 337 PHE A O 1
ATOM 2809 N N . ALA A 1 338 ? 6.833 18.115 14.251 1.00 89.06 338 ALA A N 1
ATOM 2810 C CA . ALA A 1 338 ? 7.796 17.864 15.325 1.00 89.06 338 ALA A CA 1
ATOM 2811 C C . ALA A 1 338 ? 7.310 18.403 16.683 1.00 89.06 338 ALA A C 1
ATOM 2813 O O . ALA A 1 338 ? 7.569 17.812 17.728 1.00 89.06 338 ALA A O 1
ATOM 2814 N N . SER A 1 339 ? 6.582 19.522 16.686 1.00 92.94 339 SER A N 1
ATOM 2815 C CA . SER A 1 339 ? 6.011 20.078 17.918 1.00 92.94 339 SER A CA 1
ATOM 2816 C C . SER A 1 339 ? 4.831 19.253 18.440 1.00 92.94 339 SER A C 1
ATOM 2818 O O . SER A 1 339 ? 4.710 19.065 19.650 1.00 92.94 339 SER A O 1
ATOM 2820 N N . ALA A 1 340 ? 3.983 18.759 17.535 1.00 91.44 340 ALA A N 1
ATOM 2821 C CA . ALA A 1 340 ? 2.839 17.911 17.843 1.00 91.44 340 ALA A CA 1
ATOM 2822 C C . ALA A 1 340 ? 3.280 16.526 18.333 1.00 91.44 340 ALA A C 1
ATOM 2824 O O . ALA A 1 340 ? 2.662 15.995 19.242 1.00 91.44 340 ALA A O 1
ATOM 2825 N N . GLU A 1 341 ? 4.380 15.977 17.814 1.00 89.94 341 GLU A N 1
ATOM 2826 C CA . GLU A 1 341 ? 4.962 14.707 18.279 1.00 89.94 341 GLU A CA 1
ATOM 2827 C C . GLU A 1 341 ? 5.359 14.776 19.768 1.00 89.94 341 GLU A C 1
ATOM 2829 O O . GLU A 1 341 ? 5.185 13.813 20.506 1.00 89.94 341 GLU A O 1
ATOM 2834 N N . ASN A 1 342 ? 5.808 15.948 20.238 1.00 89.81 342 ASN A N 1
ATOM 2835 C CA . ASN A 1 342 ? 6.189 16.172 21.637 1.00 89.81 342 ASN A CA 1
ATOM 2836 C C . ASN A 1 342 ? 5.038 16.670 22.536 1.00 89.81 342 ASN A C 1
ATOM 2838 O O . ASN A 1 342 ? 5.121 16.540 23.752 1.00 89.81 342 ASN A O 1
ATOM 2842 N N . ASN A 1 343 ? 3.992 17.282 21.969 1.00 91.38 343 ASN A N 1
ATOM 2843 C CA . ASN A 1 343 ? 2.863 17.875 22.705 1.00 91.38 343 ASN A CA 1
ATOM 2844 C C . ASN A 1 343 ? 1.526 17.506 22.043 1.00 91.38 343 ASN A C 1
ATOM 2846 O O . ASN A 1 343 ? 0.744 18.376 21.645 1.00 91.38 343 ASN A O 1
ATOM 2850 N N . SER A 1 344 ? 1.285 16.208 21.885 1.00 91.81 344 SER A N 1
ATOM 2851 C CA . SER A 1 344 ? 0.220 15.650 21.044 1.00 91.81 344 SER A CA 1
ATOM 2852 C C . SER A 1 344 ? -1.164 16.223 21.345 1.00 91.81 344 SER A C 1
ATOM 2854 O O . SER A 1 344 ? -1.814 16.750 20.442 1.00 91.81 344 SER A O 1
ATOM 2856 N N . LEU A 1 345 ? -1.597 16.210 22.607 1.00 91.00 345 LEU A N 1
ATOM 2857 C CA . LEU A 1 345 ? -2.939 16.654 22.996 1.00 91.00 345 LEU A CA 1
ATOM 2858 C C . LEU A 1 345 ? -3.188 18.154 22.801 1.00 91.00 345 LEU A C 1
ATOM 2860 O O . LEU A 1 345 ? -4.265 18.538 22.347 1.00 91.00 345 LEU A O 1
ATOM 2864 N N . GLU A 1 346 ? -2.204 19.016 23.066 1.00 90.62 346 GLU A N 1
ATOM 2865 C CA . GLU A 1 346 ? -2.365 20.459 22.830 1.00 90.62 346 GLU A CA 1
ATOM 2866 C C . GLU A 1 346 ? -2.545 20.741 21.328 1.00 90.62 346 GLU A C 1
ATOM 2868 O O . GLU A 1 346 ? -3.359 21.580 20.930 1.00 90.62 346 GLU A O 1
ATOM 2873 N N . TYR A 1 347 ? -1.848 19.987 20.472 1.00 92.38 347 TYR A N 1
ATOM 2874 C CA . TYR A 1 347 ? -2.037 20.065 19.026 1.00 92.38 347 TYR A CA 1
ATOM 2875 C C . TYR A 1 347 ? -3.334 19.396 18.555 1.00 92.38 347 TYR A C 1
ATOM 2877 O O . TYR A 1 347 ? -3.914 19.878 17.579 1.00 92.38 347 TYR A O 1
ATOM 2885 N N . VAL A 1 348 ? -3.847 18.369 19.245 1.00 90.69 348 VAL A N 1
ATOM 2886 C CA . VAL A 1 348 ? -5.202 17.842 19.000 1.00 90.69 348 VAL A CA 1
ATOM 2887 C C . VAL A 1 348 ? -6.236 18.939 19.248 1.00 90.69 348 VAL A C 1
ATOM 2889 O O . VAL A 1 348 ? -7.046 19.223 18.366 1.00 90.69 348 VAL A O 1
ATOM 2892 N N . VAL A 1 349 ? -6.162 19.639 20.384 1.00 90.44 349 VAL A N 1
ATOM 2893 C CA . VAL A 1 349 ? -7.060 20.767 20.684 1.00 90.44 349 VAL A CA 1
ATOM 2894 C C . VAL A 1 349 ? -6.946 21.852 19.614 1.00 90.44 349 VAL A C 1
ATOM 2896 O O . VAL A 1 349 ? -7.954 22.297 19.070 1.00 90.44 349 VAL A O 1
ATOM 2899 N N . LYS A 1 350 ? -5.723 22.244 19.243 1.00 89.56 350 LYS A N 1
ATOM 2900 C CA . LYS A 1 350 ? -5.491 23.301 18.249 1.00 89.56 350 LYS A CA 1
ATOM 2901 C C . LYS A 1 350 ? -6.082 22.987 16.868 1.00 89.56 350 LYS A C 1
ATOM 2903 O O . LYS A 1 350 ? -6.574 23.903 16.214 1.00 89.56 350 LYS A O 1
ATOM 2908 N N . ASN A 1 351 ? -5.998 21.735 16.414 1.00 87.81 351 ASN A N 1
ATOM 2909 C CA . ASN A 1 351 ? -6.402 21.354 15.056 1.00 87.81 351 ASN A CA 1
ATOM 2910 C C . ASN A 1 351 ? -7.856 20.874 14.971 1.00 87.81 351 ASN A C 1
ATOM 2912 O O . ASN A 1 351 ? -8.525 21.153 13.981 1.00 87.81 351 ASN A O 1
ATOM 2916 N N . PHE A 1 352 ? -8.358 20.187 16.000 1.00 86.62 352 PHE A N 1
ATOM 2917 C CA . PHE A 1 352 ? -9.671 19.534 15.963 1.00 86.62 352 PHE A CA 1
ATOM 2918 C C . PHE A 1 352 ? -10.717 20.200 16.871 1.00 86.62 352 PHE A C 1
ATOM 2920 O O . PHE A 1 352 ? -11.912 19.966 16.703 1.00 86.62 352 PHE A O 1
ATOM 2927 N N . TYR A 1 353 ? -10.297 21.089 17.778 1.00 88.06 353 TYR A N 1
ATOM 2928 C CA . TYR A 1 353 ? -11.173 21.843 18.684 1.00 88.06 353 TYR A CA 1
ATOM 2929 C C . TYR A 1 353 ? -10.928 23.363 18.552 1.00 88.06 353 TYR A C 1
ATOM 2931 O O . TYR A 1 353 ? -10.603 24.032 19.532 1.00 88.06 353 TYR A O 1
ATOM 2939 N N . PRO A 1 354 ? -11.074 23.963 17.351 1.00 85.06 354 PRO A N 1
ATOM 2940 C CA . PRO A 1 354 ? -10.699 25.363 17.127 1.00 85.06 354 PRO A CA 1
ATOM 2941 C C . PRO A 1 354 ? -11.639 26.372 17.806 1.00 85.06 354 PRO A C 1
ATOM 2943 O O . PRO A 1 354 ? -11.248 27.515 18.051 1.00 85.06 354 PRO A O 1
ATOM 2946 N N . ASN A 1 355 ? -12.884 25.979 18.100 1.00 86.62 355 ASN A N 1
ATOM 2947 C CA . ASN A 1 355 ? -13.908 26.883 18.611 1.00 86.62 355 ASN A CA 1
ATOM 2948 C C . ASN A 1 355 ? -14.206 26.658 20.101 1.00 86.62 355 ASN A C 1
ATOM 2950 O O . ASN A 1 355 ? -14.958 25.757 20.471 1.00 86.62 355 ASN A O 1
ATOM 2954 N N . LYS A 1 356 ? -13.703 27.563 20.947 1.00 87.00 356 LYS A N 1
ATOM 2955 C CA . LYS A 1 356 ? -13.910 27.538 22.406 1.00 87.00 356 LYS A CA 1
ATOM 2956 C C . LYS A 1 356 ? -15.377 27.569 22.834 1.00 87.00 356 LYS A C 1
ATOM 2958 O O . LYS A 1 356 ? -15.698 27.058 23.903 1.00 87.00 356 LYS A O 1
ATOM 2963 N N . THR A 1 357 ? -16.278 28.155 22.039 1.00 86.00 357 THR A N 1
ATOM 2964 C CA . THR A 1 357 ? -17.704 28.200 22.409 1.00 86.00 357 THR A CA 1
ATOM 2965 C C . THR A 1 357 ? -18.372 26.828 22.336 1.00 86.00 357 THR A C 1
ATOM 2967 O O . THR A 1 357 ? -19.388 26.621 22.993 1.00 86.00 357 THR A O 1
ATOM 2970 N N . MET A 1 358 ? -17.780 25.880 21.599 1.00 87.38 358 MET A N 1
ATOM 2971 C CA . MET A 1 358 ? -18.275 24.508 21.453 1.00 87.38 358 MET A CA 1
ATOM 2972 C C . MET A 1 358 ? -17.721 23.542 22.505 1.00 87.38 358 MET A C 1
ATOM 2974 O O . MET A 1 358 ? -18.192 22.410 22.585 1.00 87.38 358 MET A O 1
ATOM 2978 N N . TYR A 1 359 ? -16.759 23.971 23.331 1.00 88.69 359 TYR A N 1
ATOM 2979 C CA . TYR A 1 359 ? -16.101 23.094 24.304 1.00 88.69 359 TYR A CA 1
ATOM 2980 C C . TYR A 1 359 ? -17.078 22.383 25.246 1.00 88.69 359 TYR A C 1
ATOM 2982 O O . TYR A 1 359 ? -16.899 21.185 25.428 1.00 88.69 359 TYR A O 1
ATOM 2990 N N . PRO A 1 360 ? -18.132 23.023 25.796 1.00 84.19 360 PRO A N 1
ATOM 2991 C CA . PRO A 1 360 ? -19.084 22.311 26.651 1.00 84.19 360 PRO A CA 1
ATOM 2992 C C . PRO A 1 360 ? -19.773 21.134 25.942 1.00 84.19 360 PRO A C 1
ATOM 2994 O O . PRO A 1 360 ? -19.854 20.040 26.489 1.00 84.19 360 PRO A O 1
ATOM 2997 N N . GLU A 1 361 ? -20.221 21.325 24.697 1.00 83.44 361 GLU A N 1
ATOM 2998 C CA . GLU A 1 361 ? -20.856 20.258 23.910 1.00 83.44 361 GLU A CA 1
ATOM 2999 C C . GLU A 1 361 ? -19.850 19.152 23.555 1.00 83.44 361 GLU A C 1
ATOM 3001 O O . GLU A 1 361 ? -20.164 17.964 23.610 1.00 83.44 361 GLU A O 1
ATOM 3006 N N . GLN A 1 362 ? -18.620 19.534 23.209 1.00 86.75 362 GLN A N 1
ATOM 3007 C CA . GLN A 1 362 ? -17.544 18.604 22.876 1.00 86.75 362 GLN A CA 1
ATOM 3008 C C . GLN A 1 362 ? -17.104 17.770 24.087 1.00 86.75 362 GLN A C 1
ATOM 3010 O O . GLN A 1 362 ? -16.953 16.560 23.960 1.00 86.75 362 GLN A O 1
ATOM 3015 N N . ILE A 1 363 ? -16.978 18.382 25.266 1.00 85.94 363 ILE A N 1
ATOM 3016 C CA . ILE A 1 363 ? -16.680 17.690 26.527 1.00 85.94 363 ILE A CA 1
ATOM 3017 C C . ILE A 1 363 ? -17.778 16.670 26.848 1.00 85.94 363 ILE A C 1
ATOM 3019 O O . ILE A 1 363 ? -17.468 15.524 27.160 1.00 85.94 363 ILE A O 1
ATOM 3023 N N . GLN A 1 364 ? -19.055 17.027 26.682 1.00 81.00 364 GLN A N 1
ATOM 3024 C CA . GLN A 1 364 ? -20.163 16.084 26.883 1.00 81.00 364 GLN A CA 1
ATOM 3025 C C . GLN A 1 364 ? -20.108 14.894 25.918 1.00 81.00 364 GLN A C 1
ATOM 3027 O O . GLN A 1 364 ? -20.352 13.759 26.328 1.00 81.00 364 GLN A O 1
ATOM 3032 N N . LYS A 1 365 ? -19.742 15.122 24.649 1.00 84.50 365 LYS A N 1
ATOM 3033 C CA . LYS A 1 365 ? -19.516 14.032 23.683 1.00 84.50 365 LYS A CA 1
ATOM 3034 C C . LYS A 1 365 ? -18.354 13.129 24.102 1.00 84.50 365 LYS A C 1
ATOM 3036 O O . LYS A 1 365 ? -18.464 11.918 23.944 1.00 84.50 365 LYS A O 1
ATOM 3041 N N . LEU A 1 366 ? -17.280 13.693 24.658 1.00 85.88 366 LEU A N 1
ATOM 3042 C CA . LEU A 1 366 ? -16.137 12.926 25.162 1.00 85.88 366 LEU A CA 1
ATOM 3043 C C . LEU A 1 366 ? -16.482 12.124 26.429 1.00 85.88 366 LEU A C 1
ATOM 3045 O O . LEU A 1 366 ? -16.053 10.983 26.544 1.00 85.88 366 LEU A O 1
ATOM 3049 N N . TYR A 1 367 ? -17.304 12.646 27.344 1.00 83.25 367 TYR A N 1
ATOM 3050 C CA . TYR A 1 367 ? -17.795 11.846 28.476 1.00 83.25 367 TYR A CA 1
ATOM 3051 C C . TYR A 1 367 ? -18.658 10.677 28.026 1.00 83.25 367 TYR A C 1
ATOM 3053 O O . TYR A 1 367 ? -18.443 9.550 28.469 1.00 83.25 367 TYR A O 1
ATOM 3061 N N . ARG A 1 368 ? -19.579 10.928 27.091 1.00 82.12 368 ARG A N 1
ATOM 3062 C CA . ARG A 1 368 ? -20.375 9.863 26.485 1.00 82.12 368 ARG A CA 1
ATOM 3063 C C . ARG A 1 368 ? -19.484 8.832 25.794 1.00 82.12 368 ARG A C 1
ATOM 3065 O O . ARG A 1 368 ? -19.748 7.645 25.896 1.00 82.12 368 ARG A O 1
ATOM 3072 N N . LEU A 1 369 ? -18.417 9.261 25.121 1.00 84.31 369 LEU A N 1
ATOM 3073 C CA . LEU A 1 369 ? -17.451 8.340 24.527 1.00 84.31 369 LEU A CA 1
ATOM 3074 C C . LEU A 1 369 ? -16.829 7.411 25.574 1.00 84.31 369 LEU A C 1
ATOM 3076 O O . LEU A 1 369 ? -16.786 6.207 25.352 1.00 84.31 369 LEU A O 1
ATOM 3080 N N . VAL A 1 370 ? -16.373 7.957 26.704 1.00 83.31 370 VAL A N 1
ATOM 3081 C CA . VAL A 1 370 ? -15.805 7.153 27.797 1.00 83.31 370 VAL A CA 1
ATOM 3082 C C . VAL A 1 370 ? -16.821 6.117 28.292 1.00 83.31 370 VAL A C 1
ATOM 3084 O O . VAL A 1 370 ? -16.473 4.949 28.428 1.00 83.31 370 VAL A O 1
ATOM 3087 N N . GLU A 1 371 ? -18.084 6.514 28.480 1.00 82.50 371 GLU A N 1
ATOM 3088 C CA . GLU A 1 371 ? -19.176 5.608 28.882 1.00 82.50 371 GLU A CA 1
ATOM 3089 C C . GLU A 1 371 ? -19.394 4.461 27.892 1.00 82.50 371 GLU A C 1
ATOM 3091 O O . GLU A 1 371 ? -19.507 3.298 28.287 1.00 82.50 371 GLU A O 1
ATOM 3096 N N . GLU A 1 372 ? -19.449 4.781 26.600 1.00 84.50 372 GLU A N 1
ATOM 3097 C CA . GLU A 1 372 ? -19.664 3.789 25.550 1.00 84.50 372 GLU A CA 1
ATOM 3098 C C . GLU A 1 372 ? -18.462 2.832 25.433 1.00 84.50 372 GLU A C 1
ATOM 3100 O O . GLU A 1 372 ? -18.650 1.622 25.310 1.00 84.50 372 GLU A O 1
ATOM 3105 N N . LEU A 1 373 ? -17.226 3.337 25.547 1.00 84.19 373 LEU A N 1
ATOM 3106 C CA . LEU A 1 373 ? -16.013 2.511 25.518 1.00 84.19 373 LEU A CA 1
ATOM 3107 C C . LEU A 1 373 ? -15.928 1.558 26.712 1.00 84.19 373 LEU A C 1
ATOM 3109 O O . LEU A 1 373 ? -15.607 0.386 26.528 1.00 84.19 373 LEU A O 1
ATOM 3113 N N . GLU A 1 374 ? -16.233 2.024 27.924 1.00 84.75 374 GLU A N 1
ATOM 3114 C CA . GLU A 1 374 ? -16.294 1.161 29.109 1.00 84.75 374 GLU A CA 1
ATOM 3115 C C . GLU A 1 374 ? -17.365 0.073 28.962 1.00 84.75 374 GLU A C 1
ATOM 3117 O O . GLU A 1 374 ? -17.103 -1.099 29.237 1.00 84.75 374 GLU A O 1
ATOM 3122 N N . THR A 1 375 ? -18.547 0.433 28.455 1.00 87.38 375 THR A N 1
ATOM 3123 C CA . THR A 1 375 ? -19.634 -0.524 28.197 1.00 87.38 375 THR A CA 1
ATOM 3124 C C . THR A 1 375 ? -19.194 -1.604 27.208 1.00 87.38 375 THR A C 1
ATOM 3126 O O . THR A 1 375 ? -19.429 -2.792 27.434 1.00 87.38 375 THR A O 1
ATOM 3129 N N . LEU A 1 376 ? -18.501 -1.222 26.129 1.00 88.19 376 LEU A N 1
ATOM 3130 C CA . LEU A 1 376 ? -17.959 -2.178 25.165 1.00 88.19 376 LEU A CA 1
ATOM 3131 C C . LEU A 1 376 ? -16.817 -3.029 25.743 1.00 88.19 376 LEU A C 1
ATOM 3133 O O . LEU A 1 376 ? -16.711 -4.201 25.381 1.00 88.19 376 LEU A O 1
ATOM 3137 N N . LYS A 1 377 ? -15.989 -2.499 26.657 1.00 87.75 377 LYS A N 1
ATOM 3138 C CA . LYS A 1 377 ? -14.977 -3.293 27.385 1.00 87.75 377 LYS A CA 1
ATOM 3139 C C . LYS A 1 377 ? -15.641 -4.385 28.237 1.00 87.75 377 LYS A C 1
ATOM 3141 O O . LYS A 1 377 ? -15.235 -5.547 28.154 1.00 87.75 377 LYS A O 1
ATOM 3146 N N . ASP A 1 378 ? -16.680 -4.039 28.999 1.00 88.94 378 ASP A N 1
ATOM 3147 C CA . ASP A 1 378 ? -17.451 -4.997 29.806 1.00 88.94 378 ASP A CA 1
ATOM 3148 C C . ASP A 1 378 ? -18.155 -6.036 28.911 1.00 88.94 378 ASP A C 1
ATOM 3150 O O . ASP A 1 378 ? -18.078 -7.244 29.159 1.00 88.94 378 ASP A O 1
ATOM 3154 N N . ALA A 1 379 ? -18.772 -5.589 27.812 1.00 90.81 379 ALA A N 1
ATOM 3155 C CA . ALA A 1 379 ? -19.412 -6.464 26.834 1.00 90.81 379 ALA A CA 1
ATOM 3156 C C . ALA A 1 379 ? -18.423 -7.427 26.163 1.00 90.81 379 ALA A C 1
ATOM 3158 O O . ALA A 1 379 ? -18.740 -8.605 25.998 1.00 90.81 379 ALA A O 1
ATOM 3159 N N . LYS A 1 380 ? -17.207 -6.970 25.829 1.00 90.62 380 LYS A N 1
ATOM 3160 C CA . LYS A 1 380 ? -16.143 -7.822 25.275 1.00 90.62 380 LYS A CA 1
ATOM 3161 C C . LYS A 1 380 ? -15.835 -8.976 26.224 1.00 90.62 380 LYS A C 1
ATOM 3163 O O . LYS A 1 380 ? -15.788 -10.119 25.788 1.00 90.62 380 LYS A O 1
ATOM 3168 N N . LYS A 1 381 ? -15.709 -8.711 27.528 1.00 90.75 381 LYS A N 1
ATOM 3169 C CA . LYS A 1 381 ? -15.478 -9.759 28.537 1.00 90.75 381 LYS A CA 1
ATOM 3170 C C . LYS A 1 381 ? -16.616 -10.785 28.585 1.00 90.75 381 LYS A C 1
ATOM 3172 O O . LYS A 1 381 ? -16.349 -11.979 28.690 1.00 90.75 381 LYS A O 1
ATOM 3177 N N . ILE A 1 382 ? -17.864 -10.331 28.481 1.00 91.25 382 ILE A N 1
ATOM 3178 C CA . ILE A 1 382 ? -19.045 -11.207 28.424 1.00 91.25 382 ILE A CA 1
ATOM 3179 C C . ILE A 1 382 ? -19.022 -12.082 27.162 1.00 91.25 382 ILE A C 1
ATOM 3181 O O . ILE A 1 382 ? -19.208 -13.294 27.250 1.00 91.25 382 ILE A O 1
ATOM 3185 N N . ILE A 1 383 ? -18.740 -11.491 25.999 1.00 90.62 383 ILE A N 1
ATOM 3186 C CA . ILE A 1 383 ? -18.621 -12.213 24.725 1.00 90.62 383 ILE A CA 1
ATOM 3187 C C . ILE A 1 383 ? -17.521 -13.276 24.810 1.00 90.62 383 ILE A C 1
ATOM 3189 O O . ILE A 1 383 ? -17.753 -14.415 24.418 1.00 90.62 383 ILE A O 1
ATOM 3193 N N . GLU A 1 384 ? -16.356 -12.947 25.374 1.00 90.56 384 GLU A N 1
ATOM 3194 C CA . GLU A 1 384 ? -15.259 -13.904 25.569 1.00 90.56 384 GLU A CA 1
ATOM 3195 C C . GLU A 1 384 ? -15.635 -15.066 26.503 1.00 90.56 384 GLU A C 1
ATOM 3197 O O . GLU A 1 384 ? -15.232 -16.206 26.266 1.00 90.56 384 GLU A O 1
ATOM 3202 N N . ASN A 1 385 ? -16.441 -14.823 27.541 1.00 90.31 385 ASN A N 1
ATOM 3203 C CA . ASN A 1 385 ? -16.960 -15.903 28.383 1.00 90.31 385 ASN A CA 1
ATOM 3204 C C . ASN A 1 385 ? -17.867 -16.848 27.583 1.00 90.31 385 ASN A C 1
ATOM 3206 O O . ASN A 1 385 ? -17.710 -18.065 27.681 1.00 90.31 385 ASN A O 1
ATOM 3210 N N . TYR A 1 386 ? -18.768 -16.305 26.759 1.00 88.88 386 TYR A N 1
ATOM 3211 C CA . TYR A 1 386 ? -19.617 -17.124 25.896 1.00 88.88 386 TYR A CA 1
ATOM 3212 C C . TYR A 1 386 ? -18.814 -17.865 24.823 1.00 88.88 386 TYR A C 1
ATOM 3214 O O . TYR A 1 386 ? -19.075 -19.037 24.586 1.00 88.88 386 TYR A O 1
ATOM 3222 N N . LYS A 1 387 ? -17.791 -17.254 24.213 1.00 89.31 387 LYS A N 1
ATOM 3223 C CA . LYS A 1 387 ? -16.905 -17.959 23.270 1.00 89.31 387 LYS A CA 1
ATOM 3224 C C . LYS A 1 387 ? -16.261 -19.190 23.912 1.00 89.31 387 LYS A C 1
ATOM 3226 O O . LYS A 1 387 ? -16.285 -20.264 23.317 1.00 89.31 387 LYS A O 1
ATOM 3231 N N . LYS A 1 388 ? -15.757 -19.062 25.147 1.00 89.00 388 LYS A N 1
ATOM 3232 C CA . LYS A 1 388 ? -15.187 -20.189 25.911 1.00 89.00 388 LYS A CA 1
ATOM 3233 C C . LYS A 1 388 ? -16.208 -21.286 26.186 1.00 89.00 388 LYS A C 1
ATOM 3235 O O . LYS A 1 388 ? -15.884 -22.461 26.064 1.00 89.00 388 LYS A O 1
ATOM 3240 N N . GLU A 1 389 ? -17.434 -20.913 26.542 1.00 85.88 389 GLU A N 1
ATOM 3241 C CA . GLU A 1 389 ? -18.526 -21.874 26.714 1.00 85.88 389 GLU A CA 1
ATOM 3242 C C . GLU A 1 389 ? -18.853 -22.587 25.396 1.00 85.88 389 GLU A C 1
ATOM 3244 O O . GLU A 1 389 ? -19.118 -23.786 25.393 1.00 85.88 389 GLU A O 1
ATOM 3249 N N . TYR A 1 390 ? -18.787 -21.876 24.269 1.00 86.00 390 TYR A N 1
ATOM 3250 C CA . TYR A 1 390 ? -19.139 -22.418 22.960 1.00 86.00 390 TYR A CA 1
ATOM 3251 C C . TYR A 1 390 ? -18.054 -23.316 22.384 1.00 86.00 390 TYR A C 1
ATOM 3253 O O . TYR A 1 390 ? -18.357 -24.201 21.587 1.00 86.00 390 TYR A O 1
ATOM 3261 N N . GLN A 1 391 ? -16.810 -23.135 22.824 1.00 84.44 391 GLN A N 1
ATOM 3262 C CA . GLN A 1 391 ? -15.651 -23.879 22.350 1.00 84.44 391 GLN A CA 1
ATOM 3263 C C . GLN A 1 391 ? -15.811 -25.399 22.484 1.00 84.44 391 GLN A C 1
ATOM 3265 O O . GLN A 1 391 ? -15.304 -26.132 21.645 1.00 84.44 391 GLN A O 1
ATOM 3270 N N . GLN A 1 392 ? -16.569 -25.880 23.476 1.00 83.75 392 GLN A N 1
ATOM 3271 C CA . GLN A 1 392 ? -16.859 -27.311 23.643 1.00 83.75 392 GLN A CA 1
ATOM 3272 C C . GLN A 1 392 ? -17.793 -27.893 22.563 1.00 83.75 392 GLN A C 1
ATOM 3274 O O . GLN A 1 392 ? -17.860 -29.108 22.403 1.00 83.75 392 GLN A O 1
ATOM 3279 N N . TYR A 1 393 ? -18.533 -27.037 21.852 1.00 82.19 393 TYR A N 1
ATOM 3280 C CA . TYR A 1 393 ? -19.458 -27.415 20.777 1.00 82.19 393 TYR A CA 1
ATOM 3281 C C . TYR A 1 393 ? -18.868 -27.173 19.386 1.00 82.19 393 TYR A C 1
ATOM 3283 O O . TYR A 1 393 ? -19.425 -27.636 18.390 1.00 82.19 393 TYR A O 1
ATOM 3291 N N . LEU A 1 394 ? -17.750 -26.447 19.306 1.00 82.25 394 LEU A N 1
ATOM 3292 C CA . LEU A 1 394 ? -16.992 -26.306 18.074 1.00 82.25 394 LEU A CA 1
ATOM 3293 C C . LEU A 1 394 ? -16.322 -27.660 17.797 1.00 82.25 394 LEU A C 1
ATOM 3295 O O . LEU A 1 394 ? -15.535 -28.139 18.609 1.00 82.25 394 LEU A O 1
ATOM 3299 N N . GLY A 1 395 ? -16.683 -28.305 16.683 1.00 76.56 395 GLY A N 1
ATOM 3300 C CA . GLY A 1 395 ? -16.000 -29.510 16.200 1.00 76.56 395 GLY A CA 1
ATOM 3301 C C . GLY A 1 395 ? -14.571 -29.206 15.727 1.00 76.56 395 GLY A C 1
ATOM 3302 O O . GLY A 1 395 ? -13.936 -28.260 16.191 1.00 76.56 395 GLY A O 1
ATOM 3303 N N . ASP A 1 396 ? -14.067 -29.962 14.749 1.00 82.75 396 ASP A N 1
ATOM 3304 C CA . ASP A 1 396 ? -12.734 -29.726 14.176 1.00 82.75 396 ASP A CA 1
ATOM 3305 C C . ASP A 1 396 ? -12.705 -28.449 13.315 1.00 82.75 396 ASP A C 1
ATOM 3307 O O . ASP A 1 396 ? -12.858 -28.486 12.093 1.00 82.75 396 ASP A O 1
ATOM 3311 N N . VAL A 1 397 ? -12.506 -27.292 13.955 1.00 89.75 397 VAL A N 1
ATOM 3312 C CA . VAL A 1 397 ? -12.212 -26.036 13.254 1.00 89.75 397 VAL A CA 1
ATOM 3313 C C . VAL A 1 397 ? -10.743 -26.046 12.826 1.00 89.75 397 VAL A C 1
ATOM 3315 O O . VAL A 1 397 ? -9.865 -26.227 13.675 1.00 89.75 397 VAL A O 1
ATOM 3318 N N . PRO A 1 398 ? -10.428 -25.811 11.541 1.00 92.31 398 PRO A N 1
ATOM 3319 C CA . PRO A 1 398 ? -9.046 -25.765 11.089 1.00 92.31 398 PRO A CA 1
ATOM 3320 C C . PRO A 1 398 ? -8.224 -24.701 11.825 1.00 92.31 398 PRO A C 1
ATOM 3322 O O . PRO A 1 398 ? -8.630 -23.543 11.931 1.00 92.31 398 PRO A O 1
ATOM 3325 N N . GLU A 1 399 ? -7.014 -25.065 12.255 1.00 90.75 399 GLU A N 1
ATOM 3326 C CA . GLU A 1 399 ? -6.122 -24.180 13.021 1.00 90.75 399 GLU A CA 1
ATOM 3327 C C . GLU A 1 399 ? -5.842 -22.853 12.296 1.00 90.75 399 GLU A C 1
ATOM 3329 O O . GLU A 1 399 ? -5.767 -21.796 12.920 1.00 90.75 399 GLU A O 1
ATOM 3334 N N . PHE A 1 400 ? -5.745 -22.878 10.961 1.00 89.62 400 PHE A N 1
ATOM 3335 C CA . PHE A 1 400 ? -5.502 -21.669 10.172 1.00 89.62 400 PHE A CA 1
ATOM 3336 C C . PHE A 1 400 ? -6.661 -20.662 10.238 1.00 89.62 400 PHE A C 1
ATOM 3338 O O . PHE A 1 400 ? -6.415 -19.476 10.036 1.00 89.62 400 PHE A O 1
ATOM 3345 N N . VAL A 1 401 ? -7.892 -21.104 10.515 1.00 91.25 401 VAL A N 1
ATOM 3346 C CA . VAL A 1 401 ? -9.051 -20.216 10.681 1.00 91.25 401 VAL A CA 1
ATOM 3347 C C . VAL A 1 401 ? -8.941 -19.486 12.006 1.00 91.25 401 VAL A C 1
ATOM 3349 O O . VAL A 1 401 ? -8.954 -18.263 12.028 1.00 91.25 401 VAL A O 1
ATOM 3352 N N . MET A 1 402 ? -8.716 -20.219 13.098 1.00 89.44 402 MET A N 1
ATOM 3353 C CA . MET A 1 402 ? -8.548 -19.604 14.416 1.00 89.44 402 MET A CA 1
ATOM 3354 C C . MET A 1 402 ? -7.305 -18.713 14.479 1.00 89.44 402 MET A C 1
ATOM 3356 O O . MET A 1 402 ? -7.344 -17.638 15.057 1.00 89.44 402 MET A O 1
ATOM 3360 N N . LYS A 1 403 ? -6.204 -19.100 13.833 1.00 88.75 403 LYS A N 1
ATOM 3361 C CA . LYS A 1 403 ? -4.978 -18.294 13.839 1.00 88.75 403 LYS A CA 1
ATOM 3362 C C . LYS A 1 403 ? -5.113 -16.971 13.079 1.00 88.75 403 LYS A C 1
ATOM 3364 O O . LYS A 1 403 ? -4.509 -15.987 13.493 1.00 88.75 403 LYS A O 1
ATOM 3369 N N . ASN A 1 404 ? -5.827 -16.964 11.951 1.00 86.94 404 ASN A N 1
ATOM 3370 C CA . ASN A 1 404 ? -5.842 -15.819 11.034 1.00 86.94 404 ASN A CA 1
ATOM 3371 C C . ASN A 1 404 ? -7.163 -15.032 11.046 1.00 86.94 404 ASN A C 1
ATOM 3373 O O . ASN A 1 404 ? -7.178 -13.906 10.561 1.00 86.94 404 ASN A O 1
ATOM 3377 N N . ASP A 1 405 ? -8.260 -15.602 11.558 1.00 88.81 405 ASP A N 1
ATOM 3378 C CA . ASP A 1 405 ? -9.597 -14.995 11.515 1.00 88.81 405 ASP A CA 1
ATOM 3379 C C . ASP A 1 405 ? -10.496 -15.361 12.709 1.00 88.81 405 ASP A C 1
ATOM 3381 O O . ASP A 1 405 ? -11.707 -15.497 12.556 1.00 88.81 405 ASP A O 1
ATOM 3385 N N . GLU A 1 406 ? -9.955 -15.536 13.918 1.00 88.44 406 GLU A N 1
ATOM 3386 C CA . GLU A 1 406 ? -10.776 -15.884 15.093 1.00 88.44 406 GLU A CA 1
ATOM 3387 C C . GLU A 1 406 ? -11.975 -14.934 15.278 1.00 88.44 406 GLU A C 1
ATOM 3389 O O . GLU A 1 406 ? -13.114 -15.364 15.478 1.00 88.44 406 GLU A O 1
ATOM 3394 N N . ALA A 1 407 ? -11.737 -13.623 15.169 1.00 86.19 407 ALA A N 1
ATOM 3395 C CA . ALA A 1 407 ? -12.783 -12.614 15.305 1.00 86.19 407 ALA A CA 1
ATOM 3396 C C . ALA A 1 407 ? -13.857 -12.737 14.209 1.00 86.19 407 ALA A C 1
ATOM 3398 O O . ALA A 1 407 ? -15.053 -12.680 14.515 1.00 86.19 407 ALA A O 1
ATOM 3399 N N . GLY A 1 408 ? -13.449 -12.941 12.950 1.00 88.25 408 GLY A N 1
ATOM 3400 C CA . GLY A 1 408 ? -14.363 -13.148 11.828 1.00 88.25 408 GLY A CA 1
ATOM 3401 C C . GLY A 1 408 ? -15.157 -14.445 11.963 1.00 88.25 408 GLY A C 1
ATOM 3402 O O . GLY A 1 408 ? -16.374 -14.437 11.767 1.00 88.25 408 GLY A O 1
ATOM 3403 N N . PHE A 1 409 ? -14.515 -15.526 12.410 1.00 90.88 409 PHE A N 1
ATOM 3404 C CA . PHE A 1 409 ? -15.145 -16.821 12.655 1.00 90.88 409 PHE A CA 1
ATOM 3405 C C . PHE A 1 409 ? -16.312 -16.695 13.638 1.00 90.88 409 PHE A C 1
ATOM 3407 O O . PHE A 1 409 ? -17.452 -17.017 13.296 1.00 90.88 409 PHE A O 1
ATOM 3414 N N . TYR A 1 410 ? -16.066 -16.145 14.832 1.00 90.00 410 TYR A N 1
ATOM 3415 C CA . TYR A 1 410 ? -17.124 -15.953 15.827 1.00 90.00 410 TYR A CA 1
ATOM 3416 C C . TYR A 1 410 ? -18.179 -14.941 15.369 1.00 90.00 410 TYR A C 1
ATOM 3418 O O . TYR A 1 410 ? -19.368 -15.137 15.627 1.00 90.00 410 TYR A O 1
ATOM 3426 N N . SER A 1 411 ? -17.786 -13.895 14.637 1.00 89.06 411 SER A N 1
ATOM 3427 C CA . SER A 1 411 ? -18.749 -12.951 14.065 1.00 89.06 411 SER A CA 1
ATOM 3428 C C . SER A 1 411 ? -19.732 -13.642 13.116 1.00 89.06 411 SER A C 1
ATOM 3430 O O . SER A 1 411 ? -20.935 -13.389 13.175 1.00 89.06 411 SER A O 1
ATOM 3432 N N . ARG A 1 412 ? -19.256 -14.590 12.299 1.00 89.19 412 ARG A N 1
ATOM 3433 C CA . ARG A 1 412 ? -20.103 -15.382 11.392 1.00 89.19 412 ARG A CA 1
ATOM 3434 C C . ARG A 1 412 ? -20.985 -16.406 12.098 1.00 89.19 412 ARG A C 1
ATOM 3436 O O . ARG A 1 412 ? -22.015 -16.783 11.536 1.00 89.19 412 ARG A O 1
ATOM 3443 N N . LEU A 1 413 ? -20.621 -16.814 13.312 1.00 89.38 413 LEU A N 1
ATOM 3444 C CA . LEU A 1 413 ? -21.499 -17.584 14.197 1.00 89.38 413 LEU A CA 1
ATOM 3445 C C . LEU A 1 413 ? -22.588 -16.716 14.849 1.00 89.38 413 LEU A C 1
ATOM 3447 O O . LEU A 1 413 ? -23.551 -17.261 15.371 1.00 89.38 413 LEU A O 1
ATOM 3451 N N . GLY A 1 414 ? -22.485 -15.385 14.773 1.00 87.75 414 GLY A N 1
ATOM 3452 C CA . GLY A 1 414 ? -23.494 -14.448 15.276 1.00 87.75 414 GLY A CA 1
ATOM 3453 C C . GLY A 1 414 ? -23.085 -13.680 16.533 1.00 87.75 414 GLY A C 1
ATOM 3454 O O . GLY A 1 414 ? -23.898 -12.918 17.058 1.00 87.75 414 GLY A O 1
ATOM 3455 N N . PHE A 1 415 ? -21.846 -13.837 17.006 1.00 88.75 415 PHE A N 1
ATOM 3456 C CA . PHE A 1 415 ? -21.308 -12.998 18.073 1.00 88.75 415 PHE A CA 1
ATOM 3457 C C . PHE A 1 415 ? -21.097 -11.564 17.579 1.00 88.75 415 PHE A C 1
ATOM 3459 O O . PHE A 1 415 ? -20.657 -11.337 16.449 1.00 88.75 415 PHE A O 1
ATOM 3466 N N . ALA A 1 416 ? -21.369 -10.581 18.436 1.00 86.38 416 ALA A N 1
ATOM 3467 C CA . ALA A 1 416 ? -20.976 -9.210 18.146 1.00 86.38 416 ALA A CA 1
ATOM 3468 C C . ALA A 1 416 ? -19.447 -9.116 18.047 1.00 86.38 416 ALA A C 1
ATOM 3470 O O . ALA A 1 416 ? -18.718 -9.649 18.888 1.00 86.38 416 ALA A O 1
ATOM 3471 N N . ASN A 1 417 ? -18.963 -8.434 17.011 1.00 81.69 417 ASN A N 1
ATOM 3472 C CA . ASN A 1 417 ? -17.539 -8.193 16.829 1.00 81.69 417 ASN A CA 1
ATOM 3473 C C . ASN A 1 417 ? -17.200 -6.798 17.354 1.00 81.69 417 ASN A C 1
ATOM 3475 O O . ASN A 1 417 ? -17.498 -5.790 16.712 1.00 81.69 417 ASN A O 1
ATOM 3479 N N . ILE A 1 418 ? -16.591 -6.751 18.537 1.00 79.56 418 ILE A N 1
ATOM 3480 C CA . ILE A 1 418 ? -16.018 -5.526 19.089 1.00 79.56 418 ILE A CA 1
ATOM 3481 C C . ILE A 1 418 ? -14.553 -5.491 18.659 1.00 79.56 418 ILE A C 1
ATOM 3483 O O . ILE A 1 418 ? -13.669 -5.960 19.381 1.00 79.56 418 ILE A O 1
ATOM 3487 N N . ASP A 1 419 ? -14.323 -4.974 17.452 1.00 69.88 419 ASP A N 1
ATOM 3488 C CA . ASP A 1 419 ? -12.977 -4.772 16.927 1.00 69.88 419 ASP A CA 1
ATOM 3489 C C . ASP A 1 419 ? -12.183 -3.849 17.865 1.00 69.88 419 ASP A C 1
ATOM 3491 O O . ASP A 1 419 ? -12.701 -2.864 18.394 1.00 69.88 419 ASP A O 1
ATOM 3495 N N . GLU A 1 420 ? -10.905 -4.150 18.061 1.00 67.06 420 GLU A N 1
ATOM 3496 C CA . GLU A 1 420 ? -9.999 -3.291 18.814 1.00 67.06 420 GLU A CA 1
ATOM 3497 C C . GLU A 1 420 ? -9.899 -1.907 18.163 1.00 67.06 420 GLU A C 1
ATOM 3499 O O . GLU A 1 420 ? -9.876 -0.905 18.872 1.00 67.06 420 GLU A O 1
ATOM 3504 N N . SER A 1 421 ? -10.004 -1.831 16.829 1.00 64.50 421 SER A N 1
ATOM 3505 C CA . SER A 1 421 ? -10.069 -0.555 16.104 1.00 64.50 421 SER A CA 1
ATOM 3506 C C . SER A 1 421 ? -11.355 0.250 16.356 1.00 64.50 421 SER A C 1
ATOM 3508 O O . SER A 1 421 ? -11.363 1.472 16.193 1.00 64.50 421 SER A O 1
ATOM 3510 N N . ALA A 1 422 ? -12.442 -0.403 16.787 1.00 63.00 422 ALA A N 1
ATOM 3511 C CA . ALA A 1 422 ? -13.665 0.272 17.225 1.00 63.00 422 ALA A CA 1
ATOM 3512 C C . ALA A 1 422 ? -13.537 0.839 18.651 1.00 63.00 422 ALA A C 1
ATOM 3514 O O . ALA A 1 422 ? -14.284 1.745 19.022 1.00 63.00 422 ALA A O 1
ATOM 3515 N N . LEU A 1 423 ? -12.581 0.328 19.436 1.00 64.88 423 LEU A N 1
ATOM 3516 C CA . LEU A 1 423 ? -12.242 0.818 20.774 1.00 64.88 423 LEU A CA 1
ATOM 3517 C C . LEU A 1 423 ? -11.135 1.882 20.751 1.00 64.88 423 LEU A C 1
ATOM 3519 O O . LEU A 1 423 ? -10.964 2.606 21.731 1.00 64.88 423 LEU A O 1
ATOM 3523 N N . THR A 1 424 ? -10.390 1.994 19.650 1.00 65.25 424 THR A N 1
ATOM 3524 C CA . THR A 1 424 ? -9.260 2.915 19.493 1.00 65.25 424 THR A CA 1
ATOM 3525 C C . THR A 1 424 ? -9.577 3.992 18.457 1.00 65.25 424 THR A C 1
ATOM 3527 O O . THR A 1 424 ? -9.129 3.984 17.313 1.00 65.25 424 THR A O 1
ATOM 3530 N N . VAL A 1 425 ? -10.365 4.985 18.868 1.00 72.75 425 VAL A N 1
ATOM 3531 C CA . VAL A 1 425 ? -10.463 6.241 18.110 1.00 72.75 425 VAL A CA 1
ATOM 3532 C C . VAL A 1 425 ? -9.072 6.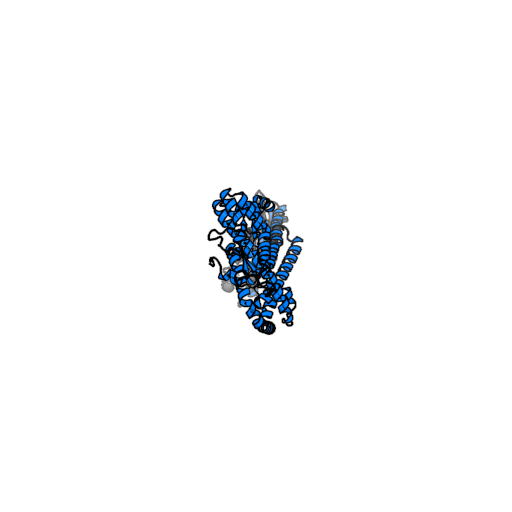876 18.074 1.00 72.75 425 VAL A C 1
ATOM 3534 O O . VAL A 1 425 ? -8.430 6.974 19.109 1.00 72.75 425 VAL A O 1
ATOM 3537 N N . GLU A 1 426 ? -8.589 7.340 16.924 1.00 80.31 426 GLU A N 1
ATOM 3538 C CA . GLU A 1 426 ? -7.271 7.981 16.837 1.00 80.31 426 GLU A CA 1
ATOM 3539 C C . GLU A 1 426 ? -7.279 9.258 15.993 1.00 80.31 426 GLU A C 1
ATOM 3541 O O . GLU A 1 426 ? -7.938 9.350 14.950 1.00 80.31 426 GLU A O 1
ATOM 3546 N N . TYR A 1 427 ? -6.503 10.244 16.449 1.00 85.19 427 TYR A N 1
ATOM 3547 C CA . TYR A 1 427 ? -6.176 11.444 15.682 1.00 85.19 427 TYR A CA 1
ATOM 3548 C C . TYR A 1 427 ? -4.832 11.242 14.993 1.00 85.19 427 TYR A C 1
ATOM 3550 O O . TYR A 1 427 ? -3.849 10.897 15.645 1.00 85.19 427 TYR A O 1
ATOM 3558 N N . LYS A 1 428 ? -4.764 11.490 13.686 1.00 85.50 428 LYS A N 1
ATOM 3559 C CA . LYS A 1 428 ? -3.544 11.335 12.889 1.00 85.50 428 LYS A CA 1
ATOM 3560 C C . LYS A 1 428 ? -2.975 12.698 12.527 1.00 85.50 428 LYS A C 1
ATOM 3562 O O . LYS A 1 428 ? -3.677 13.559 12.001 1.00 85.50 428 LYS A O 1
ATOM 3567 N N . PHE A 1 429 ? -1.678 12.871 12.741 1.00 87.25 429 PHE A N 1
ATOM 3568 C CA . PHE A 1 429 ? -0.921 13.985 12.179 1.00 87.25 429 PHE A CA 1
ATOM 3569 C C . PHE A 1 429 ? -0.095 13.470 11.012 1.00 87.25 429 PHE A C 1
ATOM 3571 O O . PHE A 1 429 ? 0.610 12.471 11.147 1.00 87.25 429 PHE A O 1
ATOM 3578 N N . SER A 1 430 ? -0.190 14.142 9.867 1.00 85.19 430 SER A N 1
ATOM 3579 C CA . SER A 1 430 ? 0.550 13.794 8.657 1.00 85.19 430 SER A CA 1
ATOM 3580 C C . SER A 1 430 ? 1.349 14.992 8.160 1.00 85.19 430 SER A C 1
ATOM 3582 O O . SER A 1 430 ? 0.857 16.120 8.143 1.00 85.19 430 SER A O 1
ATOM 3584 N N . TYR A 1 431 ? 2.588 14.747 7.752 1.00 82.12 431 TYR A N 1
ATOM 3585 C CA . TYR A 1 431 ? 3.446 15.718 7.092 1.00 82.12 431 TYR A CA 1
ATOM 3586 C C . TYR A 1 431 ? 3.978 15.128 5.792 1.00 82.12 431 TYR A C 1
ATOM 3588 O O . TYR A 1 431 ? 4.613 14.073 5.802 1.00 82.12 431 TYR A O 1
ATOM 3596 N N . THR A 1 432 ? 3.802 15.874 4.705 1.00 75.00 432 THR A N 1
ATOM 3597 C CA . THR A 1 432 ? 4.422 15.604 3.406 1.00 75.00 432 THR A CA 1
ATOM 3598 C C . THR A 1 432 ? 5.271 16.809 3.018 1.00 75.00 432 THR A C 1
ATOM 3600 O O . THR A 1 432 ? 4.803 17.949 3.057 1.00 75.00 432 THR A O 1
ATOM 3603 N N . SER A 1 433 ? 6.538 16.585 2.662 1.00 72.25 433 SER A N 1
ATOM 3604 C CA . SER A 1 433 ? 7.413 17.665 2.193 1.00 72.25 433 SER A CA 1
ATOM 3605 C C . SER A 1 433 ? 6.927 18.252 0.866 1.00 72.25 433 SER A C 1
ATOM 3607 O O . SER A 1 433 ? 6.256 17.584 0.085 1.00 72.25 433 SER A O 1
ATOM 3609 N N . SER A 1 434 ? 7.306 19.498 0.573 1.00 62.66 434 SER A N 1
ATOM 3610 C CA . SER A 1 434 ? 6.889 20.208 -0.648 1.00 62.66 434 SER A CA 1
ATOM 3611 C C . SER A 1 434 ? 7.267 19.495 -1.952 1.00 62.66 434 SER A C 1
ATOM 3613 O O . SER A 1 434 ? 6.623 19.715 -2.970 1.00 62.66 434 SER A O 1
ATOM 3615 N N . GLY A 1 435 ? 8.293 18.639 -1.926 1.00 53.69 435 GLY A N 1
ATOM 3616 C CA . GLY A 1 435 ? 8.695 17.805 -3.061 1.00 53.69 435 GLY A CA 1
ATOM 3617 C C . GLY A 1 435 ? 8.120 16.385 -3.052 1.00 53.69 435 GLY A C 1
ATOM 3618 O O . GLY A 1 435 ? 8.555 15.576 -3.861 1.00 53.69 435 GLY A O 1
ATOM 3619 N N . GLY A 1 436 ? 7.244 16.034 -2.103 1.00 56.66 436 GLY A N 1
ATOM 3620 C CA . GLY A 1 436 ? 6.675 14.685 -1.958 1.00 56.66 436 GLY A CA 1
ATOM 3621 C C . GLY A 1 436 ? 7.665 13.605 -1.496 1.00 56.66 436 GLY A C 1
ATOM 3622 O O . GLY A 1 436 ? 7.290 12.450 -1.340 1.00 56.66 436 GLY A O 1
ATOM 3623 N N . MET A 1 437 ? 8.928 13.965 -1.245 1.00 51.78 437 MET A N 1
ATOM 3624 C CA . MET A 1 437 ? 10.032 13.021 -1.000 1.00 51.78 437 MET A CA 1
ATOM 3625 C C . MET A 1 437 ? 10.125 12.517 0.446 1.00 51.78 437 MET A C 1
ATOM 3627 O O . MET A 1 437 ? 10.912 11.620 0.732 1.00 51.78 437 MET A O 1
ATOM 3631 N N . ALA A 1 438 ? 9.396 13.137 1.374 1.00 57.47 438 ALA A N 1
ATOM 3632 C CA . ALA A 1 438 ? 9.410 12.763 2.784 1.00 57.47 438 ALA A CA 1
ATOM 3633 C C . ALA A 1 438 ? 7.985 12.824 3.319 1.00 57.47 438 ALA A C 1
ATOM 3635 O O . ALA A 1 438 ? 7.391 13.905 3.323 1.00 57.47 438 ALA A O 1
ATOM 3636 N N . GLN A 1 439 ? 7.479 11.675 3.755 1.00 69.38 439 GLN A N 1
ATOM 3637 C CA . GLN A 1 439 ? 6.195 11.528 4.421 1.00 69.38 439 GLN A CA 1
ATOM 3638 C C . GLN A 1 439 ? 6.446 11.035 5.847 1.00 69.38 439 GLN A C 1
ATOM 3640 O O . GLN A 1 439 ? 7.248 10.130 6.070 1.00 69.38 439 GLN A O 1
ATOM 3645 N N . ARG A 1 440 ? 5.820 11.675 6.831 1.00 77.69 440 ARG A N 1
ATOM 3646 C CA . ARG A 1 440 ? 5.829 11.237 8.231 1.00 77.69 440 ARG A CA 1
ATOM 3647 C C . ARG A 1 440 ? 4.406 11.279 8.754 1.00 77.69 440 ARG A C 1
ATOM 3649 O O . ARG A 1 440 ? 3.677 12.228 8.471 1.00 77.69 440 ARG A O 1
ATOM 3656 N N . SER A 1 441 ? 4.035 10.299 9.566 1.00 84.00 441 SER A N 1
ATOM 3657 C CA . SER A 1 441 ? 2.787 10.339 10.319 1.00 84.00 441 SER A CA 1
ATOM 3658 C C . SER A 1 441 ? 2.948 9.723 11.697 1.00 84.00 441 SER A C 1
ATOM 3660 O O . SER A 1 441 ? 3.710 8.775 11.849 1.00 84.00 441 SER A O 1
ATOM 3662 N N . PHE A 1 442 ? 2.209 10.239 12.672 1.00 84.69 442 PHE A N 1
ATOM 3663 C CA . PHE A 1 442 ? 1.994 9.574 13.955 1.00 84.69 442 PHE A CA 1
ATOM 3664 C C . PHE A 1 442 ? 0.516 9.678 14.328 1.00 84.69 442 PHE A C 1
ATOM 3666 O O . PHE A 1 442 ? -0.192 10.575 13.849 1.00 84.69 442 PHE A O 1
ATOM 3673 N N . THR A 1 443 ? 0.052 8.758 15.167 1.00 86.69 443 THR A N 1
ATOM 3674 C CA . THR A 1 443 ? -1.320 8.750 15.671 1.00 86.69 443 THR A CA 1
ATOM 3675 C C . THR A 1 443 ? -1.345 8.972 17.177 1.00 86.69 443 THR A C 1
ATOM 3677 O O . THR A 1 443 ? -0.398 8.663 17.900 1.00 86.69 443 THR A O 1
ATOM 3680 N N . VAL A 1 444 ? -2.426 9.589 17.642 1.00 87.94 444 VAL A N 1
ATOM 3681 C CA . VAL A 1 444 ? -2.721 9.813 19.053 1.00 87.94 444 VAL A CA 1
ATOM 3682 C C . VAL A 1 444 ? -3.947 8.964 19.373 1.00 87.94 444 VAL A C 1
ATOM 3684 O O . VAL A 1 444 ? -5.060 9.367 19.009 1.00 87.94 444 VAL A O 1
ATOM 3687 N N . PRO A 1 445 ? -3.770 7.787 19.997 1.00 85.50 445 PRO A N 1
ATOM 3688 C CA . PRO A 1 445 ? -4.887 6.927 20.351 1.00 85.50 445 PRO A CA 1
ATOM 3689 C C . PRO A 1 445 ? -5.694 7.573 21.478 1.00 85.50 445 PRO A C 1
ATOM 3691 O O . PRO A 1 445 ? -5.154 7.954 22.512 1.00 85.50 445 PRO A O 1
ATOM 3694 N N . MET A 1 446 ? -7.002 7.691 21.293 1.00 84.19 446 MET A N 1
ATOM 3695 C CA . MET A 1 446 ? -7.961 8.180 22.282 1.00 84.19 446 MET A CA 1
ATOM 3696 C C . MET A 1 446 ? -8.357 7.036 23.211 1.00 84.19 446 MET A C 1
ATOM 3698 O O . MET A 1 446 ? -9.493 6.569 23.215 1.00 84.19 446 MET A O 1
ATOM 3702 N N . THR A 1 447 ? -7.380 6.573 23.987 1.00 82.62 447 THR A N 1
ATOM 3703 C CA . THR A 1 447 ? -7.632 5.693 25.132 1.00 82.62 447 THR A CA 1
ATOM 3704 C C . THR A 1 447 ? -8.473 6.418 26.183 1.00 82.62 447 THR A C 1
ATOM 3706 O O . THR A 1 447 ? -8.596 7.644 26.150 1.00 82.62 447 THR A O 1
ATOM 3709 N N . GLU A 1 448 ? -9.036 5.680 27.139 1.00 79.00 448 GLU A N 1
ATOM 3710 C CA . GLU A 1 448 ? -9.802 6.261 28.248 1.00 79.00 448 GLU A CA 1
ATOM 3711 C C . GLU A 1 448 ? -8.993 7.343 28.980 1.00 79.00 448 GLU A C 1
ATOM 3713 O O . GLU A 1 448 ? -9.472 8.459 29.184 1.00 79.00 448 GLU A O 1
ATOM 3718 N N . GLU A 1 449 ? -7.725 7.058 29.268 1.00 83.50 449 GLU A N 1
ATOM 3719 C CA . GLU A 1 449 ? -6.792 7.973 29.917 1.00 83.50 449 GLU A CA 1
ATOM 3720 C C . GLU A 1 449 ? -6.542 9.223 29.065 1.00 83.50 449 GLU A C 1
ATOM 3722 O O . GLU A 1 449 ? -6.596 10.349 29.568 1.00 83.50 449 GLU A O 1
ATOM 3727 N N . THR A 1 450 ? -6.323 9.038 27.760 1.00 88.88 450 THR A N 1
ATOM 3728 C CA . THR A 1 450 ? -6.089 10.135 26.813 1.00 88.88 450 THR A CA 1
ATOM 3729 C C . THR A 1 450 ? -7.321 11.026 26.654 1.00 88.88 450 THR A C 1
ATOM 3731 O O . THR A 1 450 ? -7.194 12.250 26.598 1.00 88.88 450 THR A O 1
ATOM 3734 N N . ILE A 1 451 ? -8.522 10.441 26.618 1.00 87.31 451 ILE A N 1
ATOM 3735 C CA . ILE A 1 451 ? -9.782 11.188 26.547 1.00 87.31 451 ILE A CA 1
ATOM 3736 C C . ILE A 1 451 ? -9.977 12.003 27.827 1.00 87.31 451 ILE A C 1
ATOM 3738 O O . ILE A 1 451 ? -10.319 13.183 27.751 1.00 87.31 451 ILE A O 1
ATOM 3742 N N . ILE A 1 452 ? -9.713 11.417 28.999 1.00 85.44 452 ILE A N 1
ATOM 3743 C CA . ILE A 1 452 ? -9.789 12.123 30.285 1.00 85.44 452 ILE A CA 1
ATOM 3744 C C . ILE A 1 452 ? -8.808 13.303 30.320 1.00 85.44 452 ILE A C 1
ATOM 3746 O O . ILE A 1 452 ? -9.159 14.386 30.793 1.00 85.44 452 ILE A O 1
ATOM 3750 N N . GLU A 1 453 ? -7.585 13.131 29.819 1.00 89.62 453 GLU A N 1
ATOM 3751 C CA . GLU A 1 453 ? -6.604 14.215 29.740 1.00 89.62 453 GLU A CA 1
ATOM 3752 C C . GLU A 1 453 ? -7.035 15.316 28.759 1.00 89.62 453 GLU A C 1
ATOM 3754 O O . GLU A 1 453 ? -6.976 16.502 29.096 1.00 89.62 453 GLU A O 1
ATOM 3759 N N . LEU A 1 454 ? -7.562 14.942 27.589 1.00 90.81 454 LEU A N 1
ATOM 3760 C CA . LEU A 1 454 ? -8.125 15.884 26.622 1.00 90.81 454 LEU A CA 1
ATOM 3761 C C . LEU A 1 454 ? -9.268 16.704 27.235 1.00 90.81 454 LEU A C 1
ATOM 3763 O O . LEU A 1 454 ? -9.296 17.927 27.085 1.00 90.81 454 LEU A O 1
ATOM 3767 N N . ILE A 1 455 ? -10.175 16.054 27.969 1.00 88.56 455 ILE A N 1
ATOM 3768 C CA . ILE A 1 455 ? -11.262 16.724 28.689 1.00 88.56 455 ILE A CA 1
ATOM 3769 C C . ILE A 1 455 ? -10.692 17.750 29.671 1.00 88.56 455 ILE A C 1
ATOM 3771 O O . ILE A 1 455 ? -11.092 18.910 29.608 1.00 88.56 455 ILE A O 1
ATOM 3775 N N . LYS A 1 456 ? -9.705 17.380 30.500 1.00 88.25 456 LYS A N 1
ATOM 3776 C CA . LYS A 1 456 ? -9.063 18.312 31.449 1.00 88.25 456 LYS A CA 1
ATOM 3777 C C . LYS A 1 456 ? -8.467 19.538 30.751 1.00 88.25 456 LYS A C 1
ATOM 3779 O O . LYS A 1 456 ? -8.599 20.659 31.247 1.00 88.25 456 LYS A O 1
ATOM 3784 N N . ILE A 1 457 ? -7.831 19.355 29.591 1.00 90.88 457 ILE A N 1
ATOM 3785 C CA . ILE A 1 457 ? -7.270 20.466 28.808 1.00 90.88 457 ILE A CA 1
ATOM 3786 C C . ILE A 1 457 ? -8.390 21.388 28.308 1.00 90.88 457 ILE A C 1
ATOM 3788 O O . ILE A 1 457 ? -8.273 22.610 28.434 1.00 90.88 457 ILE A O 1
ATOM 3792 N N . LEU A 1 458 ? -9.481 20.837 27.772 1.00 90.31 458 LEU A N 1
ATOM 3793 C CA . LEU A 1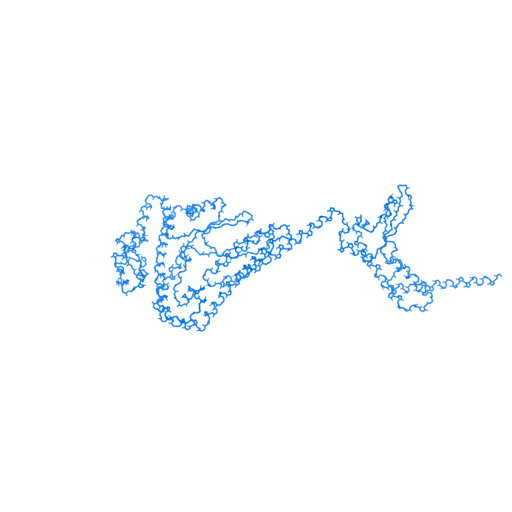 458 ? -10.628 21.628 27.312 1.00 90.31 458 LEU A CA 1
ATOM 3794 C C . LEU A 1 458 ? -11.308 22.366 28.474 1.00 90.31 458 LEU A C 1
ATOM 3796 O O . LEU A 1 458 ? -11.592 23.560 28.363 1.00 90.31 458 LEU A O 1
ATOM 3800 N N . GLU A 1 459 ? -11.497 21.688 29.604 1.00 86.94 459 GLU A N 1
ATOM 3801 C CA . GLU A 1 459 ? -12.058 22.234 30.839 1.00 86.94 459 GLU A CA 1
ATOM 3802 C C . GLU A 1 459 ? -11.228 23.391 31.402 1.00 86.94 459 GLU A C 1
ATOM 3804 O O . GLU A 1 459 ? -11.790 24.414 31.791 1.00 86.94 459 GLU A O 1
ATOM 3809 N N . SER A 1 460 ? -9.894 23.288 31.376 1.00 87.38 460 SER A N 1
ATOM 3810 C CA . SER A 1 460 ? -8.997 24.364 31.831 1.00 87.38 460 SER A CA 1
ATOM 3811 C C . SER A 1 460 ? -9.146 25.658 31.019 1.00 87.38 460 SER A C 1
ATOM 3813 O O . SER A 1 460 ? -8.782 26.742 31.477 1.00 87.38 460 SER A O 1
ATOM 3815 N N . LYS A 1 461 ? -9.702 25.550 29.805 1.00 88.12 461 LYS A N 1
ATOM 3816 C CA . LYS A 1 461 ? -9.958 26.662 28.885 1.00 88.12 461 LYS A CA 1
ATOM 3817 C C . LYS A 1 461 ? -11.416 27.167 28.968 1.00 88.12 461 LYS A C 1
ATOM 3819 O O . LYS A 1 461 ? -11.763 28.082 28.217 1.00 88.12 461 LYS A O 1
ATOM 3824 N N . LEU A 1 462 ? -12.258 26.611 29.855 1.00 86.00 462 LEU A N 1
ATOM 3825 C CA . LEU A 1 462 ? -13.634 27.061 30.124 1.00 86.00 462 LEU A CA 1
ATOM 3826 C C . LEU A 1 462 ? -13.698 28.228 31.128 1.00 86.00 462 LEU A C 1
ATOM 3828 O O . LEU A 1 462 ? -12.768 28.506 31.879 1.00 86.00 462 LEU A O 1
ATOM 3832 N N . THR A 1 463 ? -14.853 28.900 31.185 1.00 84.00 463 THR A N 1
ATOM 3833 C CA . THR A 1 463 ? -15.167 29.837 32.280 1.00 84.00 463 THR A CA 1
ATOM 3834 C C . THR A 1 463 ? -15.469 29.074 33.573 1.00 84.00 463 THR A C 1
ATOM 3836 O O . THR A 1 463 ? -16.000 27.969 33.516 1.00 84.00 463 THR A O 1
ATOM 3839 N N . ALA A 1 464 ? -15.241 29.676 34.747 1.00 77.94 464 ALA A N 1
ATOM 3840 C CA . ALA A 1 464 ? -15.496 29.026 36.043 1.00 77.94 464 ALA A CA 1
ATOM 3841 C C . ALA A 1 464 ? -16.934 28.478 36.191 1.00 77.94 464 ALA A C 1
ATOM 3843 O O . ALA A 1 464 ? -17.140 27.395 36.733 1.00 77.94 464 ALA A O 1
ATOM 3844 N N . LYS A 1 465 ? -17.936 29.193 35.654 1.00 77.50 465 LYS A N 1
ATOM 3845 C CA . LYS A 1 465 ? -19.341 28.749 35.650 1.00 77.50 465 LYS A CA 1
ATOM 3846 C C . LYS A 1 465 ? -19.561 27.523 34.760 1.00 77.50 465 LYS A C 1
ATOM 3848 O O . LYS A 1 465 ? -20.318 26.634 35.139 1.00 77.50 465 LYS A O 1
ATOM 3853 N N . ALA A 1 466 ? -18.942 27.492 33.579 1.00 74.88 466 ALA A N 1
ATOM 3854 C CA . ALA A 1 466 ? -19.024 26.347 32.677 1.00 74.88 466 ALA A CA 1
ATOM 3855 C C . ALA A 1 466 ? -18.258 25.146 33.252 1.00 74.88 466 ALA A C 1
ATOM 3857 O O . ALA A 1 466 ? -18.812 24.058 33.310 1.00 74.88 466 ALA A O 1
ATOM 3858 N N . PHE A 1 467 ? -17.061 25.369 33.797 1.00 74.81 467 PHE A N 1
ATOM 3859 C CA . PHE A 1 467 ? -16.262 24.351 34.479 1.00 74.81 467 PHE A CA 1
ATOM 3860 C C . PHE A 1 467 ? -17.030 23.684 35.630 1.00 74.81 467 PHE A C 1
ATOM 3862 O O . PHE A 1 467 ? -17.183 22.469 35.652 1.00 74.81 467 PHE A O 1
ATOM 3869 N N . ALA A 1 468 ? -17.622 24.468 36.539 1.00 71.12 468 ALA A N 1
ATOM 3870 C CA . ALA A 1 468 ? -18.421 23.932 37.647 1.00 71.12 468 ALA A CA 1
ATOM 3871 C C . ALA A 1 468 ? -19.711 23.216 37.196 1.00 71.12 468 ALA A C 1
ATOM 3873 O O . ALA A 1 468 ? -20.314 22.465 37.963 1.00 71.12 468 ALA A O 1
ATOM 3874 N N . LYS A 1 469 ? -20.196 23.481 35.977 1.00 75.12 469 LYS A N 1
ATOM 3875 C CA . LYS A 1 469 ? -21.317 22.743 35.387 1.00 75.12 469 LYS A CA 1
ATOM 3876 C C . LYS A 1 469 ? -20.848 21.398 34.832 1.00 75.12 469 LYS A C 1
ATOM 3878 O O . LYS A 1 469 ? -21.483 20.400 35.141 1.00 75.12 469 LYS A O 1
ATOM 3883 N N . GLU A 1 470 ? -19.751 21.368 34.081 1.00 76.50 470 GLU A N 1
ATOM 3884 C CA . GLU A 1 470 ? -19.230 20.124 33.498 1.00 76.50 470 GLU A CA 1
ATOM 3885 C C . GLU A 1 470 ? -18.682 19.167 34.566 1.00 76.50 470 GLU A C 1
ATOM 3887 O O . GLU A 1 470 ? -19.006 17.985 34.542 1.00 76.50 470 GLU A O 1
ATOM 3892 N N . GLN A 1 471 ? -18.002 19.678 35.598 1.00 70.38 471 GLN A N 1
ATOM 3893 C CA . GLN A 1 471 ? -17.548 18.863 36.734 1.00 70.38 471 GLN A CA 1
ATOM 3894 C C . GLN A 1 471 ? -18.695 18.168 37.482 1.00 70.38 471 GLN A C 1
ATOM 3896 O O . GLN A 1 471 ? -18.516 17.074 38.003 1.00 70.38 471 GLN A O 1
ATOM 3901 N N . ARG A 1 472 ? -19.895 18.763 37.508 1.00 69.56 472 ARG A N 1
ATOM 3902 C CA . ARG A 1 472 ? -21.092 18.124 38.086 1.00 69.56 472 ARG A CA 1
ATOM 3903 C C . ARG A 1 472 ? -21.691 17.034 37.200 1.00 69.56 472 ARG A C 1
ATOM 3905 O O . ARG A 1 472 ? -22.574 16.322 37.660 1.00 69.56 472 ARG A O 1
ATOM 3912 N N . ASN A 1 473 ? -21.241 16.915 35.956 1.00 72.38 473 ASN A N 1
ATOM 3913 C CA . ASN A 1 473 ? -21.688 15.904 35.002 1.00 72.38 473 ASN A CA 1
ATOM 3914 C C . ASN A 1 473 ? -20.646 14.788 34.804 1.00 72.38 473 ASN A C 1
ATOM 3916 O O . ASN A 1 473 ? -20.972 13.766 34.202 1.00 72.38 473 ASN A O 1
ATOM 3920 N N . LEU A 1 474 ? -19.424 14.945 35.326 1.00 77.31 474 LEU A N 1
ATOM 3921 C CA . LEU A 1 474 ? -18.334 13.979 35.197 1.00 77.31 474 LEU A CA 1
ATOM 3922 C C . LEU A 1 474 ? -18.681 12.638 35.860 1.00 77.31 474 LEU A C 1
ATOM 3924 O O . LEU A 1 474 ? -18.872 12.556 37.071 1.00 77.31 474 LEU A O 1
ATOM 3928 N N . MET A 1 475 ? -18.669 11.570 35.065 1.00 81.06 475 MET A N 1
ATOM 3929 C CA . MET A 1 475 ? -18.802 10.197 35.541 1.00 81.06 475 MET A CA 1
ATOM 3930 C C . MET A 1 475 ? -17.436 9.501 35.519 1.00 81.06 475 MET A C 1
ATOM 3932 O O . MET A 1 475 ? -16.890 9.218 34.453 1.00 81.06 475 MET A O 1
ATOM 3936 N N . THR A 1 476 ? -16.877 9.241 36.704 1.00 81.06 476 THR A N 1
ATOM 3937 C CA . THR A 1 476 ? -15.574 8.568 36.854 1.00 81.06 476 THR A CA 1
ATOM 3938 C C . THR A 1 476 ? -15.734 7.059 37.016 1.00 81.06 476 THR A C 1
ATOM 3940 O O . THR A 1 476 ? -16.722 6.605 37.591 1.00 81.06 476 THR A O 1
ATOM 3943 N N . THR A 1 477 ? -14.726 6.282 36.614 1.00 80.19 477 THR A N 1
ATOM 3944 C CA . THR A 1 477 ? -14.671 4.821 36.805 1.00 80.19 477 THR A CA 1
ATOM 3945 C C . THR A 1 477 ? -14.899 4.438 38.271 1.00 80.19 477 THR A C 1
ATOM 3947 O O . THR A 1 477 ? -15.731 3.590 38.580 1.00 80.19 477 THR A O 1
ATOM 3950 N N . LYS A 1 478 ? -14.254 5.159 39.201 1.00 85.00 478 LYS A N 1
ATOM 3951 C CA . LYS A 1 478 ? -14.422 4.960 40.649 1.00 85.00 478 LYS A CA 1
ATOM 3952 C C . LYS A 1 478 ? -15.861 5.210 41.113 1.00 85.00 478 LYS A C 1
ATOM 3954 O O . LYS A 1 478 ? -16.367 4.466 41.949 1.00 85.00 478 LYS A O 1
ATOM 3959 N N . LEU A 1 479 ? -16.517 6.249 40.589 1.00 87.56 479 LEU A N 1
ATOM 3960 C CA . LEU A 1 479 ? -17.926 6.513 40.882 1.00 87.56 479 LEU A CA 1
ATOM 3961 C C . LEU A 1 479 ? -18.805 5.388 40.327 1.00 87.56 479 LEU A C 1
ATOM 3963 O O . LEU A 1 479 ? -19.661 4.890 41.047 1.00 87.56 479 LEU A O 1
ATOM 3967 N N . ARG A 1 480 ? -18.561 4.922 39.098 1.00 87.75 480 ARG A N 1
ATOM 3968 C CA . ARG A 1 480 ? -19.325 3.811 38.510 1.00 87.75 480 ARG A CA 1
ATOM 3969 C C . ARG A 1 480 ? -19.211 2.532 39.329 1.00 87.75 480 ARG A C 1
ATOM 3971 O O . ARG A 1 480 ? -20.230 1.921 39.635 1.00 87.75 480 ARG A O 1
ATOM 3978 N N . GLU A 1 481 ? -17.998 2.146 39.716 1.00 89.38 481 GLU A N 1
ATOM 3979 C CA . GLU A 1 481 ? -17.769 0.984 40.581 1.00 89.38 481 GLU A CA 1
ATOM 3980 C C . GLU A 1 481 ? -18.462 1.144 41.936 1.00 89.38 481 GLU A C 1
ATOM 3982 O O . GLU A 1 481 ? -19.086 0.200 42.420 1.00 89.38 481 GLU A O 1
ATOM 3987 N N . HIS A 1 482 ? -18.410 2.344 42.520 1.00 93.50 482 HIS A N 1
ATOM 3988 C CA . HIS A 1 482 ? -19.100 2.640 43.769 1.00 93.50 482 HIS A CA 1
ATOM 3989 C C . HIS A 1 482 ? -20.621 2.476 43.644 1.00 93.50 482 HIS A C 1
ATOM 3991 O O . HIS A 1 482 ? -21.220 1.809 44.485 1.00 93.50 482 HIS A O 1
ATOM 3997 N N . ILE A 1 483 ? -21.242 3.009 42.585 1.00 94.69 483 ILE A N 1
ATOM 3998 C CA . ILE A 1 483 ? -22.687 2.865 42.345 1.00 94.69 483 ILE A CA 1
ATOM 3999 C C . ILE A 1 483 ? -23.063 1.400 42.084 1.00 94.69 483 ILE A C 1
ATOM 4001 O O . ILE A 1 483 ? -24.003 0.903 42.705 1.00 94.69 483 ILE A O 1
ATOM 4005 N N . LYS A 1 484 ? -22.291 0.671 41.259 1.00 94.12 484 LYS A N 1
ATOM 4006 C CA . LYS A 1 484 ? -22.496 -0.775 41.038 1.00 94.12 484 LYS A CA 1
ATOM 4007 C C . LYS A 1 484 ? -22.434 -1.545 42.364 1.00 94.12 484 LYS A C 1
ATOM 4009 O O . LYS A 1 484 ? -23.281 -2.399 42.612 1.00 94.12 484 LYS A O 1
ATOM 4014 N N . ALA A 1 485 ? -21.467 -1.232 43.230 1.00 95.00 485 ALA A N 1
ATOM 4015 C CA . ALA A 1 485 ? -21.319 -1.873 44.534 1.00 95.00 485 ALA A CA 1
ATOM 4016 C C . ALA A 1 485 ? -22.449 -1.506 45.511 1.00 95.00 485 ALA A C 1
ATOM 4018 O O . ALA A 1 485 ? -22.974 -2.394 46.180 1.00 95.00 485 ALA A O 1
ATOM 4019 N N . ARG A 1 486 ? -22.857 -0.229 45.565 1.00 96.25 486 ARG A N 1
ATOM 4020 C CA . ARG A 1 486 ? -23.992 0.260 46.368 1.00 96.25 486 ARG A CA 1
ATOM 4021 C C . ARG A 1 486 ? -25.275 -0.491 46.025 1.00 96.25 486 ARG A C 1
ATOM 4023 O O . ARG A 1 486 ? -26.008 -0.902 46.919 1.00 96.25 486 ARG A O 1
ATOM 4030 N N . ASP A 1 487 ? -25.509 -0.704 44.734 1.00 96.25 487 ASP A N 1
ATOM 4031 C CA . ASP A 1 487 ? -26.690 -1.401 44.224 1.00 96.25 487 ASP A CA 1
ATOM 4032 C C . ASP A 1 487 ? -26.515 -2.934 44.229 1.00 96.25 487 ASP A C 1
ATOM 4034 O O . ASP A 1 487 ? -27.297 -3.655 43.609 1.00 96.25 487 ASP A O 1
ATOM 4038 N N . ASN A 1 488 ? -25.488 -3.462 44.913 1.00 95.12 488 ASN A N 1
ATOM 4039 C CA . ASN A 1 488 ? -25.157 -4.890 44.992 1.00 95.12 488 ASN A CA 1
ATOM 4040 C C . ASN A 1 488 ? -25.091 -5.579 43.618 1.00 95.12 488 ASN A C 1
ATOM 4042 O O . ASN A 1 488 ? -25.541 -6.718 43.462 1.00 95.12 488 ASN A O 1
ATOM 4046 N N . PHE A 1 489 ? -24.569 -4.883 42.604 1.00 95.62 489 PHE A N 1
ATOM 4047 C CA . PHE A 1 489 ? -24.493 -5.353 41.219 1.00 95.62 489 PHE A CA 1
ATOM 4048 C C . PHE A 1 489 ? -25.841 -5.908 40.721 1.00 95.62 489 PHE A C 1
ATOM 4050 O O . PHE A 1 489 ? -25.918 -6.979 40.110 1.00 95.62 489 PHE A O 1
ATOM 4057 N N . THR A 1 490 ? -26.920 -5.192 41.046 1.00 96.50 490 THR A N 1
ATOM 4058 C CA . THR A 1 490 ? -28.304 -5.560 40.746 1.00 96.50 490 THR A CA 1
ATOM 4059 C C . THR A 1 490 ? -28.999 -4.410 40.024 1.00 96.50 490 THR A C 1
ATOM 4061 O O . THR A 1 490 ? -28.841 -3.248 40.381 1.00 96.50 490 THR A O 1
ATOM 4064 N N . CYS A 1 491 ? -29.787 -4.725 38.996 1.00 96.94 491 CYS A N 1
ATOM 4065 C CA . CYS A 1 491 ? -30.575 -3.736 38.276 1.00 96.94 491 CYS A CA 1
ATOM 4066 C C . CYS A 1 491 ? -31.683 -3.162 39.171 1.00 96.94 491 CYS A C 1
ATOM 4068 O O . CYS A 1 491 ? -32.557 -3.904 39.623 1.00 96.94 491 CYS A O 1
ATOM 4070 N N . CYS A 1 492 ? -31.708 -1.838 39.333 1.00 96.31 492 CYS A N 1
ATOM 4071 C CA . CYS A 1 492 ? -32.697 -1.129 40.149 1.00 96.31 492 CYS A CA 1
ATOM 4072 C C . CYS A 1 492 ? -34.133 -1.186 39.591 1.00 96.31 492 CYS A C 1
ATOM 4074 O O . CYS A 1 492 ? -35.074 -0.928 40.332 1.00 96.31 492 CYS A O 1
ATOM 4076 N N . ILE A 1 493 ? -34.317 -1.537 38.309 1.00 94.62 493 ILE A N 1
ATOM 4077 C CA . ILE A 1 493 ? -35.643 -1.649 37.673 1.00 94.62 493 ILE A CA 1
ATOM 4078 C C . ILE A 1 493 ? -36.190 -3.079 37.750 1.00 94.62 493 ILE A C 1
ATOM 4080 O O . ILE A 1 493 ? -37.306 -3.280 38.218 1.00 94.62 493 ILE A O 1
ATOM 4084 N N . CYS A 1 494 ? -35.440 -4.082 37.280 1.00 95.12 494 CYS A N 1
ATOM 4085 C CA . CYS A 1 494 ? -35.953 -5.457 37.174 1.00 95.12 494 CYS A CA 1
ATOM 4086 C C . CYS A 1 494 ? -35.467 -6.413 38.274 1.00 95.12 494 CYS A C 1
ATOM 4088 O O . CYS A 1 494 ? -35.949 -7.542 38.350 1.00 95.12 494 CYS A O 1
ATOM 4090 N N . GLY A 1 495 ? -34.497 -6.014 39.105 1.00 95.44 495 GLY A N 1
ATOM 4091 C CA . GLY A 1 495 ? -33.950 -6.856 40.176 1.00 95.44 495 GLY A CA 1
ATOM 4092 C C . GLY A 1 495 ? -33.087 -8.038 39.706 1.00 95.44 495 GLY A C 1
ATOM 4093 O O . GLY A 1 495 ? -32.797 -8.945 40.500 1.00 95.44 495 GLY A O 1
ATOM 4094 N N . ASN A 1 496 ? -32.695 -8.072 38.426 1.00 95.12 496 ASN A N 1
ATOM 4095 C CA . ASN A 1 496 ? -31.716 -9.037 37.922 1.00 95.12 496 ASN A CA 1
ATOM 4096 C C . ASN A 1 496 ? -30.299 -8.641 38.361 1.00 95.12 496 ASN A C 1
ATOM 4098 O O . ASN A 1 496 ? -29.998 -7.451 38.443 1.00 95.12 496 ASN A O 1
ATOM 4102 N N . SER A 1 497 ? -29.436 -9.611 38.649 1.00 95.00 497 SER A N 1
ATOM 4103 C CA . SER A 1 497 ? -28.099 -9.368 39.201 1.00 95.00 497 SER A CA 1
ATOM 4104 C C . SER A 1 497 ? -27.064 -10.303 38.599 1.00 95.00 497 SER A C 1
ATOM 4106 O O . SER A 1 497 ? -27.404 -11.390 38.133 1.00 95.00 497 SER A O 1
ATOM 4108 N N . ILE A 1 498 ? -25.787 -9.927 38.698 1.00 92.00 498 ILE A N 1
ATOM 4109 C CA . ILE A 1 498 ? -24.675 -10.777 38.238 1.00 92.00 498 ILE A CA 1
ATOM 4110 C C . ILE A 1 498 ? -24.579 -12.115 38.994 1.00 92.00 498 ILE A C 1
ATOM 4112 O O . ILE A 1 498 ? -23.918 -13.039 38.543 1.00 92.00 498 ILE A O 1
ATOM 4116 N N . GLN A 1 499 ? -25.231 -12.241 40.156 1.00 90.56 499 GLN A N 1
ATOM 4117 C CA . GLN A 1 499 ? -25.294 -13.506 40.898 1.00 90.56 499 GLN A CA 1
ATOM 4118 C C . GLN A 1 499 ? -26.302 -14.478 40.272 1.00 90.56 499 GLN A C 1
ATOM 4120 O O . GLN A 1 499 ? -26.087 -15.686 40.300 1.00 90.56 499 GLN A O 1
ATOM 4125 N N . LYS A 1 500 ? -27.406 -13.951 39.723 1.00 91.12 500 LYS A N 1
ATOM 4126 C CA . LYS A 1 500 ? -28.438 -14.737 39.030 1.00 91.12 500 LYS A CA 1
ATOM 4127 C C . LYS A 1 500 ? -28.046 -15.020 37.582 1.00 91.12 500 LYS A C 1
ATOM 4129 O O . LYS A 1 500 ? -28.300 -16.110 37.084 1.00 91.12 500 LYS A O 1
ATOM 4134 N N . GLU A 1 501 ? -27.421 -14.046 36.930 1.00 90.06 501 GLU A N 1
ATOM 4135 C CA . GLU A 1 501 ? -26.974 -14.115 35.542 1.00 90.06 501 GLU A CA 1
ATOM 4136 C C . GLU A 1 501 ? -25.521 -13.609 35.456 1.00 90.06 501 GLU A C 1
ATOM 4138 O O . GLU A 1 501 ? -25.294 -12.407 35.315 1.00 90.06 501 GLU A O 1
ATOM 4143 N N . PRO A 1 502 ? -24.516 -14.502 35.552 1.00 86.25 502 PRO A N 1
ATOM 4144 C CA . PRO A 1 502 ? -23.096 -14.123 35.595 1.00 86.25 502 PRO A CA 1
ATOM 4145 C C . PRO A 1 502 ? -22.606 -13.265 34.423 1.00 86.25 502 PRO A C 1
ATOM 4147 O O . PRO A 1 502 ? -21.680 -12.473 34.585 1.00 86.25 502 PRO A O 1
ATOM 4150 N N . ASN A 1 503 ? -23.242 -13.400 33.258 1.00 87.81 503 ASN A N 1
ATOM 4151 C CA . ASN A 1 503 ? -22.920 -12.676 32.028 1.00 87.81 503 ASN A CA 1
ATOM 4152 C C . ASN A 1 503 ? -23.861 -11.474 31.776 1.00 87.81 503 ASN A C 1
ATOM 4154 O O . ASN A 1 503 ? -24.023 -11.034 30.639 1.00 87.81 503 ASN A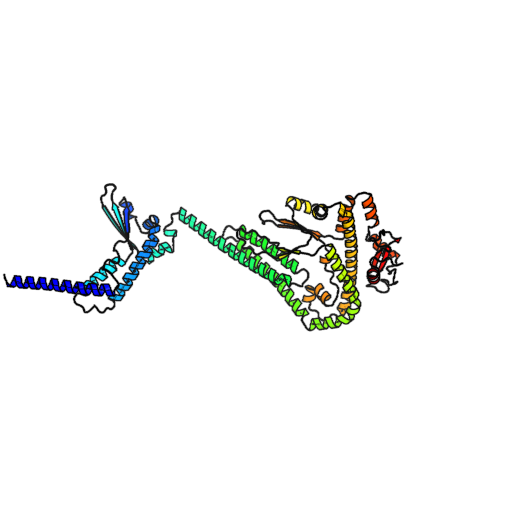 O 1
ATOM 4158 N N . LEU A 1 504 ? -24.491 -10.934 32.826 1.00 91.19 504 LEU A N 1
ATOM 4159 C CA . LEU A 1 504 ? -25.357 -9.759 32.736 1.00 91.19 504 LEU A CA 1
ATOM 4160 C C . LEU A 1 504 ? -24.542 -8.466 32.591 1.00 91.19 504 LEU A C 1
ATOM 4162 O O . LEU A 1 504 ? -23.832 -8.062 33.513 1.00 91.19 504 LEU A O 1
ATOM 4166 N N . LEU A 1 505 ? -24.714 -7.760 31.471 1.00 93.56 505 LEU A N 1
ATOM 4167 C CA . LEU A 1 505 ? -24.165 -6.412 31.300 1.00 93.56 505 LEU A CA 1
ATOM 4168 C C . LEU A 1 505 ? -24.955 -5.398 32.145 1.00 93.56 505 LEU A C 1
ATOM 4170 O O . LEU A 1 505 ? -26.167 -5.225 31.956 1.00 93.56 505 LEU A O 1
ATOM 4174 N N . LEU A 1 506 ? -24.248 -4.736 33.066 1.00 94.19 506 LEU A N 1
ATOM 4175 C CA . LEU A 1 506 ? -24.759 -3.671 33.928 1.00 94.19 506 LEU A CA 1
ATOM 4176 C C . LEU A 1 506 ? -24.099 -2.333 33.594 1.00 94.19 506 LEU A C 1
ATOM 4178 O O . LEU A 1 506 ? -22.873 -2.217 33.561 1.00 94.19 506 LEU A O 1
ATOM 4182 N N . GLU A 1 507 ? -24.930 -1.312 33.456 1.00 92.44 507 GLU A N 1
ATOM 4183 C CA . GLU A 1 507 ? -24.563 0.054 33.104 1.00 92.44 507 GLU A CA 1
ATOM 4184 C C . GLU A 1 507 ? -25.037 1.014 34.198 1.00 92.44 507 GLU A C 1
ATOM 4186 O O . GLU A 1 507 ? -26.009 0.738 34.909 1.00 92.44 507 GLU A O 1
ATOM 4191 N N . ILE A 1 508 ? -24.344 2.142 34.341 1.00 92.00 508 ILE A N 1
ATOM 4192 C CA . ILE A 1 508 ? -24.791 3.224 35.217 1.00 92.00 508 ILE A CA 1
ATOM 4193 C C . ILE A 1 508 ? -25.610 4.203 34.389 1.00 92.00 508 ILE A C 1
ATOM 4195 O O . ILE A 1 508 ? -25.149 4.694 33.363 1.00 92.00 508 ILE A O 1
ATOM 4199 N N . ASP A 1 509 ? -26.815 4.490 34.860 1.00 90.25 509 ASP A N 1
ATOM 4200 C CA . ASP A 1 509 ? -27.758 5.393 34.218 1.00 90.25 509 ASP A CA 1
ATOM 4201 C C . ASP A 1 509 ? -28.161 6.521 35.172 1.00 90.25 509 ASP A C 1
ATOM 4203 O O . ASP A 1 509 ? -28.221 6.345 36.393 1.00 90.25 509 ASP A O 1
ATOM 4207 N N . HIS A 1 510 ? -28.463 7.689 34.604 1.00 90.00 510 HIS A N 1
ATOM 4208 C CA . HIS A 1 510 ? -29.013 8.810 35.355 1.00 90.00 510 HIS A CA 1
ATOM 4209 C C . HIS A 1 510 ? -30.533 8.694 35.465 1.00 90.00 510 HIS A C 1
ATOM 4211 O O . HIS A 1 510 ? -31.238 8.712 34.451 1.00 90.00 510 HIS A O 1
ATOM 4217 N N . ILE A 1 511 ? -31.059 8.696 36.691 1.00 90.31 511 ILE A N 1
ATOM 4218 C CA . ILE A 1 511 ? -32.503 8.705 36.974 1.00 90.31 511 ILE A CA 1
ATOM 4219 C C . ILE A 1 511 ? -33.165 9.882 36.244 1.00 90.31 511 ILE A C 1
ATOM 4221 O O . ILE A 1 511 ? -34.104 9.695 35.464 1.00 90.31 511 ILE A O 1
ATOM 4225 N N . ILE A 1 512 ? -32.610 11.085 36.419 1.00 88.06 512 ILE A N 1
ATOM 4226 C CA . ILE A 1 512 ? -32.888 12.263 35.597 1.00 88.06 512 ILE A CA 1
ATOM 4227 C C . ILE A 1 512 ? -31.774 12.377 34.547 1.00 88.06 512 ILE A C 1
ATOM 4229 O O . ILE A 1 512 ? -30.643 12.698 34.912 1.00 88.06 512 ILE A O 1
ATOM 4233 N N . PRO A 1 513 ? -32.064 12.171 33.247 1.00 84.31 513 PRO A N 1
ATOM 4234 C CA . PRO A 1 513 ? -31.054 12.241 32.193 1.00 84.31 513 PRO A CA 1
ATOM 4235 C C . PRO A 1 513 ? -30.319 13.585 32.138 1.00 84.31 513 PRO A C 1
ATOM 4237 O O . PRO A 1 513 ? -30.933 14.645 32.302 1.00 84.31 513 PRO A O 1
ATOM 4240 N N . VAL A 1 514 ? -29.029 13.560 31.783 1.00 78.88 514 VAL A N 1
ATOM 4241 C CA . VAL A 1 514 ? -28.205 14.773 31.589 1.00 78.88 514 VAL A CA 1
ATOM 4242 C C . VAL A 1 514 ? -28.833 15.724 30.564 1.00 78.88 514 VAL A C 1
ATOM 4244 O O . VAL A 1 514 ? -28.879 16.935 30.777 1.00 78.88 514 VAL A O 1
ATOM 4247 N N . SER A 1 515 ? -29.433 15.188 29.493 1.00 74.81 515 SER A N 1
ATOM 4248 C CA . SER A 1 515 ? -30.144 15.978 28.473 1.00 74.81 515 SER A CA 1
ATOM 4249 C C . SER A 1 515 ? -31.354 16.754 29.016 1.00 74.81 515 SER A C 1
ATOM 4251 O O . SER A 1 515 ? -31.853 17.657 28.351 1.00 74.81 515 SER A O 1
ATOM 4253 N N . LYS A 1 516 ? -31.840 16.397 30.210 1.00 80.06 516 LYS A N 1
ATOM 4254 C CA . LYS A 1 516 ? -32.937 17.058 30.932 1.00 80.06 516 LYS A CA 1
ATOM 4255 C C . LYS A 1 516 ? -32.445 17.848 32.152 1.00 80.06 516 LYS A C 1
ATOM 4257 O O . LYS A 1 516 ? -33.258 18.296 32.952 1.00 80.06 516 LYS A O 1
ATOM 4262 N N . GLY A 1 517 ? -31.131 18.046 32.282 1.00 77.50 517 GLY A N 1
ATOM 4263 C CA . GLY A 1 517 ? -30.514 18.834 33.350 1.00 77.50 517 GLY A CA 1
ATOM 4264 C C . GLY A 1 517 ? -30.153 18.052 34.615 1.00 77.50 517 GLY A C 1
ATOM 4265 O O . GLY A 1 517 ? -29.817 18.680 35.618 1.00 77.50 517 GLY A O 1
ATOM 4266 N N . GLY A 1 518 ? -30.210 16.716 34.590 1.00 81.12 518 GLY A N 1
ATOM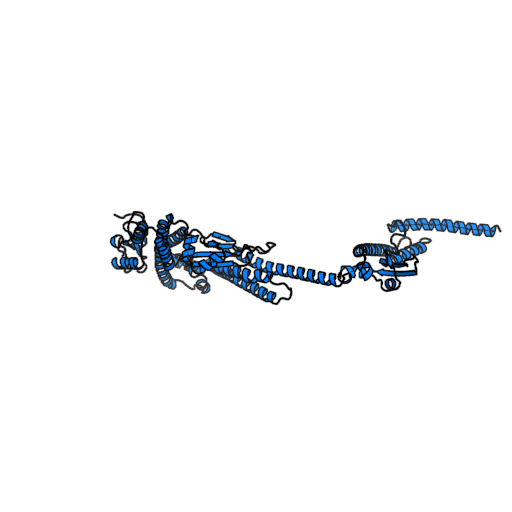 4267 C CA . GLY A 1 518 ? -29.733 15.893 35.701 1.00 81.12 518 GLY A CA 1
ATOM 4268 C C . GLY A 1 518 ? -28.223 16.019 35.912 1.00 81.12 518 GLY A C 1
ATOM 4269 O O . GLY A 1 518 ? -27.470 16.148 34.949 1.00 81.12 518 GLY A O 1
ATOM 4270 N N . CYS A 1 519 ? -27.795 15.999 37.176 1.00 83.31 519 CYS A N 1
ATOM 4271 C CA . CYS A 1 519 ? -26.381 16.030 37.562 1.00 83.31 519 CYS A CA 1
ATOM 4272 C C . CYS A 1 519 ? -25.866 14.607 37.827 1.00 83.31 519 CYS A C 1
ATOM 4274 O O . CYS A 1 519 ? -26.633 13.727 38.218 1.00 83.31 519 CYS A O 1
ATOM 4276 N N . THR A 1 520 ? -24.568 14.384 37.660 1.00 86.56 520 THR A N 1
ATOM 4277 C CA . THR A 1 520 ? -23.883 13.139 38.024 1.00 86.56 520 THR A CA 1
ATOM 4278 C C . THR A 1 520 ? -23.569 13.158 39.521 1.00 86.56 520 THR A C 1
ATOM 4280 O O . THR A 1 520 ? -22.458 13.470 39.942 1.00 86.56 520 THR A O 1
ATOM 4283 N N . THR A 1 521 ? -24.581 12.878 40.340 1.00 87.62 521 THR A N 1
ATOM 4284 C CA . THR A 1 521 ? -24.453 12.707 41.796 1.00 87.62 521 THR A CA 1
ATOM 4285 C C . THR A 1 521 ? -24.961 11.334 42.189 1.00 87.62 521 THR A C 1
ATOM 4287 O O . THR A 1 521 ? -25.812 10.781 41.497 1.00 87.62 521 THR A O 1
ATOM 4290 N N . GLU A 1 522 ? -24.463 10.777 43.290 1.00 89.81 522 GLU A N 1
ATOM 4291 C CA . GLU A 1 522 ? -24.804 9.415 43.708 1.00 89.81 522 GLU A CA 1
ATOM 4292 C C . GLU A 1 522 ? -26.323 9.185 43.778 1.00 89.81 522 GLU A C 1
ATOM 4294 O O . GLU A 1 522 ? -26.810 8.143 43.346 1.00 89.81 522 GLU A O 1
ATOM 4299 N N . GLU A 1 523 ? -27.091 10.179 44.225 1.00 91.00 523 GLU A N 1
ATOM 4300 C CA . GLU A 1 523 ? -28.550 10.106 44.362 1.00 91.00 523 GLU A CA 1
ATOM 4301 C C . GLU A 1 523 ? -29.289 10.094 43.020 1.00 91.00 523 GLU A C 1
ATOM 4303 O O . GLU A 1 523 ? -30.413 9.606 42.947 1.00 91.00 523 GLU A O 1
ATOM 4308 N N . ASN A 1 524 ? -28.683 10.641 41.963 1.00 91.06 524 ASN A N 1
ATOM 4309 C CA . ASN A 1 524 ? -29.255 10.661 40.617 1.00 91.06 524 ASN A CA 1
ATOM 4310 C C . ASN A 1 524 ? -28.739 9.505 39.744 1.00 91.06 524 ASN A C 1
ATOM 4312 O O . ASN A 1 524 ? -29.097 9.431 38.571 1.00 91.06 524 ASN A O 1
ATOM 4316 N N . LEU A 1 525 ? -27.901 8.614 40.283 1.00 92.50 525 LEU A N 1
ATOM 4317 C CA . LEU A 1 525 ? -27.354 7.462 39.568 1.00 92.50 525 LEU A CA 1
ATOM 4318 C C . LEU A 1 525 ? -27.968 6.154 40.052 1.00 92.50 525 LEU A C 1
ATOM 4320 O O . LEU A 1 525 ? -28.222 5.963 41.241 1.00 92.50 525 LEU A O 1
ATOM 4324 N N . GLN A 1 526 ? -28.146 5.229 39.117 1.00 94.69 526 GLN A N 1
ATOM 4325 C CA . GLN A 1 526 ? -28.666 3.889 39.367 1.00 94.69 526 GLN A CA 1
ATOM 4326 C C . GLN A 1 526 ? -27.983 2.859 38.467 1.00 94.69 526 GLN A C 1
ATOM 4328 O O . GLN A 1 526 ? -27.616 3.152 37.328 1.00 94.69 526 GLN A O 1
ATOM 4333 N N . THR A 1 527 ? -27.856 1.634 38.966 1.00 96.00 527 THR A N 1
ATOM 4334 C CA . THR A 1 527 ? -27.375 0.490 38.188 1.00 96.00 527 THR A CA 1
ATOM 4335 C C . THR A 1 527 ? -28.529 -0.140 37.413 1.00 96.00 527 THR A C 1
ATOM 4337 O O . THR A 1 527 ? -29.506 -0.601 38.004 1.00 96.00 527 THR A O 1
ATOM 4340 N N . LEU A 1 528 ? -28.431 -0.217 36.085 1.00 95.75 528 LEU A N 1
ATOM 4341 C CA . LEU A 1 528 ? -29.422 -0.861 35.217 1.00 95.75 528 LEU A CA 1
ATOM 4342 C C . LEU A 1 528 ? -28.792 -1.982 34.390 1.00 95.75 528 LEU A C 1
ATOM 4344 O O . LEU A 1 528 ? -27.651 -1.873 33.959 1.00 95.75 528 LEU A O 1
ATOM 4348 N N . CYS A 1 529 ? -29.541 -3.053 34.107 1.00 95.31 529 CYS A N 1
ATOM 4349 C CA . CYS A 1 529 ? -29.120 -3.983 33.060 1.00 95.31 529 CYS A CA 1
ATOM 4350 C C . CYS A 1 529 ? -29.317 -3.358 31.678 1.00 95.31 529 CYS A C 1
ATOM 4352 O O . CYS A 1 529 ? -30.222 -2.540 31.492 1.00 95.31 529 CYS A O 1
ATOM 4354 N N . TRP A 1 530 ? -28.526 -3.794 30.700 1.00 93.06 530 TRP A N 1
ATOM 4355 C CA . TRP A 1 530 ? -28.559 -3.265 29.333 1.00 93.06 530 TRP A CA 1
ATOM 4356 C C . TRP A 1 530 ? -29.974 -3.240 28.715 1.00 93.06 530 TRP A C 1
ATOM 4358 O O . TRP A 1 530 ? -30.341 -2.267 28.059 1.00 93.06 530 TRP A O 1
ATOM 4368 N N . LYS A 1 531 ? -30.830 -4.241 29.000 1.00 93.31 531 LYS A N 1
ATOM 4369 C CA . LYS A 1 531 ? -32.240 -4.277 28.546 1.00 93.31 531 LYS A CA 1
ATOM 4370 C C . LYS A 1 531 ? -33.077 -3.142 29.142 1.00 93.31 531 LYS A C 1
ATOM 4372 O O . LYS A 1 531 ? -33.821 -2.463 28.427 1.00 93.31 531 LYS A O 1
ATOM 4377 N N . CYS A 1 532 ? -32.959 -2.932 30.454 1.00 94.56 532 CYS A N 1
ATOM 4378 C CA . CYS A 1 532 ? -33.674 -1.865 31.152 1.00 94.56 532 CYS A CA 1
ATOM 4379 C C . CYS A 1 532 ? -33.135 -0.493 30.745 1.00 94.56 532 CYS A C 1
ATOM 4381 O O . CYS A 1 532 ? -33.931 0.407 30.479 1.00 94.56 532 CYS A O 1
ATOM 4383 N N . ASN A 1 533 ? -31.811 -0.351 30.616 1.00 91.69 533 ASN A N 1
ATOM 4384 C CA . ASN A 1 533 ? -31.196 0.900 30.188 1.00 91.69 533 ASN A CA 1
ATOM 4385 C C . ASN A 1 533 ? -31.615 1.276 28.757 1.00 91.69 533 ASN A C 1
ATOM 4387 O O . ASN A 1 533 ? -32.086 2.389 28.517 1.00 91.69 533 ASN A O 1
ATOM 4391 N N . ARG A 1 534 ? -31.573 0.316 27.819 1.00 89.44 534 ARG A N 1
ATOM 4392 C CA . ARG A 1 534 ? -32.064 0.489 26.440 1.00 89.44 534 ARG A CA 1
ATOM 4393 C C . ARG A 1 534 ? -33.531 0.926 26.406 1.00 89.44 534 ARG A C 1
ATOM 4395 O O . ARG A 1 534 ? -33.889 1.828 25.652 1.00 89.44 534 ARG A O 1
ATOM 4402 N N . SER A 1 535 ? -34.373 0.320 27.245 1.00 90.62 535 SER A N 1
ATOM 4403 C CA . SER A 1 535 ? -35.812 0.620 27.316 1.00 90.62 535 SER A CA 1
ATOM 4404 C C . SER A 1 535 ? -36.112 2.000 27.919 1.00 90.62 535 SER A C 1
ATOM 4406 O O . SER A 1 535 ? -37.016 2.707 27.442 1.00 90.62 535 SER A O 1
ATOM 4408 N N . LYS A 1 536 ? -35.351 2.393 28.953 1.00 89.19 536 LYS A N 1
ATOM 4409 C CA . LYS A 1 536 ? -35.440 3.707 29.600 1.00 89.19 536 LYS A CA 1
ATOM 4410 C C . LYS A 1 536 ? -34.973 4.812 28.658 1.00 89.19 536 LYS A C 1
ATOM 4412 O O . LYS A 1 536 ? -35.724 5.760 28.423 1.00 89.19 536 LYS A O 1
ATOM 4417 N N . SER A 1 537 ? -33.776 4.682 28.082 1.00 85.19 537 SER A N 1
ATOM 4418 C CA . SER A 1 537 ? -33.162 5.714 27.243 1.00 85.19 537 SER A CA 1
ATOM 4419 C C . SER A 1 537 ? -33.226 7.092 27.942 1.00 85.19 537 SER A C 1
ATOM 4421 O O . SER A 1 537 ? -32.913 7.219 29.123 1.00 85.19 537 SER A O 1
ATOM 4423 N N . SER A 1 538 ? -33.696 8.138 27.260 1.00 80.88 538 SER A N 1
ATOM 4424 C CA . SER A 1 538 ? -33.856 9.492 27.815 1.00 80.88 538 SER A CA 1
ATOM 4425 C C . SER A 1 538 ? -35.185 9.731 28.559 1.00 80.88 538 SER A C 1
ATOM 4427 O O . SER A 1 538 ? -35.551 10.880 28.852 1.00 80.88 538 SER A O 1
ATOM 4429 N N . LYS A 1 539 ? -35.956 8.680 28.871 1.00 86.50 539 LYS A N 1
ATOM 4430 C CA . LYS A 1 539 ? -37.221 8.795 29.616 1.00 86.50 539 LYS A CA 1
ATOM 4431 C C . LYS A 1 539 ? -36.945 8.958 31.113 1.00 86.50 539 LYS A C 1
ATOM 4433 O O . LYS A 1 539 ? -35.998 8.391 31.647 1.00 86.50 539 LYS A O 1
ATOM 4438 N N . ILE A 1 540 ? -37.791 9.745 31.777 1.00 82.00 540 ILE A N 1
ATOM 4439 C CA . ILE A 1 540 ? -37.868 9.758 33.242 1.00 82.00 540 ILE A CA 1
ATOM 4440 C C . ILE A 1 540 ? -38.925 8.715 33.577 1.00 82.00 540 ILE A C 1
ATOM 4442 O O . ILE A 1 540 ? -40.057 8.836 33.107 1.00 82.00 540 ILE A O 1
ATOM 4446 N N . ILE A 1 541 ? -38.526 7.665 34.285 1.00 74.62 541 ILE A N 1
ATOM 4447 C CA . ILE A 1 541 ? -39.446 6.629 34.750 1.00 74.62 541 ILE A CA 1
ATOM 4448 C C . ILE A 1 541 ? -39.911 7.092 36.128 1.00 74.62 541 ILE A C 1
ATOM 4450 O O . ILE A 1 541 ? -39.087 7.225 37.030 1.00 74.62 541 ILE A O 1
ATOM 4454 N N . SER A 1 542 ? -41.188 7.468 36.214 1.00 53.59 542 SER A N 1
ATOM 4455 C CA . SER A 1 542 ? -41.856 7.944 37.431 1.00 53.59 542 SER A CA 1
ATOM 4456 C C . SER A 1 542 ? -42.225 6.807 38.363 1.00 53.59 542 SER A C 1
ATOM 4458 O O . SER A 1 542 ? -42.735 5.799 37.815 1.00 53.59 542 SER A O 1
#

pLDDT: mean 86.01, std 9.31, range [46.47, 96.94]